Protein AF-A0A368URT3-F1 (afdb_monomer)

Organism: Marinobacter nauticus (NCBI:txid2743)

Sequence (513 aa):
MKFSINFPRCTISGLPTSCKKFFHNNEEIYFIGSVNFLYEYDGYTPVDYSDEKLKSILFKEKEKSPLYIEGTFIIIINDFKSVIVANDFFGRFRLFYTRDKDTVYFDTDIQELIEISPEKSELHSRVFDLKGYMPRGYTQYSKIYKTFGGEAALFKPGEDKLLPLFEPGTVGVGKGTYKEFKDIVDKTFPFYFCKNRPNVIEFSGGLDSFLLVLFAKKHRYPVSLVTGRLLNPSLDQNKFDVINSLKKAFQVNVPLKLVDIDLQLGEDYFCDGKLALLRRNMPCERHSGVLQLKVASEISESFKDPIAVNGQNADSIICLGPSEKLNFSLSFRGILSGIKGFISRLFLLDRYCRFVDTNKETSLTKLKEYLSGKRLIGIPKNRIEFLLGINLFSNGYLPIITKKSDIDESFLTHLIGCYYQPYENFSVSDSLYLSKLQFFLNSGDHRVVLATHELYSLDVVLPYSSIAMFRFFANCKRGFQFAINGKKYLQRYVREENDLIEKVVSPKNFPIR

Solvent-accessible surface area (backbone atoms only — not comparable to full-atom values): 28328 Å² total; per-residue (Å²): 123,55,75,55,70,59,71,66,89,66,75,53,55,84,57,77,72,43,73,45,80,47,78,58,96,78,28,45,35,40,41,37,36,49,74,72,30,27,35,42,98,86,36,61,51,70,40,82,69,47,74,69,57,52,52,51,38,50,69,74,36,57,81,47,27,47,69,32,45,43,55,45,31,37,40,39,41,37,59,86,69,38,37,39,40,32,33,16,50,59,26,77,52,55,41,29,36,36,70,60,92,67,31,51,40,42,32,62,51,65,67,74,50,37,78,79,43,67,53,66,26,68,67,42,42,53,46,24,73,75,65,38,35,46,62,82,42,48,37,52,29,69,58,36,32,40,65,46,38,43,29,26,41,39,41,42,90,98,44,80,43,80,41,73,52,69,58,79,82,73,68,80,86,63,88,56,44,62,65,57,54,48,51,47,48,72,62,50,46,61,78,74,57,46,80,89,33,47,28,36,33,50,38,50,45,44,73,52,32,42,38,53,52,51,52,32,56,76,72,68,37,48,64,40,33,38,31,67,39,69,64,47,82,92,52,71,81,53,55,66,37,48,54,41,23,54,54,50,28,58,76,71,73,40,62,68,45,78,42,81,39,72,81,87,64,56,71,64,50,61,68,77,29,73,54,34,53,44,45,65,74,32,80,47,42,67,72,82,48,60,65,56,39,51,47,35,48,50,50,54,75,74,38,81,74,41,36,40,38,40,36,80,54,38,39,40,63,60,45,67,36,75,71,59,53,75,38,83,48,96,46,71,66,46,33,53,50,11,49,49,33,34,56,16,36,53,60,62,18,57,68,46,26,49,54,25,54,71,33,66,78,74,59,68,66,57,55,53,54,52,65,73,40,94,56,66,64,52,80,55,67,20,51,66,51,36,53,48,9,26,76,72,61,23,98,60,48,43,35,39,48,58,69,58,97,84,68,51,71,69,57,50,54,49,50,45,58,58,75,45,65,94,36,79,89,50,53,54,60,48,42,52,50,52,53,39,44,48,46,39,43,69,23,62,69,54,41,43,54,52,45,33,24,56,78,55,44,42,51,71,40,45,72,59,74,34,68,42,53,48,55,46,46,64,53,39,81,40,48,73,63,37,39,69,39,52,56,52,61,61,54,50,51,42,50,60,54,46,60,55,48,56,75,71,49,77,87,76,80,84,83,87,128

pLDDT: mean 79.0, std 15.18, range [29.5, 98.12]

Secondary structure (DSSP, 8-state):
-EEEE-------TTS--EEEEEEETTEEEEEEEEEEEEE-TTSSSEE---HHHHHHHHHHSTTTGGGGEEEEEEEEEE-SS-EEEEE-TT-SS--EEEEETTEEEEESSHHHHHTT---B-HHHHHHHHHHSB--TTB-SBSSEEE--TTEEEEEETTEEEEEES--TTTS------HHHHHHHHHHHGGGG--SSS-EEEE--SSHHHHHHHHHHHHTT--EEEEEEEE--TT-GGGHHHHHHHHHHHHHTT--EEEEEE-----HHHHHTSHHHHHHHT-TTB----HHHHHHHHHHHHHSSS-EEE--TTHHHHHSSS--------SSHHHHHHHHHHHHHHHTTSHHHHHHHHH-----HHHHHHHHHSS-S-----SHHHHHHIIIII-TTS-------TT--HHHHHHHHHHHTGGGTTS-HHHHHHHHHHHHHHHSTHHHHHHHHHHTTT-EEE-TT--HHHHHHHHTS---HHHHH-TTHHHHHHHHHHHHHHHHHS--------

Nearest PDB structures (foldseek):
  2hma-assembly1_A-2  TM=5.990E-01  e=8.815E-04  Streptococcus pneumoniae
  5b4e-assembly1_A-2  TM=6.215E-01  e=1.573E-03  Thermus thermophilus HB27
  5ztb-assembly1_B  TM=5.302E-01  e=7.140E-04  Thermus thermophilus HB27
  3vrh-assembly1_A-2  TM=4.575E-01  e=6.774E-04  Pyrococcus horikoshii OT3
  5b4f-assembly1_A-2  TM=4.345E-01  e=2.158E-03  Thermus thermophilus HB27

Radius of gyration: 23.21 Å; Cα contacts (8 Å, |Δi|>4): 911; chains: 1; bounding box: 59×61×62 Å

Structure (mmCIF, N/CA/C/O backbone):
data_AF-A0A368URT3-F1
#
_entry.id   AF-A0A368URT3-F1
#
loop_
_atom_site.group_PDB
_atom_site.id
_atom_site.type_symbol
_atom_site.label_atom_id
_atom_site.label_alt_id
_atom_site.label_comp_id
_atom_site.label_asym_id
_atom_site.label_entity_id
_atom_site.label_seq_id
_atom_site.pdbx_PDB_ins_code
_atom_site.Cartn_x
_atom_site.Cartn_y
_atom_site.Cartn_z
_atom_site.occupancy
_atom_site.B_iso_or_equiv
_atom_site.auth_seq_id
_atom_site.auth_comp_id
_atom_site.auth_asym_id
_atom_site.auth_atom_id
_atom_site.pdbx_PDB_model_num
ATOM 1 N N . MET A 1 1 ? -22.164 -13.011 23.711 1.00 54.44 1 MET A N 1
ATOM 2 C CA . MET A 1 1 ? -22.001 -12.336 22.407 1.00 54.44 1 MET A CA 1
ATOM 3 C C . MET A 1 1 ? -22.195 -13.383 21.326 1.00 54.44 1 MET A C 1
ATOM 5 O O . MET A 1 1 ? -21.632 -14.464 21.470 1.00 54.44 1 MET A O 1
ATOM 9 N N . LYS A 1 2 ? -23.049 -13.138 20.330 1.00 48.75 2 LYS A N 1
ATOM 10 C CA . LYS A 1 2 ? -23.196 -14.040 19.177 1.00 48.75 2 LYS A CA 1
ATOM 11 C C . LYS A 1 2 ? -22.454 -13.407 18.007 1.00 48.75 2 LYS A C 1
ATOM 13 O O . LYS A 1 2 ? -22.504 -12.194 17.849 1.00 48.75 2 LYS A O 1
ATOM 18 N N . PHE A 1 3 ? -21.763 -14.219 17.219 1.00 49.91 3 PHE A N 1
ATOM 19 C CA . PHE A 1 3 ? -21.065 -13.759 16.026 1.00 49.91 3 PHE A CA 1
ATOM 20 C C . PHE A 1 3 ? -21.599 -14.522 14.829 1.00 49.91 3 PHE A C 1
ATOM 22 O O . PHE A 1 3 ? -21.727 -15.745 14.871 1.00 49.91 3 PHE A O 1
ATOM 29 N N . SER A 1 4 ? -21.912 -13.780 13.777 1.00 44.62 4 SER A N 1
ATOM 30 C CA . SER A 1 4 ? -22.146 -14.331 12.455 1.00 44.62 4 SER A CA 1
ATOM 31 C C . SER A 1 4 ? -21.068 -13.742 11.565 1.00 44.62 4 SER A C 1
ATOM 33 O O . SER A 1 4 ? -21.052 -12.543 11.293 1.00 44.62 4 SER A O 1
ATOM 35 N N . ILE A 1 5 ? -20.104 -14.582 11.207 1.00 48.69 5 ILE A N 1
ATOM 36 C CA . ILE A 1 5 ? -19.123 -14.251 10.187 1.00 48.69 5 ILE A CA 1
ATOM 37 C C . ILE A 1 5 ? -19.595 -14.991 8.952 1.00 48.69 5 ILE A C 1
ATOM 39 O O . ILE A 1 5 ? -19.488 -16.218 8.884 1.00 48.69 5 ILE A O 1
ATOM 43 N N . ASN A 1 6 ? -20.140 -14.248 7.996 1.00 47.03 6 ASN A N 1
ATOM 44 C CA . ASN A 1 6 ? -20.243 -14.771 6.651 1.00 47.03 6 ASN A CA 1
ATOM 45 C C . ASN A 1 6 ? -18.811 -14.826 6.134 1.00 47.03 6 ASN A C 1
ATOM 47 O O . ASN A 1 6 ? -18.151 -13.804 5.945 1.00 47.03 6 ASN A O 1
ATOM 51 N N . 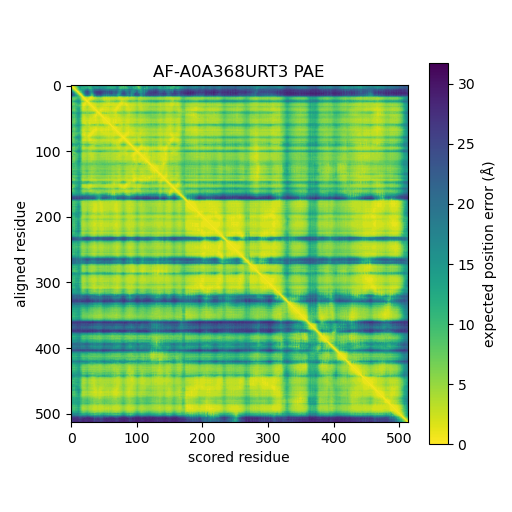PHE A 1 7 ? -18.276 -16.043 6.025 1.00 43.22 7 PHE A N 1
ATOM 52 C CA . PHE A 1 7 ? -16.967 -16.225 5.422 1.00 43.22 7 PHE A CA 1
ATOM 53 C C . PHE A 1 7 ? -16.993 -15.578 4.041 1.00 43.22 7 PHE A C 1
ATOM 55 O O . PHE A 1 7 ? -18.007 -15.713 3.345 1.00 43.22 7 PHE A O 1
ATOM 62 N N . PRO A 1 8 ? -15.911 -14.892 3.641 1.00 38.91 8 PRO A N 1
ATOM 63 C CA . PRO A 1 8 ? -15.868 -14.247 2.347 1.00 38.91 8 PRO A CA 1
ATOM 64 C C . PRO A 1 8 ? -16.308 -15.250 1.279 1.00 38.91 8 PRO A C 1
ATOM 66 O O . PRO A 1 8 ? -15.651 -16.268 1.066 1.00 38.91 8 PRO A O 1
ATOM 69 N N . ARG A 1 9 ? -17.377 -14.921 0.541 1.00 34.56 9 ARG A N 1
ATOM 70 C CA . ARG A 1 9 ? -17.653 -15.515 -0.781 1.00 34.56 9 ARG A CA 1
ATOM 71 C C . ARG A 1 9 ? -16.610 -15.073 -1.817 1.00 34.56 9 ARG A C 1
ATOM 73 O O . ARG A 1 9 ? -16.805 -15.235 -3.016 1.00 34.56 9 ARG A O 1
ATOM 80 N N . CYS A 1 10 ? -15.493 -14.512 -1.360 1.00 30.98 10 CYS A N 1
ATOM 81 C CA . CYS A 1 10 ? -14.342 -14.206 -2.170 1.00 30.98 10 CYS A CA 1
ATOM 82 C C . CYS A 1 10 ? -13.557 -15.502 -2.390 1.00 30.98 10 CYS A C 1
ATOM 84 O O . CYS A 1 10 ? -12.586 -15.817 -1.699 1.00 30.98 10 CYS A O 1
ATOM 86 N N . THR A 1 11 ? -13.976 -16.264 -3.398 1.00 29.50 11 THR A N 1
ATOM 87 C CA . THR A 1 11 ? -12.995 -16.941 -4.239 1.00 29.50 11 THR A CA 1
ATOM 88 C C . THR A 1 11 ? -12.133 -15.844 -4.854 1.00 29.50 11 THR A C 1
ATOM 90 O O . THR A 1 11 ? -12.434 -15.354 -5.941 1.00 29.50 11 THR A O 1
ATOM 93 N N . ILE A 1 12 ? -11.066 -15.436 -4.157 1.00 33.09 12 ILE A N 1
ATOM 94 C CA . ILE A 1 12 ? -9.901 -14.909 -4.858 1.00 33.09 12 ILE A CA 1
ATOM 95 C C . ILE A 1 12 ? -9.452 -16.079 -5.715 1.00 33.09 12 ILE A C 1
ATOM 97 O O . ILE A 1 12 ? -8.853 -17.043 -5.245 1.00 33.09 12 ILE A O 1
ATOM 101 N N . SER A 1 13 ? -9.845 -16.036 -6.974 1.00 31.53 13 SER A N 1
ATOM 102 C CA . SER A 1 13 ? -9.300 -16.868 -8.028 1.00 31.53 13 SER A CA 1
ATOM 103 C C . SER A 1 13 ? -7.773 -16.817 -7.934 1.00 31.53 13 SER A C 1
ATOM 105 O O . SER A 1 13 ? -7.184 -15.792 -8.264 1.00 31.53 13 SER A O 1
ATOM 107 N N . GLY A 1 14 ? -7.162 -17.879 -7.401 1.00 34.75 14 GLY A N 1
ATOM 108 C CA . GLY A 1 14 ? -5.708 -18.035 -7.300 1.00 34.75 14 GLY A CA 1
ATOM 109 C C . GLY A 1 14 ? -5.158 -18.357 -5.907 1.00 34.75 14 GLY A C 1
ATOM 110 O O . GLY A 1 14 ? -4.190 -19.107 -5.820 1.00 34.75 14 GLY A O 1
ATOM 111 N N . LEU A 1 15 ? -5.781 -17.900 -4.813 1.00 35.41 15 LEU A N 1
ATOM 112 C CA . LEU A 1 15 ? -5.328 -18.244 -3.458 1.00 35.41 15 LEU A CA 1
ATOM 113 C C . LEU A 1 15 ? -6.319 -19.215 -2.813 1.00 35.41 15 LEU A C 1
ATOM 115 O O . LEU A 1 15 ? -7.483 -18.852 -2.644 1.00 35.41 15 LEU A O 1
ATOM 119 N N . PRO A 1 16 ? -5.905 -20.431 -2.405 1.00 39.69 16 PRO A N 1
ATOM 120 C CA . PRO A 1 16 ? -6.740 -21.222 -1.521 1.00 39.69 16 PRO A CA 1
ATOM 121 C C . PRO A 1 16 ? -6.916 -20.409 -0.239 1.00 39.69 16 PRO A C 1
ATOM 123 O O . PRO A 1 16 ? -5.958 -20.203 0.510 1.00 39.69 16 PRO A O 1
ATOM 126 N N . THR A 1 17 ? -8.129 -19.917 0.013 1.00 54.91 17 THR A N 1
ATOM 127 C CA . THR A 1 17 ? -8.526 -19.379 1.314 1.00 54.91 17 THR A CA 1
ATOM 128 C C . THR A 1 17 ? -8.487 -20.537 2.300 1.00 54.91 17 THR A C 1
ATOM 130 O O . THR A 1 17 ? -9.479 -21.206 2.577 1.00 54.91 17 THR A O 1
ATOM 133 N N . SER A 1 18 ? -7.287 -20.833 2.797 1.00 73.75 18 SER A N 1
ATOM 134 C CA . SER A 1 18 ? -7.116 -21.787 3.873 1.00 73.75 18 SER A CA 1
ATOM 135 C C . SER A 1 18 ? -7.646 -21.116 5.134 1.00 73.75 18 SER A C 1
ATOM 137 O O . SER A 1 18 ? -7.166 -20.058 5.540 1.00 73.75 18 SER A O 1
ATOM 139 N N . CYS A 1 19 ? -8.700 -21.691 5.705 1.00 84.25 19 CYS A N 1
ATOM 140 C CA . CYS A 1 19 ? -9.142 -21.348 7.044 1.00 84.25 19 CYS A CA 1
ATOM 141 C C . CYS A 1 19 ? -8.453 -22.322 7.996 1.00 84.25 19 CYS A C 1
ATOM 143 O O . CYS A 1 19 ? -8.764 -23.515 8.018 1.00 84.25 19 CYS A O 1
ATOM 145 N N . LYS A 1 20 ? -7.472 -21.824 8.745 1.00 89.62 20 LYS A N 1
ATOM 146 C CA . LYS A 1 20 ? -6.781 -22.587 9.781 1.00 89.62 20 LYS A CA 1
ATOM 147 C C . LYS A 1 20 ? -7.393 -22.238 11.125 1.00 89.62 20 LYS A C 1
ATOM 149 O O . LYS A 1 20 ? -7.441 -21.069 11.503 1.00 89.62 20 LYS A O 1
ATOM 154 N N . LYS A 1 21 ? -7.846 -23.263 11.844 1.00 90.88 21 LYS A N 1
ATOM 155 C CA . LYS A 1 21 ? -8.366 -23.129 13.203 1.00 90.88 21 LYS A CA 1
ATOM 156 C C . LYS A 1 21 ? -7.328 -23.627 14.201 1.00 90.88 21 LYS A C 1
ATOM 158 O O . LYS A 1 21 ? -6.846 -24.754 14.092 1.00 90.88 21 LYS A O 1
ATOM 163 N N . PHE A 1 22 ? -7.008 -22.796 15.183 1.00 90.19 22 PHE A N 1
ATOM 164 C CA . PHE A 1 22 ? -6.137 -23.134 16.300 1.00 90.19 22 PHE A CA 1
ATOM 165 C C . PHE A 1 22 ? -6.906 -23.002 17.613 1.00 90.19 22 PHE A C 1
ATOM 167 O O . PHE A 1 22 ? -7.753 -22.124 17.760 1.00 90.19 22 PHE A O 1
ATOM 174 N N . PHE A 1 23 ? -6.592 -23.874 18.568 1.00 88.44 23 PHE A N 1
ATOM 175 C CA . PHE A 1 23 ? -7.184 -23.873 19.901 1.00 88.44 23 PHE A CA 1
ATOM 176 C C . PHE A 1 23 ? -6.086 -23.882 20.960 1.00 88.44 23 PHE A C 1
ATOM 178 O O . PHE A 1 23 ? -5.167 -24.701 20.886 1.00 88.44 23 PHE A O 1
ATOM 185 N N . HIS A 1 24 ? -6.191 -22.995 21.948 1.00 85.56 24 HIS A N 1
ATOM 186 C CA . HIS A 1 24 ? -5.283 -22.950 23.096 1.00 85.56 24 HIS A CA 1
ATOM 187 C C . HIS A 1 24 ? -5.962 -22.252 24.278 1.00 85.56 24 HIS A C 1
ATOM 189 O O . HIS A 1 24 ? -6.560 -21.206 24.085 1.00 85.56 24 HIS A O 1
ATOM 195 N N . ASN A 1 25 ? -5.879 -22.807 25.492 1.00 83.44 25 ASN A N 1
ATOM 196 C CA . ASN A 1 25 ? -6.357 -22.176 26.737 1.00 83.44 25 ASN A CA 1
ATOM 197 C C . ASN A 1 25 ? -7.765 -21.534 26.672 1.00 83.44 25 ASN A C 1
ATOM 199 O O . ASN A 1 25 ? -7.956 -20.428 27.168 1.00 83.44 25 ASN A O 1
ATOM 203 N N . ASN A 1 26 ? -8.754 -22.234 26.103 1.00 85.75 26 ASN A N 1
ATOM 204 C CA . ASN A 1 26 ? -10.124 -21.731 25.886 1.00 85.75 26 ASN A CA 1
ATOM 205 C C . ASN A 1 26 ? -10.223 -20.533 24.930 1.00 85.75 26 ASN A C 1
ATOM 207 O O . ASN A 1 26 ? -11.144 -19.730 25.035 1.00 85.75 26 ASN A O 1
ATOM 211 N N . GLU A 1 27 ? -9.300 -20.427 23.984 1.00 88.44 27 GLU A N 1
ATOM 212 C CA . GLU A 1 27 ? -9.348 -19.442 22.911 1.00 88.44 27 GLU A CA 1
ATOM 213 C C . GLU A 1 27 ? -9.436 -20.155 21.569 1.00 88.44 27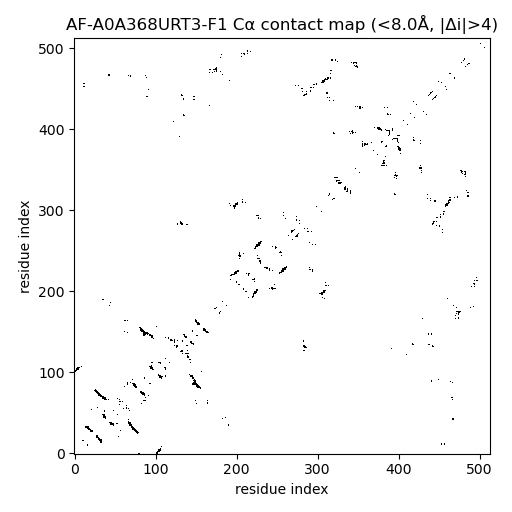 GLU A C 1
ATOM 215 O O . GLU A 1 27 ? -8.761 -21.166 21.329 1.00 88.44 27 GLU A O 1
ATOM 220 N N . GLU A 1 28 ? -10.264 -19.607 20.687 1.00 90.75 28 GLU A N 1
ATOM 221 C CA . GLU A 1 28 ? -10.331 -20.010 19.291 1.00 90.75 28 GLU A CA 1
ATOM 222 C C . GLU A 1 28 ? -9.651 -18.950 18.430 1.00 90.75 28 GLU A C 1
ATOM 224 O O . GLU A 1 28 ? -10.050 -17.784 18.443 1.00 90.75 28 GLU A O 1
ATOM 229 N N . ILE A 1 29 ? -8.644 -19.359 17.659 1.00 91.25 29 ILE A N 1
ATOM 230 C CA . ILE A 1 29 ? -8.007 -18.498 16.664 1.00 91.25 29 ILE A CA 1
ATOM 231 C C . ILE A 1 29 ? -8.333 -19.025 15.276 1.00 91.25 29 ILE A C 1
ATOM 233 O O . ILE A 1 29 ? -8.060 -20.184 14.958 1.00 91.25 29 ILE A O 1
ATOM 237 N N . TYR A 1 30 ? -8.876 -18.153 14.438 1.00 90.75 30 TYR A N 1
ATOM 238 C CA . TYR A 1 30 ? -9.098 -18.400 13.024 1.00 90.75 30 TYR A CA 1
ATOM 239 C C . TYR A 1 30 ? -8.109 -17.554 12.232 1.00 90.75 30 TYR A C 1
ATOM 241 O O . TYR A 1 30 ? -8.084 -16.332 12.367 1.00 90.75 30 TYR A O 1
ATOM 249 N N . PHE A 1 31 ? -7.296 -18.208 11.411 1.00 91.88 31 PHE A N 1
ATOM 250 C CA . PHE A 1 31 ? -6.440 -17.565 10.425 1.00 91.88 31 PHE A CA 1
ATOM 251 C C . PHE A 1 31 ? -7.005 -17.871 9.041 1.00 91.88 31 PHE A C 1
ATOM 253 O O . PHE A 1 31 ? -7.080 -19.035 8.646 1.00 91.88 31 PHE A O 1
ATOM 260 N N . ILE A 1 32 ? -7.421 -16.838 8.319 1.00 88.62 32 ILE A N 1
ATOM 261 C CA . ILE A 1 32 ? -8.053 -16.956 7.005 1.00 88.62 32 ILE A CA 1
ATOM 262 C C . ILE A 1 32 ? -7.155 -16.254 5.997 1.00 88.62 32 ILE A C 1
ATOM 264 O O . ILE A 1 32 ? -6.976 -15.044 6.095 1.00 88.62 32 ILE A O 1
ATOM 268 N N . GLY A 1 33 ? -6.616 -16.989 5.025 1.00 88.38 33 GLY A N 1
ATOM 269 C CA . GLY A 1 33 ? -5.818 -16.417 3.938 1.00 88.38 33 GLY A CA 1
ATOM 270 C C . GLY A 1 33 ? -4.478 -17.117 3.737 1.00 88.38 33 GLY A C 1
ATOM 271 O O . GLY A 1 33 ? -4.369 -18.331 3.928 1.00 88.38 33 GLY A O 1
ATOM 272 N N . SER A 1 34 ? -3.470 -16.348 3.324 1.00 87.56 34 SER A N 1
ATOM 273 C CA . SER A 1 34 ? -2.136 -16.829 2.966 1.00 87.56 34 SER A CA 1
ATOM 274 C C . SER A 1 34 ? -1.023 -16.064 3.683 1.00 87.56 34 SER A C 1
ATOM 276 O O . SER A 1 34 ? -1.137 -14.875 3.994 1.00 87.56 34 SER A O 1
ATOM 278 N N . VAL A 1 35 ? 0.081 -16.771 3.929 1.00 90.69 35 VAL A N 1
ATOM 279 C CA . VAL A 1 35 ? 1.333 -16.224 4.459 1.00 90.69 35 VAL A CA 1
ATOM 280 C C . VAL A 1 35 ? 2.386 -16.336 3.366 1.00 90.69 35 VAL A C 1
ATOM 282 O O . VAL A 1 35 ? 2.592 -17.420 2.828 1.00 90.69 35 VAL A O 1
ATOM 285 N N . ASN A 1 36 ? 3.055 -15.228 3.058 1.00 88.75 36 ASN A N 1
ATOM 286 C CA . ASN A 1 36 ? 4.219 -15.227 2.177 1.00 88.75 36 ASN A CA 1
ATOM 287 C C . ASN A 1 36 ? 5.459 -15.645 2.971 1.00 88.75 36 ASN A C 1
ATOM 289 O O . ASN A 1 36 ? 6.189 -16.545 2.572 1.00 88.75 36 ASN A O 1
ATOM 293 N N . PHE A 1 37 ? 5.677 -14.989 4.111 1.00 92.62 37 PHE A N 1
ATOM 294 C CA . PHE A 1 37 ? 6.754 -15.281 5.050 1.00 92.62 37 PHE A CA 1
ATOM 295 C C . PHE A 1 37 ? 6.437 -14.674 6.419 1.00 92.62 37 PHE A C 1
ATOM 297 O O . PHE A 1 37 ? 5.464 -13.934 6.592 1.00 92.62 37 PHE A O 1
ATOM 304 N N . LEU A 1 38 ? 7.250 -15.009 7.413 1.00 94.06 38 LEU A N 1
ATOM 305 C CA . LEU A 1 38 ? 7.116 -14.499 8.772 1.00 94.06 38 LEU A CA 1
ATOM 306 C C . LEU A 1 38 ? 8.306 -13.607 9.104 1.00 94.06 38 LEU A C 1
ATOM 308 O O . LEU A 1 38 ? 9.347 -13.678 8.458 1.00 94.06 38 LEU A O 1
ATOM 312 N N . TYR A 1 39 ? 8.174 -12.790 10.137 1.00 91.12 39 TYR A N 1
ATOM 313 C CA . TYR A 1 39 ? 9.314 -12.107 10.725 1.00 91.12 39 TYR A CA 1
ATOM 314 C C . TYR A 1 39 ? 9.700 -12.741 12.061 1.00 91.12 39 TYR A C 1
ATOM 316 O O . TYR A 1 39 ? 8.851 -13.236 12.807 1.00 91.12 39 TYR A O 1
ATOM 324 N N . GLU A 1 40 ? 10.989 -12.689 12.392 1.00 89.56 40 GLU A N 1
ATOM 325 C CA . GLU A 1 40 ? 11.435 -12.896 13.770 1.00 89.56 40 GLU A CA 1
ATOM 326 C C . GLU A 1 40 ? 10.824 -11.852 14.718 1.00 89.56 40 GLU A C 1
ATOM 328 O O . GLU A 1 40 ? 10.277 -10.838 14.287 1.00 89.56 40 GLU A O 1
ATOM 333 N N . TYR A 1 41 ? 10.936 -12.061 16.034 1.00 83.56 41 TYR A N 1
ATOM 334 C CA . TYR A 1 41 ? 10.399 -11.110 17.021 1.00 83.56 41 TYR A CA 1
ATOM 335 C C . TYR A 1 41 ? 11.111 -9.742 17.010 1.00 83.56 41 TYR A C 1
ATOM 337 O O . TYR A 1 41 ? 10.585 -8.776 17.563 1.00 83.56 41 TYR A O 1
ATOM 345 N N . ASP A 1 42 ? 12.254 -9.620 16.319 1.00 81.19 42 ASP A N 1
ATOM 346 C CA . ASP A 1 42 ? 12.851 -8.320 15.972 1.00 81.19 42 ASP A CA 1
ATOM 347 C C . ASP A 1 42 ? 11.976 -7.514 14.980 1.00 81.19 42 ASP A C 1
ATOM 349 O O . ASP A 1 42 ? 12.055 -6.288 14.904 1.00 81.19 42 ASP A O 1
ATOM 353 N N . GLY A 1 43 ? 11.106 -8.218 14.252 1.00 76.88 43 GLY A N 1
ATOM 354 C CA . GLY A 1 43 ? 10.262 -7.812 13.137 1.00 76.88 43 GLY A CA 1
ATOM 355 C C . GLY A 1 43 ? 10.966 -7.071 11.998 1.00 76.88 43 GLY A C 1
ATOM 356 O O . GLY A 1 43 ? 10.370 -6.203 11.361 1.00 76.88 43 GLY A O 1
ATOM 357 N N . TYR A 1 44 ? 12.230 -7.416 11.755 1.00 81.75 44 TYR A N 1
ATOM 358 C CA . TYR A 1 44 ? 13.021 -6.990 10.598 1.00 81.75 44 TYR A CA 1
ATOM 359 C C . TYR A 1 44 ? 13.572 -8.173 9.808 1.00 81.75 44 TYR A C 1
ATOM 361 O O . TYR A 1 44 ? 13.781 -8.044 8.603 1.00 81.75 44 TYR A O 1
ATOM 369 N N . THR A 1 45 ? 13.828 -9.305 10.464 1.00 88.62 45 THR A N 1
ATOM 370 C CA . THR A 1 45 ? 14.441 -10.471 9.830 1.00 88.62 45 THR A CA 1
ATOM 371 C C . THR A 1 45 ? 13.352 -11.381 9.262 1.00 88.62 45 THR A C 1
ATOM 373 O O . THR A 1 45 ? 12.633 -12.000 10.051 1.00 88.62 45 THR A O 1
ATOM 376 N N . PRO A 1 46 ? 13.192 -11.460 7.925 1.00 91.88 46 PRO A N 1
ATOM 377 C CA . PRO A 1 46 ? 12.240 -12.379 7.325 1.00 91.88 46 PRO A CA 1
ATOM 378 C C . PRO A 1 46 ? 12.738 -13.820 7.476 1.00 91.88 46 PRO A C 1
ATOM 380 O O . PRO A 1 46 ? 13.936 -14.090 7.360 1.00 91.88 46 PRO A O 1
ATOM 383 N N . VAL A 1 47 ? 11.811 -14.735 7.724 1.00 93.50 47 VAL A N 1
ATOM 384 C CA . VAL A 1 47 ? 12.040 -16.174 7.830 1.00 93.50 47 VAL A CA 1
ATOM 385 C C . VAL A 1 47 ? 10.957 -16.926 7.077 1.00 93.50 47 VAL A C 1
ATOM 387 O O . VAL A 1 47 ? 9.821 -16.458 6.959 1.00 93.50 47 VAL A O 1
ATOM 390 N N . ASP A 1 48 ? 11.314 -18.108 6.590 1.00 92.56 48 ASP A N 1
ATOM 391 C CA . ASP A 1 48 ? 10.367 -18.975 5.909 1.00 92.56 48 ASP A CA 1
ATOM 392 C C . ASP A 1 48 ? 9.179 -19.310 6.812 1.00 92.56 48 ASP A C 1
ATOM 394 O O . ASP A 1 48 ? 9.273 -19.431 8.039 1.00 92.56 48 ASP A O 1
ATOM 398 N N . TYR A 1 49 ? 8.028 -19.444 6.173 1.00 92.44 49 TYR A N 1
ATOM 399 C CA . TYR A 1 49 ? 6.791 -19.777 6.843 1.00 92.44 49 TYR A CA 1
ATOM 400 C C . TYR A 1 49 ? 6.794 -21.232 7.348 1.00 92.44 49 TYR A C 1
ATOM 402 O O . TYR A 1 49 ? 7.111 -22.163 6.609 1.00 92.44 49 TYR A O 1
ATOM 410 N N . SER A 1 50 ? 6.358 -21.429 8.595 1.00 93.12 50 SER A N 1
ATOM 411 C CA . SER A 1 50 ? 5.933 -22.729 9.120 1.00 93.12 50 SER A CA 1
ATOM 412 C C . SER A 1 50 ? 4.689 -22.580 9.992 1.00 93.12 50 SER A C 1
ATOM 414 O O . SER A 1 50 ? 4.471 -21.537 10.622 1.00 93.12 50 SER A O 1
ATOM 416 N N . ASP A 1 51 ? 3.868 -23.630 10.054 1.00 91.25 51 ASP A N 1
ATOM 417 C CA . ASP A 1 51 ? 2.660 -23.628 10.882 1.00 91.25 51 ASP A CA 1
ATOM 418 C C . ASP A 1 51 ? 2.988 -23.513 12.376 1.00 91.25 51 ASP A C 1
ATOM 420 O O . ASP A 1 51 ? 2.264 -22.853 13.120 1.00 91.25 51 ASP A O 1
ATOM 424 N N . GLU A 1 52 ? 4.103 -24.086 12.827 1.00 92.25 52 GLU A N 1
ATOM 425 C CA . GLU A 1 52 ? 4.585 -23.978 14.205 1.00 92.25 52 GLU A CA 1
ATOM 426 C C . GLU A 1 52 ? 4.975 -22.539 14.556 1.00 92.25 52 GLU A C 1
ATOM 428 O O . GLU A 1 52 ? 4.616 -22.040 15.628 1.00 92.25 52 GLU A O 1
ATOM 433 N N . LYS A 1 53 ? 5.683 -21.846 13.653 1.00 92.94 53 LYS A N 1
ATOM 434 C CA . LYS A 1 53 ? 6.093 -20.454 13.869 1.00 92.94 53 LYS A CA 1
ATOM 435 C C . LYS A 1 53 ? 4.879 -19.526 13.835 1.00 92.94 53 LYS A C 1
ATOM 437 O O . LYS A 1 53 ? 4.753 -18.688 14.726 1.00 92.94 53 LYS A O 1
ATOM 442 N N . LEU A 1 54 ? 3.959 -19.723 12.884 1.00 93.19 54 LEU A N 1
ATOM 443 C CA . LEU A 1 54 ? 2.700 -18.977 12.822 1.00 93.19 54 LEU A CA 1
ATOM 444 C C . LEU A 1 54 ? 1.898 -19.145 14.118 1.00 93.19 54 LEU A C 1
ATOM 446 O O . LEU A 1 54 ? 1.529 -18.148 14.735 1.00 93.19 54 LEU A O 1
ATOM 450 N N . LYS A 1 55 ? 1.696 -20.385 14.587 1.00 91.94 55 LYS A N 1
ATOM 451 C CA . LYS A 1 55 ? 1.044 -20.656 15.879 1.00 91.94 55 LYS A CA 1
ATOM 452 C C . LYS A 1 55 ? 1.752 -19.930 17.023 1.00 91.94 55 LYS A C 1
ATOM 454 O O . LYS A 1 55 ? 1.094 -19.269 17.820 1.00 91.94 55 LYS A O 1
ATOM 459 N N . SER A 1 56 ? 3.084 -20.006 17.100 1.00 91.44 56 SER A N 1
ATOM 460 C CA . SER A 1 56 ? 3.838 -19.311 18.150 1.00 91.44 56 SER A CA 1
ATOM 461 C C . SER A 1 56 ? 3.606 -17.800 18.131 1.00 91.44 56 SER A C 1
ATOM 463 O O . SER A 1 56 ? 3.492 -17.218 19.206 1.00 91.44 56 SER A O 1
ATOM 465 N N . ILE A 1 57 ? 3.570 -17.174 16.953 1.00 91.06 57 ILE A N 1
ATOM 466 C CA . ILE A 1 57 ? 3.327 -15.734 16.802 1.00 91.06 57 ILE A CA 1
ATOM 467 C C . ILE A 1 57 ? 1.906 -15.386 17.265 1.00 91.06 57 ILE A C 1
ATOM 469 O O . ILE A 1 57 ? 1.738 -14.481 18.081 1.00 91.06 57 ILE A O 1
ATOM 473 N N . LEU A 1 58 ? 0.901 -16.140 16.804 1.00 90.75 58 LEU A N 1
ATOM 474 C CA . LEU A 1 58 ? -0.511 -15.912 17.138 1.00 90.75 58 LEU A CA 1
ATOM 475 C C . LEU A 1 58 ? -0.786 -16.019 18.645 1.00 90.75 58 LEU A C 1
ATOM 477 O O . LEU A 1 58 ? -1.592 -15.258 19.169 1.00 90.75 58 LEU A O 1
ATOM 481 N N . PHE A 1 59 ? -0.113 -16.929 19.357 1.00 88.00 59 PHE A N 1
ATOM 482 C CA . PHE A 1 59 ? -0.338 -17.110 20.795 1.00 88.00 59 PHE A CA 1
ATOM 483 C C . PHE A 1 59 ? 0.505 -16.194 21.686 1.00 88.00 59 PHE A C 1
ATOM 485 O O . PHE A 1 59 ? 0.018 -15.778 22.737 1.00 88.00 59 PHE A O 1
ATOM 492 N N . LYS A 1 60 ? 1.753 -15.879 21.306 1.00 86.75 60 LYS A N 1
ATOM 493 C CA . LYS A 1 60 ? 2.639 -15.034 22.129 1.00 86.75 60 LYS A CA 1
ATOM 494 C C . LYS A 1 60 ? 2.328 -13.548 21.998 1.00 86.75 60 LYS A C 1
ATOM 496 O O . LYS A 1 60 ? 2.363 -12.837 22.992 1.00 86.75 60 LYS A O 1
ATOM 501 N N . GLU A 1 61 ? 2.006 -13.099 20.791 1.00 82.06 61 GLU A N 1
ATOM 502 C CA . GLU A 1 61 ? 1.853 -11.682 20.457 1.00 82.06 61 GLU A CA 1
ATOM 503 C C . GLU A 1 61 ? 0.428 -11.390 19.976 1.00 82.06 61 GLU A C 1
ATOM 505 O O . GLU A 1 61 ? 0.262 -10.631 19.041 1.00 82.06 61 GLU A O 1
ATOM 510 N N . LYS A 1 62 ? -0.606 -12.002 20.569 1.00 82.88 62 LYS A N 1
ATOM 511 C CA . LYS A 1 62 ? -2.012 -12.007 20.092 1.00 82.88 62 LYS A CA 1
ATOM 512 C C . LYS A 1 62 ? -2.461 -10.760 19.329 1.00 82.88 62 LYS A C 1
ATOM 514 O O . LYS A 1 62 ? -2.788 -10.838 18.153 1.00 82.88 62 LYS A O 1
ATOM 519 N N . GLU A 1 63 ? -2.466 -9.608 19.995 1.00 80.69 63 GLU A N 1
ATOM 520 C CA . GLU A 1 63 ? -2.900 -8.348 19.383 1.00 80.69 63 GLU A CA 1
ATOM 521 C C . GLU A 1 63 ? -1.911 -7.888 18.304 1.00 80.69 63 GLU A C 1
ATOM 523 O O . GLU A 1 63 ? -2.315 -7.445 17.238 1.00 80.69 63 GLU A O 1
ATOM 528 N N . LYS A 1 64 ? -0.607 -8.055 18.537 1.00 85.00 64 LYS A N 1
ATOM 529 C CA . LYS A 1 64 ? 0.484 -7.594 17.666 1.00 85.00 64 LYS A CA 1
ATOM 530 C C . LYS A 1 64 ? 0.897 -8.597 16.588 1.00 85.00 64 LYS A C 1
ATOM 532 O O . LYS A 1 64 ? 1.769 -8.279 15.781 1.00 85.00 64 LYS A O 1
ATOM 537 N N . SER A 1 65 ? 0.280 -9.775 16.519 1.00 88.38 65 SER A N 1
ATOM 538 C CA . SER A 1 65 ? 0.661 -10.850 15.605 1.00 88.38 65 SER A CA 1
ATOM 539 C C . SER A 1 65 ? 0.684 -10.417 14.136 1.00 88.38 65 SER A C 1
ATOM 541 O O . SER A 1 65 ? 1.603 -10.845 13.434 1.00 88.38 65 SER A O 1
ATOM 543 N N . PRO A 1 66 ? -0.208 -9.521 13.650 1.00 89.00 66 PRO A N 1
ATOM 544 C CA . PRO A 1 66 ? -0.134 -9.040 12.270 1.00 89.00 66 PRO A CA 1
ATOM 545 C C . PRO A 1 66 ? 1.176 -8.318 11.926 1.00 89.00 66 PRO A C 1
ATOM 547 O O . PRO A 1 66 ? 1.549 -8.268 10.762 1.00 89.00 66 PRO A O 1
ATOM 550 N N . LEU A 1 67 ? 1.913 -7.790 12.912 1.00 87.56 67 LEU A N 1
ATOM 551 C CA . LEU A 1 67 ? 3.207 -7.127 12.698 1.00 87.56 67 LEU A CA 1
ATOM 552 C C . LEU A 1 67 ? 4.365 -8.096 12.425 1.00 87.56 67 LEU A C 1
ATOM 554 O O . LEU A 1 67 ? 5.493 -7.640 12.217 1.00 87.56 67 LEU A O 1
ATOM 558 N N . TYR A 1 68 ? 4.110 -9.401 12.485 1.00 90.50 68 TYR A N 1
ATOM 559 C CA . TYR A 1 68 ? 5.103 -10.459 12.296 1.00 90.50 68 TYR A CA 1
ATOM 560 C C . TYR A 1 68 ? 4.740 -11.406 11.151 1.00 90.50 68 TYR A C 1
ATOM 562 O O . TYR A 1 68 ? 5.451 -12.381 10.911 1.00 90.50 68 TYR A O 1
ATOM 570 N N . ILE A 1 69 ? 3.638 -11.140 10.453 1.00 91.69 69 ILE A N 1
ATOM 571 C CA . ILE A 1 69 ? 3.125 -11.990 9.385 1.00 91.69 69 ILE A CA 1
ATOM 572 C C . ILE A 1 69 ? 3.057 -11.138 8.126 1.00 91.69 69 ILE A C 1
ATOM 574 O O . ILE A 1 69 ? 2.304 -10.169 8.065 1.00 91.69 69 ILE A O 1
ATOM 578 N N . GLU A 1 70 ? 3.829 -11.509 7.111 1.00 90.69 70 GLU A N 1
ATOM 579 C CA . GLU A 1 70 ? 3.709 -10.913 5.789 1.00 90.69 70 GLU A CA 1
ATOM 580 C C . GLU A 1 70 ? 2.820 -11.814 4.930 1.00 90.69 70 GLU A C 1
ATOM 582 O O . GLU A 1 70 ? 3.124 -12.987 4.710 1.00 90.69 70 GLU A O 1
ATOM 587 N N . GLY A 1 71 ? 1.709 -11.284 4.427 1.00 88.88 71 GLY A N 1
ATOM 588 C CA . GLY A 1 71 ? 0.747 -12.080 3.675 1.00 88.88 71 GLY A CA 1
ATOM 589 C C . GLY A 1 71 ? -0.542 -11.330 3.387 1.00 88.88 71 GLY A C 1
ATOM 590 O O . GLY A 1 71 ? -0.590 -10.104 3.447 1.00 88.88 71 GLY A O 1
ATOM 591 N N . THR A 1 72 ? -1.582 -12.090 3.064 1.00 87.12 72 THR A N 1
ATOM 592 C CA . THR A 1 72 ? -2.937 -11.581 2.832 1.00 87.12 72 THR A CA 1
ATOM 593 C C . THR A 1 72 ? -3.861 -12.390 3.723 1.00 87.12 72 THR A C 1
ATOM 595 O O . THR A 1 72 ? -4.102 -13.563 3.441 1.00 87.12 72 THR A O 1
ATOM 598 N N . PHE A 1 73 ? -4.312 -11.818 4.839 1.00 89.25 73 PHE A N 1
ATOM 599 C CA . PHE A 1 73 ? -5.011 -12.593 5.861 1.00 89.25 73 PHE A CA 1
ATOM 600 C C . PHE A 1 73 ? -6.005 -11.786 6.694 1.00 89.25 73 PHE A C 1
ATOM 602 O O . PHE A 1 73 ? -5.950 -10.559 6.760 1.00 89.25 73 PHE A O 1
ATOM 609 N N . ILE A 1 74 ? -6.877 -12.524 7.377 1.00 89.50 74 ILE A N 1
ATOM 610 C CA . ILE A 1 74 ? -7.708 -12.082 8.494 1.00 89.50 74 ILE A CA 1
ATOM 611 C C . ILE A 1 74 ? -7.426 -13.018 9.675 1.00 89.50 74 ILE A C 1
ATOM 613 O O . ILE A 1 74 ? -7.397 -14.240 9.522 1.00 89.50 74 ILE A O 1
ATOM 617 N N . ILE A 1 75 ? -7.217 -12.437 10.851 1.00 91.00 75 ILE A N 1
ATOM 618 C CA . ILE A 1 75 ? -7.067 -13.123 12.131 1.00 91.00 75 ILE A CA 1
ATOM 619 C C . ILE A 1 75 ? -8.277 -12.774 12.987 1.00 91.00 75 ILE A C 1
ATOM 621 O O . ILE A 1 75 ? -8.584 -11.598 13.178 1.00 91.00 75 ILE A O 1
ATOM 625 N N . ILE A 1 76 ? -8.940 -13.796 13.518 1.00 90.50 76 ILE A N 1
ATOM 626 C CA . ILE A 1 76 ? -10.014 -13.655 14.500 1.00 90.50 76 ILE A CA 1
ATOM 627 C C . ILE A 1 76 ? -9.603 -14.439 15.739 1.00 90.50 76 ILE A C 1
ATOM 629 O O . ILE A 1 76 ? -9.387 -15.646 15.654 1.00 90.50 76 ILE A O 1
ATOM 633 N N . ILE A 1 77 ? -9.505 -13.763 16.879 1.00 90.50 77 ILE A N 1
ATOM 634 C CA . ILE A 1 77 ? -9.214 -14.363 18.183 1.00 90.50 77 ILE A CA 1
ATOM 635 C C . ILE A 1 77 ? -10.459 -14.195 19.045 1.00 90.50 77 ILE A C 1
ATOM 637 O O . ILE A 1 77 ? -10.882 -13.070 19.304 1.00 90.50 77 ILE A O 1
ATOM 641 N N . ASN A 1 78 ? -11.046 -15.306 19.475 1.00 88.69 78 ASN A N 1
ATOM 642 C CA . ASN A 1 78 ? -12.229 -15.341 20.325 1.00 88.69 78 ASN A CA 1
ATOM 643 C C . ASN A 1 78 ? -11.890 -16.023 21.655 1.00 88.69 78 ASN A C 1
ATOM 645 O O . ASN A 1 78 ? -11.615 -17.222 21.678 1.00 88.69 78 ASN A O 1
ATOM 649 N N . ASP A 1 79 ? -11.938 -15.265 22.750 1.00 87.12 79 ASP A N 1
ATOM 650 C CA . ASP A 1 79 ? -11.744 -15.764 24.123 1.00 87.12 79 ASP A CA 1
ATOM 651 C C . ASP A 1 79 ? -13.080 -15.951 24.877 1.00 87.12 79 ASP A C 1
ATOM 653 O O . ASP A 1 79 ? -13.114 -16.098 26.102 1.00 87.12 79 ASP A O 1
ATOM 657 N N . PHE A 1 80 ? -14.200 -15.900 24.145 1.00 83.56 80 PHE A N 1
ATOM 658 C CA . PHE A 1 80 ? -15.586 -15.950 24.626 1.00 83.56 80 PHE A CA 1
ATOM 659 C C . PHE A 1 80 ? -16.044 -14.759 25.488 1.00 83.56 80 PHE A C 1
ATOM 661 O O . PHE A 1 80 ? -17.237 -14.652 25.790 1.00 83.56 80 PHE A O 1
ATOM 668 N N . LYS A 1 81 ? -15.147 -13.835 25.848 1.00 85.94 81 LYS A N 1
ATOM 669 C CA . LYS A 1 81 ? -15.459 -12.566 26.534 1.00 85.94 81 LYS A CA 1
ATOM 670 C C . LYS A 1 81 ? -15.356 -11.369 25.593 1.00 85.94 81 LYS A C 1
ATOM 672 O O . LYS A 1 81 ? -16.050 -10.370 25.775 1.00 85.94 81 LYS A O 1
ATOM 677 N N . SER A 1 82 ? -14.488 -11.483 24.605 1.00 87.56 82 SER A N 1
ATOM 678 C CA . SER A 1 82 ? -14.146 -10.487 23.618 1.00 87.56 82 SER A CA 1
ATOM 679 C C . SER A 1 82 ? -13.727 -11.158 22.315 1.00 87.56 82 SER A C 1
ATOM 681 O O . SER A 1 82 ? -13.387 -12.343 22.272 1.00 87.56 82 SER A O 1
ATOM 683 N N . VAL A 1 83 ? -13.770 -10.384 21.238 1.00 87.50 83 VAL A N 1
ATOM 684 C CA . VAL A 1 83 ? -13.237 -10.807 19.948 1.00 87.50 83 VAL A CA 1
ATOM 685 C C . VAL A 1 83 ? -12.271 -9.763 19.441 1.00 87.50 83 VAL A C 1
ATOM 687 O O . VAL A 1 83 ? -12.589 -8.577 19.416 1.00 87.50 83 VAL A O 1
ATOM 690 N N . ILE A 1 84 ? -11.098 -10.220 19.024 1.00 89.62 84 ILE A N 1
ATOM 691 C CA . ILE A 1 84 ? -10.113 -9.405 18.331 1.00 89.62 84 ILE A CA 1
ATOM 692 C C . ILE A 1 84 ? -10.140 -9.811 16.866 1.00 89.62 84 ILE A C 1
ATOM 694 O O . ILE A 1 84 ? -9.978 -10.987 16.544 1.00 89.62 84 ILE A O 1
ATOM 698 N N . VAL A 1 85 ? -10.327 -8.837 15.984 1.00 89.19 85 VAL A N 1
ATOM 699 C CA . VAL A 1 85 ? -10.241 -9.026 14.537 1.00 89.19 85 VAL A CA 1
ATOM 700 C C . VAL A 1 85 ? -9.144 -8.133 13.987 1.00 89.19 85 VAL A C 1
ATOM 702 O O . VAL A 1 85 ? -9.153 -6.927 14.218 1.00 89.19 85 VAL A O 1
ATOM 705 N N . ALA A 1 86 ? -8.215 -8.707 13.237 1.00 88.94 86 ALA A N 1
ATOM 706 C CA . ALA A 1 86 ? -7.165 -7.968 12.548 1.00 88.94 86 ALA A CA 1
ATOM 707 C C . ALA A 1 86 ? -6.994 -8.503 11.126 1.00 88.94 86 ALA A C 1
ATOM 709 O O . ALA A 1 86 ? -7.221 -9.683 10.875 1.00 88.94 86 ALA A O 1
ATOM 710 N N . ASN A 1 87 ? -6.588 -7.658 10.188 1.00 87.38 87 ASN A N 1
ATOM 711 C CA . ASN A 1 87 ? -6.216 -8.063 8.832 1.00 87.38 87 ASN A CA 1
ATOM 712 C C . ASN A 1 87 ? -4.718 -7.845 8.586 1.00 87.38 87 ASN A C 1
ATOM 714 O O . ASN A 1 87 ? -3.984 -7.385 9.467 1.00 87.38 87 ASN A O 1
ATOM 718 N N . ASP A 1 88 ? -4.254 -8.221 7.395 1.00 86.69 88 ASP A N 1
ATOM 719 C CA . ASP A 1 88 ? -2.883 -7.958 6.976 1.00 86.69 88 ASP A CA 1
ATOM 720 C C . ASP A 1 88 ? -2.540 -6.469 7.083 1.00 86.69 88 ASP A C 1
ATOM 722 O O . ASP A 1 88 ? -3.386 -5.592 6.884 1.00 86.69 88 ASP A O 1
ATOM 726 N N . PHE A 1 89 ? -1.272 -6.177 7.385 1.00 82.06 89 PHE A N 1
ATOM 727 C CA . PHE A 1 89 ? -0.815 -4.812 7.638 1.00 82.06 89 PHE A CA 1
ATOM 728 C C . PHE A 1 89 ? -1.115 -3.857 6.477 1.00 82.06 89 PHE A C 1
ATOM 730 O O . PHE A 1 89 ? -1.265 -2.659 6.701 1.00 82.06 89 PHE A O 1
ATOM 737 N N . PHE A 1 90 ? -1.235 -4.371 5.251 1.00 78.00 90 PHE A N 1
ATOM 738 C CA . PHE A 1 90 ? -1.438 -3.563 4.058 1.00 78.00 90 PHE A CA 1
ATOM 739 C C . PHE A 1 90 ? -2.902 -3.452 3.627 1.00 78.00 90 PHE A C 1
ATOM 741 O O . PHE A 1 90 ? -3.195 -2.773 2.646 1.00 78.00 90 PHE A O 1
ATOM 748 N N . GLY A 1 91 ? -3.826 -4.053 4.382 1.00 74.62 91 GLY A N 1
ATOM 749 C CA . GLY A 1 91 ? -5.254 -4.009 4.097 1.00 74.62 91 GLY A CA 1
ATOM 750 C C . GLY A 1 91 ? -5.600 -4.594 2.729 1.00 74.62 91 GLY A C 1
ATOM 751 O O . GLY A 1 91 ? -6.499 -4.077 2.058 1.00 74.62 91 GLY A O 1
ATOM 752 N N . ARG A 1 92 ? -4.881 -5.640 2.292 1.00 79.12 92 ARG A N 1
ATOM 753 C CA . ARG A 1 92 ? -5.182 -6.338 1.034 1.00 79.12 92 ARG A CA 1
ATOM 754 C C . ARG A 1 92 ? -6.596 -6.902 1.075 1.00 79.12 92 ARG A C 1
ATOM 756 O O . ARG A 1 92 ? -7.369 -6.674 0.142 1.00 79.12 92 ARG A O 1
ATOM 763 N N . PHE A 1 93 ? -6.962 -7.522 2.200 1.00 77.31 93 PHE A N 1
ATOM 764 C CA . PHE A 1 93 ? -8.361 -7.757 2.533 1.00 77.31 93 PHE A CA 1
ATOM 765 C C . PHE A 1 93 ? -8.977 -6.529 3.183 1.00 77.31 93 PHE A C 1
ATOM 767 O O . PHE A 1 93 ? -8.553 -6.077 4.251 1.00 77.31 93 PHE A O 1
ATOM 774 N N . ARG A 1 94 ? -10.046 -6.031 2.567 1.00 80.81 94 ARG A N 1
ATOM 775 C CA . ARG A 1 94 ? -10.912 -5.053 3.205 1.00 80.81 94 ARG A CA 1
ATOM 776 C C . ARG A 1 94 ? -12.000 -5.787 3.961 1.00 80.81 94 ARG A C 1
ATOM 778 O O . ARG A 1 94 ? -12.766 -6.522 3.352 1.00 80.81 94 ARG A O 1
ATOM 785 N N . LEU A 1 95 ? -12.057 -5.566 5.266 1.00 85.38 95 LEU A N 1
ATOM 786 C CA . LEU A 1 95 ? -13.116 -6.093 6.106 1.00 85.38 95 LEU A CA 1
ATOM 787 C C . LEU A 1 95 ? -13.986 -4.930 6.571 1.00 85.38 95 LEU A C 1
ATOM 789 O O . LEU A 1 95 ? -13.493 -3.930 7.096 1.00 85.38 95 LEU A O 1
ATOM 793 N N . PHE A 1 96 ? -15.281 -5.057 6.350 1.00 88.88 96 PHE A N 1
ATOM 794 C CA . PHE A 1 96 ? -16.297 -4.159 6.861 1.00 88.88 96 PHE A CA 1
ATOM 795 C C . PHE A 1 96 ? -16.995 -4.813 8.043 1.00 88.88 96 PHE A C 1
ATOM 797 O O . PHE A 1 96 ? -17.023 -6.039 8.154 1.00 88.88 96 PHE A O 1
ATOM 804 N N . TYR A 1 97 ? -17.562 -3.997 8.924 1.00 89.81 97 TYR A N 1
ATOM 805 C CA . TYR A 1 97 ? -18.373 -4.502 10.018 1.00 89.81 97 TYR A CA 1
ATOM 806 C C . TYR A 1 97 ? -19.514 -3.562 10.391 1.00 89.81 97 TYR A C 1
ATOM 808 O O . TYR A 1 97 ? -19.441 -2.346 10.202 1.00 89.81 97 TYR A O 1
ATOM 816 N N . THR A 1 98 ? -20.573 -4.139 10.947 1.00 89.94 98 THR A N 1
ATOM 817 C CA . THR A 1 98 ? -21.680 -3.411 11.573 1.00 89.94 98 THR A CA 1
ATOM 818 C C . THR A 1 98 ? -22.123 -4.140 12.836 1.00 89.94 98 THR A C 1
ATOM 820 O O . THR A 1 98 ? -21.914 -5.348 12.980 1.00 89.94 98 THR A O 1
ATOM 823 N N . ARG A 1 99 ? -22.717 -3.402 13.772 1.00 84.56 99 ARG A N 1
ATOM 824 C CA . ARG A 1 99 ? -23.218 -3.936 15.037 1.00 84.56 99 ARG A CA 1
ATOM 825 C C . ARG A 1 99 ? -24.726 -3.739 15.101 1.00 84.56 99 ARG A C 1
ATOM 827 O O . ARG A 1 99 ? -25.204 -2.612 15.007 1.00 84.56 99 ARG A O 1
ATOM 834 N N . ASP A 1 100 ? -25.443 -4.831 15.335 1.00 84.00 100 ASP A N 1
ATOM 835 C CA . ASP A 1 100 ? -26.849 -4.811 15.737 1.00 84.00 100 ASP A CA 1
ATOM 836 C C . ASP A 1 100 ? -26.972 -5.501 17.099 1.00 84.00 100 ASP A C 1
ATOM 838 O O . ASP A 1 100 ? -26.732 -6.707 17.242 1.00 84.00 100 ASP A O 1
ATOM 842 N N . LYS A 1 101 ? -27.302 -4.710 18.125 1.00 81.00 101 LYS A N 1
ATOM 843 C CA . LYS A 1 101 ? -27.366 -5.143 19.531 1.00 81.00 101 LYS A CA 1
ATOM 844 C C . LYS A 1 101 ? -26.047 -5.810 19.975 1.00 81.00 101 LYS A C 1
ATOM 846 O O . LYS A 1 101 ? -24.981 -5.191 19.944 1.00 81.00 101 LYS A O 1
ATOM 851 N N . ASP A 1 102 ? -26.116 -7.079 20.377 1.00 76.69 102 ASP A N 1
ATOM 852 C CA . ASP A 1 102 ? -24.991 -7.888 20.867 1.00 76.69 102 ASP A CA 1
ATOM 853 C C . ASP A 1 102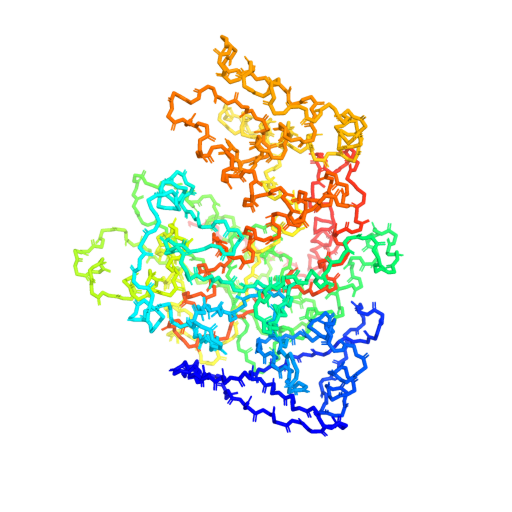 ? -24.297 -8.713 19.773 1.00 76.69 102 ASP A C 1
ATOM 855 O O . ASP A 1 102 ? -23.492 -9.598 20.089 1.00 76.69 102 ASP A O 1
ATOM 859 N N . THR A 1 103 ? -24.630 -8.461 18.503 1.00 82.38 103 THR A N 1
ATOM 860 C CA . THR A 1 103 ? -24.061 -9.169 17.353 1.00 82.38 103 THR A CA 1
ATOM 861 C C . THR A 1 103 ? -23.241 -8.214 16.503 1.00 82.38 103 THR A C 1
ATOM 863 O O . THR A 1 103 ? -23.702 -7.130 16.144 1.00 82.38 103 THR A O 1
ATOM 866 N N . VAL A 1 104 ? -22.022 -8.636 16.175 1.00 84.44 104 VAL A N 1
ATOM 867 C CA . VAL A 1 104 ? -21.157 -7.947 15.215 1.00 84.44 104 VAL A CA 1
ATOM 868 C C . VAL A 1 104 ? -21.082 -8.803 13.960 1.00 84.44 104 VAL A C 1
ATOM 870 O O . VAL A 1 104 ? -20.757 -9.991 14.039 1.00 84.44 104 VAL A O 1
ATOM 873 N N . TYR A 1 105 ? -21.411 -8.194 12.828 1.00 85.50 105 TYR A N 1
ATOM 874 C CA . TYR A 1 105 ? -21.353 -8.803 11.506 1.00 85.50 105 TYR A CA 1
ATOM 875 C C . TYR A 1 105 ? -20.116 -8.295 10.791 1.00 85.50 105 TYR A C 1
ATOM 877 O O . TYR A 1 105 ? -19.833 -7.098 10.841 1.00 85.50 105 TYR A O 1
ATOM 885 N N . PHE A 1 106 ? -19.410 -9.196 10.117 1.00 85.94 106 PHE A N 1
ATOM 886 C CA . PHE A 1 106 ? -18.244 -8.876 9.306 1.00 85.94 106 PHE A CA 1
ATOM 887 C C . PHE A 1 106 ? -18.458 -9.383 7.891 1.00 85.94 106 PHE A C 1
ATOM 889 O O . PHE A 1 106 ? -18.919 -10.511 7.722 1.00 85.94 106 PHE A O 1
ATOM 896 N N . ASP A 1 107 ? -18.074 -8.580 6.904 1.00 86.69 107 ASP A N 1
ATOM 897 C CA . ASP A 1 107 ? -18.054 -9.006 5.508 1.00 86.69 107 ASP A CA 1
ATOM 898 C C . ASP A 1 107 ? -16.968 -8.265 4.719 1.00 86.69 107 ASP A C 1
ATOM 900 O O . ASP A 1 107 ? -16.558 -7.157 5.068 1.00 86.69 107 ASP A O 1
ATOM 904 N N . THR A 1 108 ? -16.474 -8.889 3.657 1.00 83.00 108 THR A N 1
ATOM 905 C CA . THR A 1 108 ? -15.555 -8.263 2.699 1.00 83.00 108 THR A CA 1
ATOM 906 C C . THR A 1 108 ? -16.288 -7.487 1.602 1.00 83.00 108 THR A C 1
ATOM 908 O O . THR A 1 108 ? -15.692 -6.601 0.989 1.00 83.00 108 THR A O 1
ATOM 911 N N . ASP A 1 109 ? -17.572 -7.780 1.372 1.00 85.94 109 ASP A N 1
ATOM 912 C CA . ASP A 1 109 ? -18.467 -6.997 0.524 1.00 85.94 109 ASP A CA 1
ATOM 913 C C . ASP A 1 109 ? -19.359 -6.104 1.395 1.00 85.94 109 ASP A C 1
ATOM 915 O O . ASP A 1 109 ? -20.155 -6.562 2.212 1.00 85.94 109 ASP A O 1
ATOM 919 N N . ILE A 1 110 ? -19.244 -4.791 1.200 1.00 89.31 110 ILE A N 1
ATOM 920 C CA . ILE A 1 110 ? -20.053 -3.822 1.940 1.00 89.31 110 ILE A CA 1
ATOM 921 C C . ILE A 1 110 ? -21.556 -3.985 1.660 1.00 89.31 110 ILE A C 1
ATOM 923 O O . ILE A 1 110 ? -22.359 -3.616 2.513 1.00 89.31 110 ILE A O 1
ATOM 927 N N . GLN A 1 111 ? -21.944 -4.522 0.494 1.00 88.38 111 GLN A N 1
ATOM 928 C CA . GLN A 1 111 ? -23.352 -4.685 0.111 1.00 88.38 111 GLN A CA 1
ATOM 929 C C . GLN A 1 111 ? -24.109 -5.599 1.072 1.00 88.38 111 GLN A C 1
ATOM 931 O O . GLN A 1 111 ? -25.212 -5.254 1.485 1.00 88.38 111 GLN A O 1
ATOM 936 N N . GLU A 1 112 ? -23.473 -6.677 1.529 1.00 88.00 112 GLU A N 1
ATOM 937 C CA . GLU A 1 112 ? -24.059 -7.623 2.486 1.00 88.00 112 GLU A CA 1
ATOM 938 C C . GLU A 1 112 ? -24.369 -6.947 3.837 1.00 88.00 112 GLU A C 1
ATOM 940 O O . GLU A 1 112 ? -25.323 -7.296 4.529 1.00 88.00 112 GLU A O 1
ATOM 945 N N . LEU A 1 113 ? -23.599 -5.919 4.215 1.00 90.06 113 LEU A N 1
ATOM 946 C CA . LEU A 1 113 ? -23.821 -5.171 5.457 1.00 90.06 113 LEU A CA 1
ATOM 947 C C . LEU A 1 113 ? -24.825 -4.023 5.301 1.00 90.06 113 LEU A C 1
ATOM 949 O O . LEU A 1 113 ? -25.431 -3.606 6.291 1.00 90.06 113 LEU A O 1
ATOM 953 N N . ILE A 1 114 ? -25.011 -3.507 4.083 1.00 91.56 114 ILE A N 1
ATOM 954 C CA . ILE A 1 114 ? -26.009 -2.468 3.783 1.00 91.56 114 ILE A CA 1
ATOM 955 C C . ILE A 1 114 ? -27.422 -3.013 3.990 1.00 91.56 114 ILE A C 1
ATOM 957 O O . ILE A 1 114 ? -28.279 -2.278 4.470 1.00 91.56 114 ILE A O 1
ATOM 961 N N . GLU A 1 115 ? -27.661 -4.295 3.711 1.00 88.69 115 GLU A N 1
ATOM 962 C CA . GLU A 1 115 ? -28.955 -4.939 3.975 1.00 88.69 115 GLU A CA 1
ATOM 963 C C . GLU A 1 115 ? -29.317 -4.947 5.471 1.00 88.69 115 GLU A C 1
ATOM 965 O O . GLU A 1 115 ? -30.490 -4.854 5.829 1.00 88.69 115 GLU A O 1
ATOM 970 N N . ILE A 1 116 ? -28.308 -4.996 6.348 1.00 87.88 116 ILE A N 1
ATOM 971 C CA . ILE A 1 116 ? -28.469 -4.975 7.809 1.00 87.88 116 ILE A CA 1
ATOM 972 C C . ILE A 1 116 ? -28.599 -3.533 8.324 1.00 87.88 116 ILE A C 1
ATOM 974 O O . ILE A 1 116 ? -29.456 -3.234 9.156 1.00 87.88 116 ILE A O 1
ATOM 978 N N . SER A 1 117 ? -27.747 -2.633 7.825 1.00 88.81 117 SER A N 1
ATOM 979 C CA . SER A 1 117 ? -27.610 -1.249 8.296 1.00 88.81 117 SER A CA 1
ATOM 980 C C . SER A 1 117 ? -27.594 -0.251 7.122 1.00 88.81 117 SER A C 1
ATOM 982 O O . SER A 1 117 ? -26.548 0.338 6.832 1.00 88.81 117 SER A O 1
ATOM 984 N N . PRO A 1 118 ? -28.739 0.005 6.455 1.00 89.62 118 PRO A N 1
ATOM 985 C CA . PRO A 1 118 ? -28.790 0.764 5.196 1.00 89.62 118 PRO A CA 1
ATOM 986 C C . PRO A 1 118 ? -28.620 2.283 5.350 1.00 89.62 118 PRO A C 1
ATOM 988 O O . PRO A 1 118 ? -28.535 3.012 4.360 1.00 89.62 118 PRO A O 1
ATOM 991 N N . GLU A 1 119 ? -28.613 2.788 6.583 1.00 91.31 119 GLU A N 1
ATOM 992 C CA . GLU A 1 119 ? -28.640 4.217 6.883 1.00 91.31 119 GLU A CA 1
ATOM 993 C C . GLU A 1 119 ? -27.370 4.927 6.379 1.00 91.31 119 GLU A C 1
ATOM 995 O O . GLU A 1 119 ? -26.251 4.678 6.841 1.00 91.31 119 GLU A O 1
ATOM 1000 N N . LYS A 1 120 ? -27.544 5.839 5.416 1.00 88.31 120 LYS A N 1
ATOM 1001 C CA . LYS A 1 120 ? -26.463 6.686 4.901 1.00 88.31 120 LYS A CA 1
ATOM 1002 C C . LYS A 1 120 ? -26.228 7.881 5.814 1.00 88.31 120 LYS A C 1
ATOM 1004 O O . LYS A 1 120 ? -27.165 8.500 6.304 1.00 88.31 120 LYS A O 1
ATOM 1009 N N . SER A 1 121 ? -24.962 8.246 5.983 1.00 85.12 121 SER A N 1
ATOM 1010 C CA . SER A 1 121 ? -24.568 9.472 6.670 1.00 85.12 121 SER A CA 1
ATOM 1011 C C . SER A 1 121 ? -24.361 10.579 5.637 1.00 85.12 121 SER A C 1
ATOM 1013 O O . SER A 1 121 ? -23.446 10.516 4.809 1.00 85.12 121 SER A O 1
ATOM 1015 N N . GLU A 1 122 ? -25.209 11.611 5.676 1.00 84.81 122 GLU A N 1
ATOM 1016 C CA . GLU A 1 122 ? -25.063 12.809 4.832 1.00 84.81 122 GLU A CA 1
ATOM 1017 C C . GLU A 1 122 ? -23.681 13.442 5.033 1.00 84.81 122 GLU A C 1
ATOM 1019 O O . GLU A 1 122 ? -22.984 13.807 4.089 1.00 84.81 122 GLU A O 1
ATOM 1024 N N . LEU A 1 123 ? -23.249 13.483 6.289 1.00 80.88 123 LEU A N 1
ATOM 1025 C CA . LEU A 1 123 ? -21.969 14.011 6.715 1.00 80.88 123 LEU A CA 1
ATOM 1026 C C . LEU A 1 123 ? -20.796 13.251 6.086 1.00 80.88 123 LEU A C 1
ATOM 1028 O O . LEU A 1 123 ? -19.908 13.858 5.493 1.00 80.88 123 LEU A O 1
ATOM 1032 N N . HIS A 1 124 ? -20.823 11.919 6.150 1.00 84.38 124 HIS A N 1
ATOM 1033 C CA . HIS A 1 124 ? -19.818 11.059 5.524 1.00 84.38 124 HIS A CA 1
ATOM 1034 C C . HIS A 1 124 ? -19.820 11.201 4.002 1.00 84.38 124 HIS A C 1
ATOM 1036 O O . HIS A 1 124 ? -18.756 11.232 3.385 1.00 84.38 124 HIS A O 1
ATOM 1042 N N . SER A 1 125 ? -21.004 11.331 3.405 1.00 84.50 125 SER A N 1
ATOM 1043 C CA . SER A 1 125 ? -21.162 11.537 1.965 1.00 84.50 125 SER A CA 1
ATOM 1044 C C . SER A 1 125 ? -20.533 12.864 1.534 1.00 84.50 125 SER A C 1
ATOM 1046 O O . SER A 1 125 ? -19.709 12.878 0.625 1.00 84.50 125 SER A O 1
ATOM 1048 N N . ARG A 1 126 ? -20.774 13.955 2.278 1.00 82.12 126 ARG A N 1
ATOM 1049 C CA . ARG A 1 126 ? -20.101 15.250 2.068 1.00 82.12 126 ARG A CA 1
ATOM 1050 C C . ARG A 1 126 ? -18.578 15.134 2.179 1.00 82.12 126 ARG A C 1
ATOM 1052 O O . ARG A 1 126 ? -17.863 15.743 1.383 1.00 82.12 126 ARG A O 1
ATOM 1059 N N . VAL A 1 127 ? -18.059 14.355 3.139 1.00 78.69 127 VAL A N 1
ATOM 1060 C CA . VAL A 1 127 ? -16.609 14.087 3.234 1.00 78.69 127 VAL A CA 1
ATOM 1061 C C . VAL A 1 127 ? -16.113 13.359 1.989 1.00 78.69 127 VAL A C 1
ATOM 1063 O O . VAL A 1 127 ? -15.111 13.773 1.405 1.00 78.69 127 VAL A O 1
ATOM 1066 N N . PHE A 1 128 ? -16.810 12.306 1.567 1.00 82.56 128 PHE A N 1
ATOM 1067 C CA . PHE A 1 128 ? -16.452 11.538 0.383 1.00 82.56 128 PHE A CA 1
ATOM 1068 C C . PHE A 1 128 ? -16.457 12.393 -0.884 1.00 82.56 128 PHE A C 1
ATOM 1070 O O . PHE A 1 128 ? -15.499 12.341 -1.648 1.00 82.56 128 PHE A O 1
ATOM 1077 N N . ASP A 1 129 ? -17.473 13.226 -1.089 1.00 81.94 129 ASP A N 1
ATOM 1078 C CA . ASP A 1 129 ? -17.574 14.096 -2.262 1.00 81.94 129 ASP A CA 1
ATOM 1079 C C . ASP A 1 129 ? -16.450 15.130 -2.301 1.00 81.94 129 ASP A C 1
ATOM 1081 O O . ASP A 1 129 ? -15.868 15.395 -3.356 1.00 81.94 129 ASP A O 1
ATOM 1085 N N . LEU A 1 130 ? -16.097 15.670 -1.131 1.00 75.94 130 LEU A N 1
ATOM 1086 C CA . LEU A 1 130 ? -15.003 16.618 -0.973 1.00 75.94 130 LEU A CA 1
ATOM 1087 C C . LEU A 1 130 ? -13.630 15.982 -1.225 1.00 75.94 130 LEU A C 1
ATOM 1089 O O . LEU A 1 130 ? -12.728 16.646 -1.740 1.00 75.94 130 LEU A O 1
ATOM 1093 N N . LYS A 1 131 ? -13.441 14.731 -0.796 1.00 73.69 131 LYS A N 1
ATOM 1094 C CA . LYS A 1 131 ? -12.127 14.077 -0.739 1.00 73.69 131 LYS A CA 1
ATOM 1095 C C . LYS A 1 131 ? -11.863 13.081 -1.848 1.00 73.69 131 LYS A C 1
ATOM 1097 O O . LYS A 1 131 ? -10.707 12.822 -2.166 1.00 73.69 131 LYS A O 1
ATOM 1102 N N . GLY A 1 132 ? -12.917 12.513 -2.406 1.00 78.38 132 GLY A N 1
ATOM 1103 C CA . GLY A 1 132 ? -12.854 11.320 -3.228 1.00 78.38 132 GLY A CA 1
ATOM 1104 C C . GLY A 1 132 ? -12.464 10.062 -2.449 1.00 78.38 132 GLY A C 1
ATOM 1105 O O . GLY A 1 132 ? -12.072 9.086 -3.070 1.00 78.38 132 GLY A O 1
ATOM 1106 N N . TYR A 1 133 ? -12.504 10.056 -1.115 1.00 82.88 133 TYR A N 1
ATOM 1107 C CA . TYR A 1 133 ? -12.280 8.848 -0.319 1.00 82.88 133 TYR A CA 1
ATOM 1108 C C . TYR A 1 133 ? -12.868 8.980 1.085 1.00 82.88 133 TYR A C 1
ATOM 1110 O O . TYR A 1 133 ? -13.074 10.086 1.589 1.00 82.88 133 TYR A O 1
ATOM 1118 N N . MET A 1 134 ? -13.113 7.837 1.724 1.00 84.44 134 MET A N 1
ATOM 1119 C CA . MET A 1 134 ? -13.592 7.777 3.102 1.00 84.44 134 MET A CA 1
ATOM 1120 C C . MET A 1 134 ? -12.438 7.800 4.118 1.00 84.44 134 MET A C 1
ATOM 1122 O O . MET A 1 134 ? -11.488 7.021 3.950 1.00 84.44 134 MET A O 1
ATOM 1126 N N . PRO A 1 135 ? -12.535 8.594 5.206 1.00 76.56 135 PRO A N 1
ATOM 1127 C CA . PRO A 1 135 ? -11.554 8.610 6.289 1.00 76.56 135 PRO A CA 1
ATOM 1128 C C . PRO A 1 135 ? -11.356 7.239 6.938 1.00 76.56 135 PRO A C 1
ATOM 1130 O O . PRO A 1 135 ? -12.087 6.277 6.678 1.00 76.56 135 PRO A O 1
ATOM 1133 N N . ARG A 1 136 ? -10.372 7.171 7.837 1.00 77.50 136 ARG A N 1
ATOM 1134 C CA . ARG A 1 136 ? -10.105 5.999 8.666 1.00 77.50 136 ARG A CA 1
ATOM 1135 C C . ARG A 1 136 ? -11.391 5.580 9.417 1.00 77.50 136 ARG A C 1
ATOM 1137 O O . ARG A 1 136 ? -11.758 6.223 10.386 1.00 77.50 136 ARG A O 1
ATOM 1144 N N . GLY A 1 137 ? -12.060 4.509 8.983 1.00 80.75 137 GLY A N 1
ATOM 1145 C CA . GLY A 1 137 ? -12.999 3.698 9.799 1.00 80.75 137 GLY A CA 1
ATOM 1146 C C . GLY A 1 137 ? -14.409 3.830 9.381 1.00 80.75 137 GLY A C 1
ATOM 1147 O O . GLY A 1 137 ? -15.242 2.993 9.685 1.00 80.75 137 GLY A O 1
ATOM 1148 N N . TYR A 1 138 ? -14.623 4.861 8.598 1.00 86.12 138 TYR A N 1
ATOM 1149 C CA . TYR A 1 138 ? -15.908 5.251 8.134 1.00 86.12 138 TYR A CA 1
ATOM 1150 C C . TYR A 1 138 ? -16.116 4.714 6.730 1.00 86.12 138 TYR A C 1
ATOM 1152 O O . TYR A 1 138 ? -15.187 4.539 5.929 1.00 86.12 138 TYR A O 1
ATOM 1160 N N . THR A 1 139 ? -17.385 4.493 6.450 1.00 90.44 139 THR A N 1
ATOM 1161 C CA . THR A 1 139 ? -17.938 4.321 5.117 1.00 90.44 139 THR A CA 1
ATOM 1162 C C . THR A 1 139 ? -18.976 5.422 4.905 1.00 90.44 139 THR A C 1
ATOM 1164 O O . THR A 1 139 ? -19.248 6.207 5.815 1.00 90.44 139 THR A O 1
ATOM 1167 N N . GLN A 1 140 ? -19.600 5.491 3.733 1.00 89.00 140 GLN A N 1
ATOM 1168 C CA . GLN A 1 140 ? -20.714 6.423 3.501 1.00 89.00 140 GLN A CA 1
ATOM 1169 C C . GLN A 1 140 ? -21.950 6.129 4.379 1.00 89.00 140 GLN A C 1
ATOM 1171 O O . GLN A 1 140 ? -22.872 6.942 4.442 1.00 89.00 140 GLN A O 1
ATOM 1176 N N . TYR A 1 141 ? -21.967 4.993 5.077 1.00 90.94 141 TYR A N 1
ATOM 1177 C CA . TYR A 1 141 ? -23.054 4.550 5.943 1.00 90.94 141 TYR A CA 1
ATOM 1178 C C . TYR A 1 141 ? -22.741 4.867 7.407 1.00 90.94 141 TYR A C 1
ATOM 1180 O O . TYR A 1 141 ? -21.585 4.830 7.832 1.00 90.94 141 TYR A O 1
ATOM 1188 N N . SER A 1 142 ? -23.766 5.223 8.182 1.00 87.50 142 SER A N 1
ATOM 1189 C CA . SER A 1 142 ? -23.611 5.710 9.560 1.00 87.50 142 SER A CA 1
ATOM 1190 C C . SER A 1 142 ? -23.150 4.618 10.531 1.00 87.50 142 SER A C 1
ATOM 1192 O O . SER A 1 142 ? -22.425 4.914 11.478 1.00 87.50 142 SER A O 1
ATOM 1194 N N . LYS A 1 143 ? -23.545 3.363 10.279 1.00 90.38 143 LYS A N 1
ATOM 1195 C CA . LYS A 1 143 ? -23.314 2.203 11.161 1.00 90.38 143 LYS A CA 1
ATOM 1196 C C . LYS A 1 143 ? -22.453 1.108 10.535 1.00 90.38 143 LYS A C 1
ATOM 1198 O O . LYS A 1 143 ? -22.336 0.027 11.112 1.00 90.38 143 LYS A O 1
ATOM 1203 N N . ILE A 1 144 ? -21.887 1.354 9.354 1.00 92.19 144 ILE A N 1
ATOM 1204 C CA . ILE A 1 144 ? -20.962 0.422 8.707 1.00 92.19 144 ILE A CA 1
ATOM 1205 C C . ILE A 1 144 ? -19.574 1.032 8.748 1.00 92.19 144 ILE A C 1
ATOM 1207 O O . ILE A 1 144 ? -19.332 2.132 8.241 1.00 92.19 144 ILE A O 1
ATOM 1211 N N . TYR A 1 145 ? -18.663 0.276 9.332 1.00 89.06 145 TYR A N 1
ATOM 1212 C CA . TYR A 1 145 ? -17.286 0.663 9.535 1.00 89.06 145 TYR A CA 1
ATOM 1213 C C . TYR A 1 145 ? -16.369 -0.246 8.726 1.00 89.06 145 TYR A C 1
ATOM 1215 O O . TYR A 1 145 ? -16.766 -1.322 8.279 1.00 89.06 145 TYR A O 1
ATOM 1223 N N . LYS A 1 146 ? -15.131 0.192 8.519 1.00 87.44 146 LYS A N 1
ATOM 1224 C CA . LYS A 1 146 ? -14.077 -0.611 7.888 1.00 87.44 146 LYS A CA 1
ATOM 1225 C C . LYS A 1 146 ? -12.940 -0.835 8.875 1.00 87.44 146 LYS A C 1
ATOM 1227 O O . LYS A 1 146 ? -12.567 0.098 9.585 1.00 87.44 146 LYS A O 1
ATOM 1232 N N . THR A 1 147 ? -12.392 -2.045 8.911 1.00 79.50 147 THR A N 1
ATOM 1233 C CA . THR A 1 147 ? -11.133 -2.314 9.613 1.00 79.50 147 THR A CA 1
ATOM 1234 C C . THR A 1 147 ? -9.954 -1.741 8.825 1.00 79.50 147 THR A C 1
ATOM 1236 O O . THR A 1 147 ? -10.102 -1.304 7.678 1.00 79.50 147 THR A O 1
ATOM 1239 N N . PHE A 1 148 ? -8.766 -1.750 9.432 1.00 75.75 148 PHE A N 1
ATOM 1240 C CA . PHE A 1 148 ? -7.561 -1.183 8.830 1.00 75.75 148 PHE A CA 1
ATOM 1241 C C . PHE A 1 148 ? -6.380 -2.100 8.965 1.00 75.75 148 PHE A C 1
ATOM 1243 O O . PHE A 1 148 ? -6.118 -2.624 10.047 1.00 75.75 148 PHE A O 1
ATOM 1250 N N . GLY A 1 149 ? -5.591 -2.130 7.895 1.00 76.69 149 GLY A N 1
ATOM 1251 C CA . GLY A 1 149 ? -4.236 -2.638 7.980 1.00 76.69 149 GLY A CA 1
ATOM 1252 C C . GLY A 1 149 ? -3.444 -1.882 9.049 1.00 76.69 149 GLY A C 1
ATOM 1253 O O . GLY A 1 149 ? -3.468 -0.649 9.110 1.00 76.69 149 GLY A O 1
ATOM 1254 N N . GLY A 1 150 ? -2.779 -2.642 9.919 1.00 74.88 150 GLY A N 1
ATOM 1255 C CA . GLY A 1 150 ? -2.014 -2.106 11.046 1.00 74.88 150 GLY A CA 1
ATOM 1256 C C . GLY A 1 150 ? -2.841 -1.806 12.297 1.00 74.88 150 GLY A C 1
ATOM 1257 O O . GLY A 1 150 ? -2.317 -1.188 13.226 1.00 74.88 150 GLY A O 1
ATOM 1258 N N . GLU A 1 151 ? -4.098 -2.250 12.349 1.00 79.88 151 GLU A N 1
ATOM 1259 C CA . GLU A 1 151 ? -4.985 -2.129 13.508 1.00 79.88 151 GLU A CA 1
ATOM 1260 C C . GLU A 1 151 ? -5.677 -3.457 13.811 1.00 79.88 151 GLU A C 1
ATOM 1262 O O . GLU A 1 151 ? -5.943 -4.261 12.919 1.00 79.88 151 GLU A O 1
ATOM 1267 N N . ALA A 1 152 ? -5.993 -3.668 15.083 1.00 85.94 152 ALA A N 1
ATOM 1268 C CA . ALA A 1 152 ? -6.915 -4.704 15.509 1.00 85.94 152 ALA A CA 1
ATOM 1269 C C . ALA A 1 152 ? -8.181 -4.055 16.068 1.00 85.94 152 ALA A C 1
ATOM 1271 O O . ALA A 1 152 ? -8.120 -3.071 16.800 1.00 85.94 152 ALA A O 1
ATOM 1272 N N . ALA A 1 153 ? -9.339 -4.603 15.734 1.00 86.38 153 ALA A N 1
ATOM 1273 C CA . ALA A 1 153 ? -10.611 -4.213 16.312 1.00 86.38 153 ALA A CA 1
ATOM 1274 C C . ALA A 1 153 ? -10.962 -5.180 17.448 1.00 86.38 153 ALA A C 1
ATOM 1276 O O . ALA A 1 153 ? -11.071 -6.386 17.235 1.00 86.38 153 ALA A O 1
ATOM 1277 N N . LEU A 1 154 ? -11.106 -4.641 18.655 1.00 88.06 154 LEU A N 1
ATOM 1278 C CA . LEU A 1 154 ? -11.510 -5.341 19.865 1.00 88.06 154 LEU A CA 1
ATOM 1279 C C . LEU A 1 154 ? -12.995 -5.083 20.124 1.00 88.06 154 LEU A C 1
ATOM 1281 O O . LEU A 1 154 ? -13.410 -3.944 20.339 1.00 88.06 154 LEU A O 1
ATOM 1285 N N . PHE A 1 155 ? -13.772 -6.155 20.165 1.00 87.81 155 PHE A N 1
ATOM 1286 C CA . PHE A 1 155 ? -15.209 -6.136 20.396 1.00 87.81 155 PHE A CA 1
ATOM 1287 C C . PHE A 1 155 ? -15.522 -6.748 21.756 1.00 87.81 155 PHE A C 1
ATOM 1289 O O . PHE A 1 155 ? -15.161 -7.893 22.035 1.00 87.81 155 PHE A O 1
ATOM 1296 N N . LYS A 1 156 ? -16.226 -5.986 22.592 1.00 87.00 156 LYS A N 1
ATOM 1297 C CA . LYS A 1 156 ? -16.758 -6.404 23.894 1.00 87.00 156 LYS A CA 1
ATOM 1298 C C . LYS A 1 156 ? -18.257 -6.090 23.970 1.00 87.00 156 LYS A C 1
ATOM 1300 O O . LYS A 1 156 ? -18.782 -5.338 23.139 1.00 87.00 156 LYS A O 1
ATOM 1305 N N . PRO A 1 157 ? -18.999 -6.664 24.933 1.00 81.69 157 PRO A N 1
ATOM 1306 C CA . PRO A 1 157 ? -20.373 -6.245 25.193 1.00 81.69 157 PRO A CA 1
ATOM 1307 C C . PRO A 1 157 ? -20.445 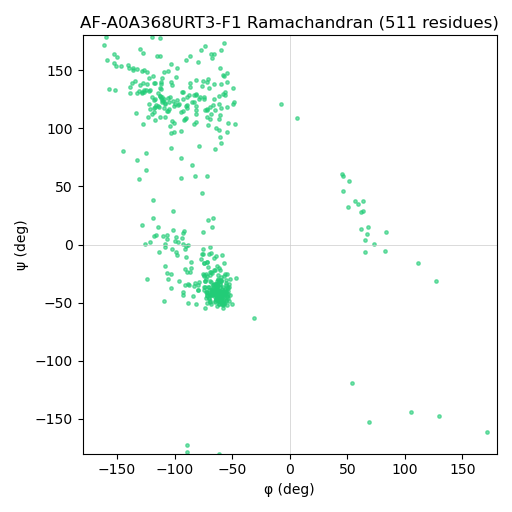-4.729 25.444 1.00 81.69 157 PRO A C 1
ATOM 1309 O O . PRO A 1 157 ? -19.821 -4.230 26.374 1.00 81.69 157 PRO A O 1
ATOM 1312 N N . GLY A 1 158 ? -21.172 -4.006 24.587 1.00 79.19 158 GLY A N 1
ATOM 1313 C CA . GLY A 1 158 ? -21.354 -2.551 24.679 1.00 79.19 158 GLY A CA 1
ATOM 1314 C C . GLY A 1 158 ? -20.149 -1.676 24.300 1.00 79.19 158 GLY A C 1
ATOM 1315 O O . GLY A 1 158 ? -20.274 -0.457 24.361 1.00 79.19 158 GLY A O 1
ATOM 1316 N N . GLU A 1 159 ? -19.010 -2.249 23.899 1.00 82.25 159 GLU A N 1
ATOM 1317 C CA . GLU A 1 159 ? -17.787 -1.490 23.603 1.00 82.25 159 GLU A CA 1
ATOM 1318 C C . GLU A 1 159 ? -17.088 -2.020 22.343 1.00 82.25 159 GLU A C 1
ATOM 1320 O O . GLU A 1 159 ? -16.819 -3.219 22.226 1.00 82.25 159 GLU A O 1
ATOM 1325 N N . ASP A 1 160 ? -16.751 -1.098 21.438 1.00 82.62 160 ASP A N 1
ATOM 1326 C CA . ASP A 1 160 ? -15.910 -1.331 20.264 1.00 82.62 160 ASP A CA 1
ATOM 1327 C C . ASP A 1 160 ? -14.659 -0.466 20.395 1.00 82.62 160 ASP A C 1
ATOM 1329 O O . ASP A 1 160 ? -14.751 0.756 20.540 1.00 82.62 160 ASP A O 1
ATOM 1333 N N . LYS A 1 161 ? -13.480 -1.086 20.341 1.00 83.12 161 LYS A N 1
ATOM 1334 C CA . LYS A 1 161 ? -12.206 -0.381 20.469 1.00 83.12 161 LYS A CA 1
ATOM 1335 C C . LYS A 1 161 ? -11.275 -0.735 19.323 1.00 83.12 161 LYS A C 1
ATOM 1337 O O . LYS A 1 161 ? -11.020 -1.902 19.054 1.00 83.12 161 LYS A O 1
ATOM 1342 N N . LEU A 1 162 ? -10.704 0.281 18.690 1.00 79.44 162 LEU A N 1
ATOM 1343 C CA . LEU A 1 162 ? -9.606 0.104 17.745 1.00 79.44 162 LEU A CA 1
ATOM 1344 C C . LEU A 1 162 ? -8.275 0.156 18.499 1.00 79.44 162 LEU A C 1
ATOM 1346 O O . LEU A 1 162 ? -8.005 1.096 19.248 1.00 79.44 162 LEU A O 1
ATOM 1350 N N . LEU A 1 163 ? -7.453 -0.866 18.302 1.00 78.38 163 LEU A N 1
ATOM 1351 C CA . LEU A 1 163 ? -6.119 -1.011 18.863 1.00 78.38 163 LEU A CA 1
ATOM 1352 C C . LEU A 1 163 ? -5.097 -0.755 17.747 1.00 78.38 163 LEU A C 1
ATOM 1354 O O . LEU A 1 163 ? -5.049 -1.525 16.783 1.00 78.38 163 LEU A O 1
ATOM 1358 N N . PRO A 1 164 ? -4.283 0.311 17.826 1.00 74.62 164 PRO A N 1
ATOM 1359 C CA . PRO A 1 164 ? -3.183 0.485 16.889 1.00 74.62 164 PRO A CA 1
ATOM 1360 C C . PRO A 1 164 ? -2.162 -0.634 17.109 1.00 74.62 164 PRO A C 1
ATOM 1362 O O . PRO A 1 164 ? -1.669 -0.818 18.218 1.00 74.62 164 PRO A O 1
ATOM 1365 N N . LEU A 1 165 ? -1.831 -1.383 16.057 1.00 75.38 165 LEU A N 1
ATOM 1366 C CA . LEU A 1 165 ? -0.788 -2.409 16.149 1.00 75.38 165 LEU A CA 1
ATOM 1367 C C . LEU A 1 165 ? 0.587 -1.777 16.049 1.00 75.38 165 LEU A C 1
ATOM 1369 O O . LEU A 1 165 ? 1.533 -2.208 16.700 1.00 75.38 165 LEU A O 1
ATOM 1373 N N . PHE A 1 166 ? 0.696 -0.729 15.239 1.00 72.12 166 PHE A N 1
ATOM 1374 C CA . PHE A 1 166 ? 1.940 -0.013 15.072 1.00 72.12 166 PHE A CA 1
ATOM 1375 C C . PHE A 1 166 ? 1.979 1.284 15.871 1.00 72.12 166 PHE A C 1
ATOM 1377 O O . PHE A 1 166 ? 1.189 2.200 15.642 1.00 72.12 166 PHE A O 1
ATOM 1384 N N . GLU A 1 167 ? 2.991 1.389 16.725 1.00 67.44 167 GLU A N 1
ATOM 1385 C CA . GLU A 1 167 ? 3.360 2.621 17.408 1.00 67.44 167 GLU A CA 1
ATOM 1386 C C . GLU A 1 167 ? 4.726 3.092 16.877 1.00 67.44 167 GLU A C 1
ATOM 1388 O O . GLU A 1 167 ? 5.748 2.446 17.152 1.00 67.44 167 GLU A O 1
ATOM 1393 N N . PRO A 1 168 ? 4.781 4.194 16.102 1.00 62.19 168 PRO A N 1
ATOM 1394 C CA . PRO A 1 168 ? 6.041 4.792 15.669 1.00 62.19 168 PRO A CA 1
ATOM 1395 C C . PRO A 1 168 ? 7.005 4.990 16.851 1.00 62.19 168 PRO A C 1
ATOM 1397 O O . PRO A 1 168 ? 6.602 5.443 17.920 1.00 62.19 168 PRO A O 1
ATOM 1400 N N . GLY A 1 169 ? 8.279 4.625 16.678 1.00 55.31 169 GLY A N 1
ATOM 1401 C CA . GLY A 1 169 ? 9.319 4.798 17.701 1.00 55.31 169 GLY A CA 1
ATOM 1402 C C . GLY A 1 169 ? 9.407 3.716 18.789 1.00 55.31 169 GLY A C 1
ATOM 1403 O O . GLY A 1 169 ? 10.361 3.743 19.564 1.00 55.31 169 GLY A O 1
ATOM 1404 N N . THR A 1 170 ? 8.489 2.743 18.841 1.00 50.06 170 THR A N 1
ATOM 1405 C CA . THR A 1 170 ? 8.529 1.648 19.842 1.00 50.06 170 THR A CA 1
ATOM 1406 C C . THR A 1 170 ? 9.293 0.409 19.378 1.00 50.06 170 THR A C 1
ATOM 1408 O O . THR A 1 170 ? 9.773 -0.380 20.192 1.00 50.06 170 THR A O 1
ATOM 1411 N N . VAL A 1 171 ? 9.459 0.242 18.066 1.00 46.47 171 VAL A N 1
ATOM 1412 C CA . VAL A 1 171 ? 10.176 -0.893 17.488 1.00 46.47 171 VAL A CA 1
ATOM 1413 C C . VAL A 1 171 ? 11.643 -0.526 17.285 1.00 46.47 171 VAL A C 1
ATOM 1415 O O . VAL A 1 171 ? 11.947 0.334 16.459 1.00 46.47 171 VAL A O 1
ATOM 1418 N N . GLY A 1 172 ? 12.516 -1.214 18.032 1.00 47.22 172 GLY A N 1
ATOM 1419 C CA . GLY A 1 172 ? 13.977 -1.300 17.905 1.00 47.22 172 GLY A CA 1
ATOM 1420 C C . GLY A 1 172 ? 14.624 -0.378 16.870 1.00 47.22 172 GLY A C 1
ATOM 1421 O O . GLY A 1 172 ? 14.500 -0.585 15.662 1.00 47.22 172 GLY A O 1
ATOM 1422 N N . VAL A 1 173 ? 15.332 0.628 17.382 1.00 46.91 173 VAL A N 1
ATOM 1423 C CA . VAL A 1 173 ? 15.966 1.739 16.666 1.00 46.91 173 VAL A CA 1
ATOM 1424 C C . VAL A 1 173 ? 16.909 1.249 15.559 1.00 46.91 173 VAL A C 1
ATOM 1426 O O . VAL A 1 173 ? 18.087 0.984 15.798 1.00 46.91 173 VAL A O 1
ATOM 1429 N N . GLY A 1 174 ? 16.418 1.201 14.321 1.00 56.72 174 GLY A N 1
ATOM 1430 C CA . GLY A 1 174 ? 17.291 1.290 13.153 1.00 56.72 174 GLY A CA 1
ATOM 1431 C C . GLY A 1 174 ? 17.930 2.679 13.124 1.00 56.72 174 GLY A C 1
ATOM 1432 O O . GLY A 1 174 ? 17.267 3.684 13.384 1.00 56.72 174 GLY A O 1
ATOM 1433 N N . LYS A 1 175 ? 19.222 2.776 12.804 1.00 67.19 175 LYS A N 1
ATOM 1434 C CA . LYS A 1 175 ? 19.929 4.066 12.694 1.00 67.19 175 LYS A CA 1
ATOM 1435 C C . LYS A 1 175 ? 19.469 4.886 11.479 1.00 67.19 175 LYS A C 1
ATOM 1437 O O . LYS A 1 175 ? 19.955 6.002 11.274 1.00 67.19 175 LYS A O 1
ATOM 1442 N N . GLY A 1 176 ? 18.560 4.345 10.664 1.00 79.62 176 GLY A N 1
ATOM 1443 C CA . GLY A 1 176 ? 18.077 4.957 9.434 1.00 79.62 176 GLY A CA 1
ATOM 1444 C C . GLY A 1 176 ? 19.211 5.090 8.425 1.00 79.62 176 GLY A C 1
ATOM 1445 O O . GLY A 1 176 ? 19.339 6.120 7.765 1.00 79.62 176 GLY A O 1
ATOM 1446 N N . THR A 1 177 ? 20.106 4.107 8.356 1.00 89.19 177 THR A N 1
ATOM 1447 C CA . THR A 1 177 ? 21.278 4.144 7.474 1.00 89.19 177 THR A CA 1
ATOM 1448 C C . THR A 1 177 ? 20.967 3.547 6.109 1.00 89.19 177 THR A C 1
ATOM 1450 O O . THR A 1 177 ? 20.051 2.748 5.941 1.00 89.19 177 THR A O 1
ATOM 1453 N N . TYR A 1 178 ? 21.774 3.903 5.108 1.00 92.06 178 TYR A N 1
ATOM 1454 C CA . TYR A 1 178 ? 21.660 3.269 3.796 1.00 92.06 178 TYR A CA 1
ATOM 1455 C C . TYR A 1 178 ? 21.974 1.765 3.839 1.00 92.06 178 TYR A C 1
ATOM 1457 O O . TYR A 1 178 ? 21.355 1.006 3.104 1.00 92.06 178 TYR A O 1
ATOM 1465 N N . LYS A 1 179 ? 22.902 1.331 4.706 1.00 92.88 179 LYS A N 1
ATOM 1466 C CA . LYS A 1 179 ? 23.222 -0.091 4.874 1.00 92.88 179 LYS A CA 1
ATOM 1467 C C . LYS A 1 179 ? 21.995 -0.874 5.342 1.00 92.88 179 LYS A C 1
ATOM 1469 O O . LYS A 1 179 ? 21.656 -1.866 4.723 1.00 92.88 179 LYS A O 1
ATOM 1474 N N . GLU A 1 180 ? 21.293 -0.375 6.359 1.00 90.75 180 GLU A N 1
ATOM 1475 C CA . GLU A 1 180 ? 20.047 -0.990 6.840 1.00 90.75 180 GLU A CA 1
ATOM 1476 C C . GLU A 1 180 ? 18.968 -1.023 5.752 1.00 90.75 180 GLU A C 1
ATOM 1478 O O . GLU A 1 180 ? 18.349 -2.061 5.550 1.00 90.75 180 GLU A O 1
ATOM 1483 N N . PHE A 1 181 ? 18.776 0.074 5.006 1.00 92.56 181 PHE A N 1
ATOM 1484 C CA . PHE A 1 181 ? 17.855 0.084 3.862 1.00 92.56 181 PHE A CA 1
ATOM 1485 C C . PHE A 1 181 ? 18.204 -1.012 2.846 1.00 92.56 181 PHE A C 1
ATOM 1487 O O . PHE A 1 181 ? 17.331 -1.765 2.420 1.00 92.56 181 PHE A O 1
ATOM 1494 N N . LYS A 1 182 ? 19.484 -1.099 2.463 1.00 94.25 182 LYS A N 1
ATOM 1495 C CA . LYS A 1 182 ? 19.975 -2.087 1.501 1.00 94.25 182 LYS A CA 1
ATOM 1496 C C . LYS A 1 182 ? 19.770 -3.510 2.017 1.00 94.25 182 LYS A C 1
ATOM 1498 O O . LYS A 1 182 ? 19.268 -4.339 1.269 1.00 94.25 182 LYS A O 1
ATOM 1503 N N . ASP A 1 183 ? 20.083 -3.761 3.286 1.00 92.88 183 ASP A N 1
ATOM 1504 C CA . ASP A 1 183 ? 19.887 -5.062 3.929 1.00 92.88 183 ASP A CA 1
ATOM 1505 C C . ASP A 1 183 ? 18.400 -5.459 3.948 1.00 92.88 183 ASP A C 1
ATOM 1507 O O . ASP A 1 183 ? 18.077 -6.612 3.677 1.00 92.88 183 ASP A O 1
ATOM 1511 N N . ILE A 1 184 ? 17.483 -4.518 4.212 1.00 92.62 184 ILE A N 1
ATOM 1512 C CA . ILE A 1 184 ? 16.034 -4.776 4.167 1.00 92.62 184 ILE A CA 1
ATOM 1513 C C . ILE A 1 184 ? 15.587 -5.134 2.749 1.00 92.62 184 ILE A C 1
ATOM 1515 O O . ILE A 1 184 ? 14.868 -6.120 2.583 1.00 92.62 184 ILE A O 1
ATOM 1519 N N . VAL A 1 185 ? 16.013 -4.374 1.733 1.00 94.44 185 VAL A N 1
ATOM 1520 C CA . VAL A 1 185 ? 15.712 -4.684 0.324 1.00 94.44 185 VAL A CA 1
ATOM 1521 C C . VAL A 1 185 ? 16.236 -6.074 -0.031 1.00 94.44 185 VAL A C 1
ATOM 1523 O O . VAL A 1 185 ? 15.460 -6.927 -0.452 1.00 94.44 185 VAL A O 1
ATOM 1526 N N . ASP A 1 186 ? 17.525 -6.325 0.195 1.00 93.25 186 ASP A N 1
ATOM 1527 C CA . ASP A 1 186 ? 18.196 -7.552 -0.238 1.00 93.25 186 ASP A CA 1
ATOM 1528 C C . ASP A 1 186 ? 17.695 -8.803 0.520 1.00 93.25 186 ASP A C 1
ATOM 1530 O O . ASP A 1 186 ? 17.759 -9.900 -0.032 1.00 93.25 186 ASP A O 1
ATOM 1534 N N . LYS A 1 187 ? 17.155 -8.663 1.742 1.00 92.69 187 LYS A N 1
ATOM 1535 C CA . LYS A 1 187 ? 16.562 -9.775 2.512 1.00 92.69 187 LYS A CA 1
ATOM 1536 C C . LYS A 1 187 ? 15.068 -9.977 2.274 1.00 92.69 187 LYS A C 1
ATOM 1538 O O . LYS A 1 187 ? 14.611 -11.112 2.303 1.00 92.69 187 LYS A O 1
ATOM 1543 N N . THR A 1 188 ? 14.304 -8.906 2.064 1.00 92.88 188 THR A N 1
ATOM 1544 C CA . THR A 1 188 ? 12.833 -8.986 2.003 1.00 92.88 188 THR A CA 1
ATOM 1545 C C . THR A 1 188 ? 12.332 -9.169 0.577 1.00 92.88 188 THR A C 1
ATOM 1547 O O . THR A 1 188 ? 11.435 -9.970 0.334 1.00 92.88 188 THR A O 1
ATOM 1550 N N . PHE A 1 189 ? 12.926 -8.468 -0.395 1.00 94.62 189 PHE A N 1
ATOM 1551 C CA . PHE A 1 189 ? 12.463 -8.543 -1.780 1.00 94.62 189 PHE A CA 1
ATOM 1552 C C . PHE A 1 189 ? 12.535 -9.951 -2.383 1.00 94.62 189 PHE A C 1
ATOM 1554 O O . PHE A 1 189 ? 11.614 -10.273 -3.127 1.00 94.62 189 PHE A O 1
ATOM 1561 N N . PRO A 1 190 ? 13.514 -10.827 -2.064 1.00 94.75 190 PRO A N 1
ATOM 1562 C CA . PRO A 1 190 ? 13.525 -12.192 -2.586 1.00 94.75 190 PRO A CA 1
ATOM 1563 C C . PRO A 1 190 ? 12.221 -12.972 -2.377 1.00 94.75 190 PRO A C 1
ATOM 1565 O O . PRO A 1 190 ? 11.891 -13.792 -3.222 1.00 94.75 190 PRO A O 1
ATOM 1568 N N . PHE A 1 191 ? 11.459 -12.690 -1.317 1.00 93.06 191 PHE A N 1
ATOM 1569 C CA . PHE A 1 191 ? 10.186 -13.363 -1.041 1.00 93.06 191 PHE A CA 1
ATOM 1570 C C . PHE A 1 191 ? 9.029 -12.923 -1.951 1.00 93.06 191 PHE A C 1
ATOM 1572 O O . PHE A 1 191 ? 8.009 -13.602 -2.014 1.00 93.06 191 PHE A O 1
ATOM 1579 N N . TYR A 1 192 ? 9.164 -11.799 -2.659 1.00 92.56 192 TYR A N 1
ATOM 1580 C CA . TYR A 1 192 ? 8.149 -11.303 -3.594 1.00 92.56 192 TYR A CA 1
ATOM 1581 C C . TYR A 1 192 ? 8.443 -11.670 -5.055 1.00 92.56 192 TYR A C 1
ATOM 1583 O O . TYR A 1 192 ? 7.600 -11.440 -5.917 1.00 92.56 192 TYR A O 1
ATOM 1591 N N . PHE A 1 193 ? 9.625 -12.218 -5.350 1.00 94.56 193 PHE A N 1
ATOM 1592 C CA . PHE A 1 193 ? 10.018 -12.614 -6.701 1.00 94.56 193 PHE A CA 1
ATOM 1593 C C . PHE A 1 193 ? 10.133 -14.134 -6.804 1.00 94.56 193 PHE A C 1
ATOM 1595 O O . PHE A 1 193 ? 10.674 -14.798 -5.924 1.00 94.56 193 PHE A O 1
ATOM 1602 N N . CYS A 1 194 ? 9.679 -14.696 -7.920 1.00 93.06 194 CYS A N 1
ATOM 1603 C CA . CYS A 1 194 ? 9.721 -16.134 -8.165 1.00 93.06 194 CYS A CA 1
ATOM 1604 C C . CYS A 1 194 ? 10.688 -16.488 -9.293 1.00 93.06 194 CYS A C 1
ATOM 1606 O O . CYS A 1 194 ? 10.667 -15.890 -10.364 1.00 93.06 194 CYS A O 1
ATOM 1608 N N . LYS A 1 195 ? 11.521 -17.515 -9.097 1.00 92.94 195 LYS A N 1
ATOM 1609 C CA . LYS A 1 195 ? 12.434 -17.994 -10.155 1.00 92.94 195 LYS A CA 1
ATOM 1610 C C . LYS A 1 195 ? 11.728 -18.778 -11.262 1.00 92.94 195 LYS A C 1
ATOM 1612 O O . LYS A 1 195 ? 12.222 -18.804 -12.382 1.00 92.94 195 LYS A O 1
ATOM 1617 N N . ASN A 1 196 ? 10.588 -19.391 -10.944 1.00 93.06 196 ASN A N 1
ATOM 1618 C CA . ASN A 1 196 ? 9.891 -20.335 -11.825 1.00 93.06 196 ASN A CA 1
ATOM 1619 C C . ASN A 1 196 ? 8.590 -19.772 -12.421 1.00 93.06 196 ASN A C 1
ATOM 1621 O O . ASN A 1 196 ? 7.909 -20.479 -13.156 1.00 93.06 196 ASN A O 1
ATOM 1625 N N . ARG A 1 197 ? 8.238 -18.521 -12.102 1.00 93.19 197 ARG A N 1
ATOM 1626 C CA . ARG A 1 197 ? 7.052 -17.821 -12.614 1.00 93.19 197 ARG A CA 1
ATOM 1627 C C . ARG A 1 197 ? 7.484 -16.508 -13.272 1.00 93.19 197 ARG A C 1
ATOM 1629 O O . ARG A 1 197 ? 8.478 -15.928 -12.824 1.00 93.19 197 ARG A O 1
ATOM 1636 N N . PRO A 1 198 ? 6.786 -16.018 -14.309 1.00 94.19 198 PRO A N 1
ATOM 1637 C CA . PRO A 1 198 ? 7.062 -14.702 -14.875 1.00 94.19 198 PRO A CA 1
ATOM 1638 C C . PRO A 1 198 ? 6.847 -13.600 -13.827 1.00 94.19 198 PRO A C 1
ATOM 1640 O O . PRO A 1 198 ? 5.740 -13.443 -13.319 1.00 94.19 198 PRO A O 1
ATOM 1643 N N . ASN A 1 199 ? 7.886 -12.816 -13.522 1.00 97.12 199 ASN A N 1
ATOM 1644 C CA . ASN A 1 199 ? 7.738 -11.604 -12.712 1.00 97.12 199 ASN A CA 1
ATOM 1645 C C . ASN A 1 199 ? 7.476 -10.436 -13.663 1.00 97.12 199 ASN A C 1
ATOM 1647 O O . ASN A 1 199 ? 8.371 -10.011 -14.401 1.00 97.12 199 ASN A O 1
ATOM 1651 N N . VAL A 1 200 ? 6.246 -9.940 -13.680 1.00 98.12 200 VAL A N 1
ATOM 1652 C CA . VAL A 1 200 ? 5.822 -8.876 -14.586 1.00 98.12 200 VAL A CA 1
ATOM 1653 C C . VAL A 1 200 ? 5.823 -7.562 -13.820 1.00 98.12 200 VAL A C 1
ATOM 1655 O O . VAL A 1 200 ? 4.960 -7.319 -12.982 1.00 98.12 200 VAL A O 1
ATOM 1658 N N . ILE A 1 201 ? 6.831 -6.726 -14.067 1.00 97.94 201 ILE A N 1
ATOM 1659 C CA . ILE A 1 201 ? 6.960 -5.430 -13.402 1.00 97.94 201 ILE A CA 1
ATOM 1660 C C . ILE A 1 201 ? 6.126 -4.403 -14.154 1.00 97.94 201 ILE A C 1
ATOM 1662 O O . ILE A 1 201 ? 6.364 -4.113 -15.331 1.00 97.94 201 ILE A O 1
ATOM 1666 N N . GLU A 1 202 ? 5.202 -3.788 -13.433 1.00 96.94 202 GLU A N 1
ATOM 1667 C CA . GLU A 1 202 ? 4.490 -2.613 -13.904 1.00 96.94 202 GLU A CA 1
ATOM 1668 C C . GLU A 1 202 ? 5.424 -1.407 -13.898 1.00 96.94 202 GLU A C 1
ATOM 1670 O O . GLU A 1 202 ? 5.883 -0.919 -12.858 1.00 96.94 202 GLU A O 1
ATOM 1675 N N . PHE A 1 203 ? 5.781 -0.963 -15.097 1.00 96.06 203 PHE A N 1
ATOM 1676 C CA . PHE A 1 203 ? 6.959 -0.152 -15.308 1.00 96.06 203 PHE A CA 1
ATOM 1677 C C . PHE A 1 203 ? 6.593 1.252 -15.776 1.00 96.06 203 PHE A C 1
ATOM 1679 O O . PHE A 1 203 ? 6.014 1.445 -16.837 1.00 96.06 203 PHE A O 1
ATOM 1686 N N . SER A 1 204 ? 6.973 2.260 -14.998 1.00 92.06 204 SER A N 1
ATOM 1687 C CA . SER A 1 204 ? 6.833 3.681 -15.361 1.00 92.06 204 SER A CA 1
ATOM 1688 C C . SER A 1 204 ? 8.151 4.313 -15.817 1.00 92.06 204 SER A C 1
ATOM 1690 O O . SER A 1 204 ? 8.224 5.508 -16.095 1.00 92.06 204 SER A O 1
ATOM 1692 N N . GLY A 1 205 ? 9.251 3.555 -15.756 1.00 90.62 205 GLY A N 1
ATOM 1693 C CA . GLY A 1 205 ? 10.593 4.115 -15.858 1.00 90.62 205 GLY A CA 1
ATOM 1694 C C . GLY A 1 205 ? 10.945 5.032 -14.679 1.00 90.62 205 GLY A C 1
ATOM 1695 O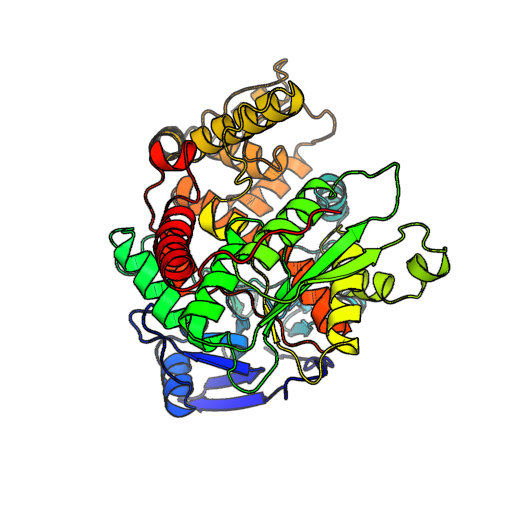 O . GLY A 1 205 ? 12.021 5.634 -14.663 1.00 90.62 205 GLY A O 1
ATOM 1696 N N . GLY A 1 206 ? 10.084 5.167 -13.669 1.00 91.44 206 GLY A N 1
ATOM 1697 C CA . GLY A 1 206 ? 10.351 5.922 -12.451 1.00 91.44 206 GLY A CA 1
ATOM 1698 C C . GLY A 1 206 ? 11.535 5.365 -11.657 1.00 91.44 206 GLY A C 1
ATOM 1699 O O . GLY A 1 206 ? 12.201 4.410 -12.054 1.00 91.44 206 GLY A O 1
ATOM 1700 N N . LEU A 1 207 ? 11.852 5.992 -10.526 1.00 91.75 207 LEU A N 1
ATOM 1701 C CA . LEU A 1 207 ? 12.907 5.477 -9.649 1.00 91.75 207 LEU A CA 1
ATOM 1702 C C . LEU A 1 207 ? 12.505 4.136 -9.019 1.00 91.75 207 LEU A C 1
ATOM 1704 O O . LEU A 1 207 ? 13.337 3.239 -8.924 1.00 91.75 207 LEU A O 1
ATOM 1708 N N . ASP A 1 208 ? 11.243 4.020 -8.614 1.00 93.19 208 ASP A N 1
ATOM 1709 C CA . ASP A 1 208 ? 10.750 2.902 -7.806 1.00 93.19 208 ASP A CA 1
ATOM 1710 C C . ASP A 1 208 ? 10.639 1.639 -8.658 1.00 93.19 208 ASP A C 1
ATOM 1712 O O . ASP A 1 208 ? 11.297 0.637 -8.394 1.00 93.19 208 ASP A O 1
ATOM 1716 N N . SER A 1 209 ? 9.915 1.725 -9.775 1.00 95.19 209 SER A N 1
ATOM 1717 C CA . SER A 1 209 ? 9.804 0.619 -10.725 1.00 95.19 209 SER A CA 1
ATOM 1718 C C . SER A 1 209 ? 11.165 0.215 -11.309 1.00 95.19 209 SER A C 1
ATOM 1720 O O . SER A 1 209 ? 11.415 -0.969 -11.499 1.00 95.19 209 SER A O 1
ATOM 1722 N N . PHE A 1 210 ? 12.103 1.151 -11.512 1.00 96.06 210 PHE A N 1
ATOM 1723 C CA . PHE A 1 210 ? 13.451 0.817 -11.994 1.00 96.06 210 PHE A CA 1
ATOM 1724 C C . PHE A 1 210 ? 14.320 0.101 -10.962 1.00 96.06 210 PHE A C 1
ATOM 1726 O O . PHE A 1 210 ? 15.056 -0.809 -11.334 1.00 96.06 210 PHE A O 1
ATOM 1733 N N . LEU A 1 211 ? 14.213 0.444 -9.676 1.00 96.50 211 LEU A N 1
ATOM 1734 C CA . LEU A 1 211 ? 14.895 -0.309 -8.623 1.00 96.50 211 LEU A CA 1
ATOM 1735 C C . LEU A 1 211 ? 14.454 -1.775 -8.631 1.00 96.50 211 LEU A C 1
ATOM 1737 O O . LEU A 1 211 ? 15.311 -2.651 -8.558 1.00 96.50 211 LEU A O 1
ATOM 1741 N N . LEU A 1 212 ? 13.153 -2.044 -8.793 1.00 97.25 212 LEU A N 1
ATOM 1742 C CA . LEU A 1 212 ? 12.629 -3.410 -8.901 1.00 97.25 212 LEU A CA 1
ATOM 1743 C C . LEU A 1 212 ? 13.253 -4.175 -10.078 1.00 97.25 212 LEU A C 1
ATOM 1745 O O . LEU A 1 212 ? 13.618 -5.339 -9.922 1.00 97.25 212 LEU A O 1
ATOM 1749 N N . VAL A 1 213 ? 13.452 -3.519 -11.229 1.00 97.06 213 VAL A N 1
ATOM 1750 C CA . VAL A 1 213 ? 14.128 -4.128 -12.390 1.00 97.06 213 VAL A CA 1
ATOM 1751 C C . VAL A 1 213 ? 15.588 -4.459 -12.082 1.00 97.06 213 VAL A C 1
ATOM 1753 O O . VAL A 1 213 ? 16.040 -5.568 -12.371 1.00 97.06 213 VAL A O 1
ATOM 1756 N N . LEU A 1 214 ? 16.332 -3.520 -11.488 1.00 96.38 214 LEU A N 1
ATOM 1757 C CA . LEU A 1 214 ? 17.742 -3.730 -11.141 1.00 96.38 214 LEU A CA 1
ATOM 1758 C C . LEU A 1 214 ? 17.897 -4.837 -10.092 1.00 96.38 214 LEU A C 1
ATOM 1760 O O . LEU A 1 214 ? 18.770 -5.692 -10.236 1.00 96.38 214 LEU A O 1
ATOM 1764 N N . PHE A 1 215 ? 17.013 -4.874 -9.091 1.00 96.56 215 PHE A N 1
ATOM 1765 C CA . PHE A 1 215 ? 16.949 -5.955 -8.111 1.00 96.56 215 PHE A CA 1
ATOM 1766 C C . PHE A 1 215 ? 16.701 -7.307 -8.797 1.00 96.56 215 PHE A C 1
ATOM 1768 O O . PHE A 1 215 ? 17.469 -8.252 -8.606 1.00 96.56 215 PHE A O 1
ATOM 1775 N N . ALA A 1 216 ? 15.682 -7.392 -9.660 1.00 96.00 216 ALA A N 1
ATOM 1776 C CA . ALA A 1 216 ? 15.369 -8.615 -10.394 1.00 96.00 216 ALA A CA 1
ATOM 1777 C C . ALA A 1 216 ? 16.568 -9.105 -11.225 1.00 96.00 216 ALA A C 1
ATOM 1779 O O . ALA A 1 216 ? 16.902 -10.290 -11.205 1.00 96.00 216 ALA A O 1
ATOM 1780 N N . LYS A 1 217 ? 17.271 -8.183 -11.895 1.00 93.88 217 LYS A N 1
ATOM 1781 C CA . LYS A 1 217 ? 18.475 -8.466 -12.691 1.00 93.88 217 LYS A CA 1
ATOM 1782 C C . LYS A 1 217 ? 19.644 -8.956 -11.842 1.00 93.88 217 LYS A C 1
ATOM 1784 O O . LYS A 1 217 ? 20.216 -9.997 -12.165 1.00 93.88 217 LYS A O 1
ATOM 1789 N N . LYS A 1 218 ? 19.961 -8.259 -10.747 1.00 93.25 218 LYS A N 1
ATOM 1790 C CA . LYS A 1 218 ? 21.008 -8.636 -9.780 1.00 93.25 218 LYS A CA 1
ATOM 1791 C C . LYS A 1 218 ? 20.832 -10.079 -9.302 1.00 93.25 218 LYS A C 1
ATOM 1793 O O . LYS A 1 218 ? 21.794 -10.842 -9.269 1.00 93.25 218 LYS A O 1
ATOM 1798 N N . HIS A 1 219 ? 19.594 -10.467 -8.997 1.00 93.75 219 HIS A N 1
ATOM 1799 C CA . HIS A 1 219 ? 19.255 -11.795 -8.479 1.00 93.75 219 HIS A CA 1
ATOM 1800 C C . HIS A 1 219 ? 18.841 -12.813 -9.556 1.00 93.75 219 HIS A C 1
ATOM 1802 O O . HIS A 1 219 ? 18.501 -13.950 -9.224 1.00 93.75 219 HIS A O 1
ATOM 1808 N N . ARG A 1 220 ? 18.930 -12.440 -10.842 1.00 94.06 220 ARG A N 1
ATOM 1809 C CA . ARG A 1 220 ? 18.621 -13.287 -12.007 1.00 94.06 220 ARG A CA 1
ATOM 1810 C C . ARG A 1 220 ? 17.195 -13.857 -12.000 1.00 94.06 220 ARG A C 1
ATOM 1812 O O . ARG A 1 220 ? 16.985 -14.997 -12.409 1.00 94.06 220 ARG A O 1
ATOM 1819 N N . TYR A 1 221 ? 16.217 -13.075 -11.550 1.00 95.75 221 TYR A N 1
ATOM 1820 C CA . TYR A 1 221 ? 14.804 -13.426 -11.694 1.00 95.75 221 TYR A CA 1
ATOM 1821 C C . TYR A 1 221 ? 14.335 -13.203 -13.142 1.00 95.75 221 TYR A C 1
ATOM 1823 O O . TYR A 1 221 ? 14.729 -12.207 -13.761 1.00 95.75 221 TYR A O 1
ATOM 1831 N N . PRO A 1 222 ? 13.489 -14.091 -13.702 1.00 94.25 222 PRO A N 1
ATOM 1832 C CA . PRO A 1 222 ? 12.881 -13.868 -15.009 1.00 94.25 222 PRO A CA 1
ATOM 1833 C C . PRO A 1 222 ? 11.919 -12.682 -14.922 1.00 94.25 222 PRO A C 1
ATOM 1835 O O . PRO A 1 222 ? 10.968 -12.707 -14.140 1.00 94.25 222 PRO A O 1
ATOM 1838 N N . VAL A 1 223 ? 12.174 -11.638 -15.710 1.00 96.12 223 VAL A N 1
ATOM 1839 C CA . VAL A 1 223 ? 11.446 -10.369 -15.621 1.00 96.12 223 VAL A CA 1
ATOM 1840 C C . VAL A 1 223 ? 10.955 -9.904 -16.986 1.00 96.12 223 VAL A C 1
ATOM 1842 O O . VAL A 1 223 ? 11.688 -9.966 -17.972 1.00 96.12 223 VAL A O 1
ATOM 1845 N N . SER A 1 224 ? 9.713 -9.428 -17.029 1.00 97.12 224 SER A N 1
ATOM 1846 C CA . SER A 1 224 ? 9.115 -8.709 -18.160 1.00 97.12 224 SER A CA 1
ATOM 1847 C C . SER A 1 224 ? 8.554 -7.382 -17.669 1.00 97.12 224 SER A C 1
ATOM 1849 O O . SER A 1 224 ? 8.163 -7.278 -16.508 1.00 97.12 224 SER A O 1
ATOM 1851 N N . LEU A 1 225 ? 8.536 -6.363 -18.525 1.00 98.12 225 LEU A N 1
ATOM 1852 C CA . LEU A 1 225 ? 8.016 -5.042 -18.172 1.00 98.12 225 LEU A CA 1
ATOM 1853 C C . LEU A 1 225 ? 6.721 -4.776 -18.930 1.00 98.12 225 LEU A C 1
ATOM 1855 O O . LEU A 1 225 ? 6.611 -5.130 -20.105 1.00 98.12 225 LEU A O 1
ATOM 1859 N N . VAL A 1 226 ? 5.776 -4.100 -18.283 1.00 97.62 226 VAL A N 1
ATOM 1860 C CA . VAL A 1 226 ? 4.530 -3.641 -18.909 1.00 97.62 226 VAL A CA 1
ATOM 1861 C C . VAL A 1 226 ? 4.312 -2.163 -18.588 1.00 97.62 226 VAL A C 1
ATOM 1863 O O . VAL A 1 226 ? 4.425 -1.756 -17.435 1.00 97.62 226 VAL A O 1
ATOM 1866 N N . THR A 1 227 ? 3.993 -1.353 -19.599 1.00 95.56 227 THR A N 1
ATOM 1867 C CA . THR A 1 227 ? 3.649 0.072 -19.449 1.00 95.56 227 THR A CA 1
ATOM 1868 C C . THR A 1 227 ? 2.389 0.385 -20.249 1.00 95.56 227 THR A C 1
ATOM 1870 O O . THR A 1 227 ? 2.328 0.088 -21.440 1.00 95.56 227 THR A O 1
ATOM 1873 N N . GLY A 1 228 ? 1.405 1.045 -19.635 1.00 91.94 228 GLY A N 1
ATOM 1874 C CA . GLY A 1 228 ? 0.256 1.594 -20.361 1.00 91.94 228 GLY A CA 1
ATOM 1875 C C . GLY A 1 228 ? 0.610 2.876 -21.123 1.00 91.94 228 GLY A C 1
ATOM 1876 O O . GLY A 1 228 ? 1.267 3.758 -20.574 1.00 91.94 228 GLY A O 1
ATOM 1877 N N . ARG A 1 229 ? 0.148 3.018 -22.367 1.00 91.00 229 ARG A N 1
ATOM 1878 C CA . ARG A 1 229 ? 0.262 4.221 -23.204 1.00 91.00 229 ARG A CA 1
ATOM 1879 C C . ARG A 1 229 ? -1.136 4.748 -23.514 1.00 91.00 229 ARG A C 1
ATOM 1881 O O . ARG A 1 229 ? -1.929 4.057 -24.145 1.00 91.00 229 ARG A O 1
ATOM 1888 N N . LEU A 1 230 ? -1.437 5.973 -23.086 1.00 87.50 230 LEU A N 1
ATOM 1889 C CA . LEU A 1 230 ? -2.696 6.621 -23.451 1.00 87.50 230 LEU A CA 1
ATOM 1890 C C . LEU A 1 230 ? -2.619 7.072 -24.914 1.00 87.50 230 LEU A C 1
ATOM 1892 O O . LEU A 1 230 ? -1.675 7.761 -25.298 1.00 87.50 230 LEU A O 1
ATOM 1896 N N . LEU A 1 231 ? -3.604 6.683 -25.725 1.00 83.25 231 LEU A N 1
ATOM 1897 C CA . LEU A 1 231 ? -3.659 7.043 -27.147 1.00 83.25 231 LEU A CA 1
ATOM 1898 C C . LEU A 1 231 ? -4.321 8.402 -27.408 1.00 83.25 231 LEU A C 1
ATOM 1900 O O . LEU A 1 231 ? -4.191 8.947 -28.502 1.00 83.25 231 LEU A O 1
ATOM 1904 N N . ASN A 1 232 ? -5.036 8.959 -26.427 1.00 73.88 232 ASN A N 1
ATOM 1905 C CA . ASN A 1 232 ? -5.807 10.183 -26.620 1.00 73.88 232 ASN A CA 1
ATOM 1906 C C . ASN A 1 232 ? -4.881 11.420 -26.750 1.00 73.88 232 ASN A C 1
ATOM 1908 O O . ASN A 1 232 ? -4.251 11.801 -25.760 1.00 73.88 232 ASN A O 1
ATOM 1912 N N . PRO A 1 233 ? -4.848 12.111 -27.912 1.00 55.94 233 PRO A N 1
ATOM 1913 C CA . PRO A 1 233 ? -3.930 13.230 -28.155 1.00 55.94 233 PRO A CA 1
ATOM 1914 C C . PRO A 1 233 ? -4.180 14.448 -27.253 1.00 55.94 233 PRO A C 1
ATOM 1916 O O . PRO A 1 233 ? -3.287 15.266 -27.053 1.00 55.94 233 PRO A O 1
ATOM 1919 N N . SER A 1 234 ? -5.392 14.583 -26.702 1.00 58.44 234 SER A N 1
ATOM 1920 C CA . SER A 1 234 ? -5.745 15.671 -25.777 1.00 58.44 234 SER A CA 1
ATOM 1921 C C . SER A 1 234 ? -5.210 15.455 -24.355 1.00 58.44 234 SER A C 1
ATOM 1923 O O . SER A 1 234 ? -5.194 16.382 -23.543 1.00 58.44 234 SER A O 1
ATOM 1925 N N . LEU A 1 235 ? -4.731 14.244 -24.058 1.00 58.78 235 LEU A N 1
ATOM 1926 C CA . LEU A 1 235 ? -4.247 13.808 -22.755 1.00 58.78 235 LEU A CA 1
ATOM 1927 C C . LEU A 1 235 ? -2.818 13.270 -22.901 1.00 58.78 235 LEU A C 1
ATOM 1929 O O . LEU A 1 235 ? -2.549 12.110 -22.609 1.00 58.78 235 LEU A O 1
ATOM 1933 N N . ASP A 1 236 ? -1.877 14.138 -23.289 1.00 60.59 236 ASP A N 1
ATOM 1934 C CA . ASP A 1 236 ? -0.427 13.852 -23.390 1.00 60.59 236 ASP A CA 1
ATOM 1935 C C . ASP A 1 236 ? 0.233 13.579 -22.004 1.00 60.59 236 ASP A C 1
ATOM 1937 O O . ASP A 1 236 ? 1.432 13.769 -21.797 1.00 60.59 236 ASP A O 1
ATOM 1941 N N . GLN A 1 237 ? -0.564 13.163 -21.013 1.00 67.25 237 GLN A N 1
ATOM 1942 C CA . GLN A 1 237 ? -0.240 13.138 -19.588 1.00 67.25 237 GLN A CA 1
ATOM 1943 C C . GLN A 1 237 ? 0.837 12.109 -19.231 1.00 67.25 237 GLN A C 1
ATOM 1945 O O . GLN A 1 237 ? 1.617 12.377 -18.322 1.00 67.25 237 GLN A O 1
ATOM 1950 N N . ASN A 1 238 ? 0.920 10.971 -19.938 1.00 83.06 238 ASN A N 1
ATOM 1951 C CA . ASN A 1 238 ? 1.877 9.902 -19.614 1.00 83.06 238 ASN A CA 1
ATOM 1952 C C . ASN A 1 238 ? 2.939 9.636 -20.697 1.00 83.06 238 ASN A C 1
ATOM 1954 O O . ASN A 1 238 ? 3.726 8.696 -20.583 1.00 83.06 238 ASN A O 1
ATOM 1958 N N . LYS A 1 239 ? 3.017 10.475 -21.737 1.00 83.50 239 LYS A N 1
ATOM 1959 C CA . LYS A 1 239 ? 3.976 10.306 -22.842 1.00 83.50 239 LYS A CA 1
ATOM 1960 C C . LYS A 1 239 ? 5.432 10.317 -22.376 1.00 83.50 239 LYS A C 1
ATOM 1962 O O . LYS A 1 239 ? 6.238 9.515 -22.846 1.00 83.50 239 LYS A O 1
ATOM 1967 N N . PHE A 1 240 ? 5.772 11.200 -21.435 1.00 82.25 240 PHE A N 1
ATOM 1968 C CA . PHE A 1 240 ? 7.117 11.252 -20.856 1.00 82.25 240 PHE A CA 1
ATOM 1969 C C . PHE A 1 240 ? 7.471 9.971 -20.098 1.00 82.25 240 PHE A C 1
ATOM 1971 O O . PHE A 1 240 ? 8.595 9.485 -20.240 1.00 82.25 240 PHE A O 1
ATOM 1978 N N . ASP A 1 241 ? 6.520 9.400 -19.357 1.00 85.06 241 ASP A N 1
ATOM 1979 C CA . ASP A 1 241 ? 6.722 8.141 -18.639 1.00 85.06 241 ASP A CA 1
ATOM 1980 C C . ASP A 1 241 ? 6.934 6.986 -19.618 1.00 85.06 241 ASP A C 1
ATOM 1982 O O . ASP A 1 241 ? 7.872 6.216 -19.447 1.00 85.06 241 ASP A O 1
ATOM 1986 N N . VAL A 1 242 ? 6.166 6.920 -20.712 1.00 91.06 242 VAL A N 1
ATOM 1987 C CA . VAL A 1 242 ? 6.346 5.906 -21.767 1.00 91.06 242 VAL A CA 1
ATOM 1988 C C . VAL A 1 242 ? 7.734 5.996 -22.413 1.00 91.06 242 VAL A C 1
ATOM 1990 O O . VAL A 1 242 ? 8.424 4.983 -22.540 1.00 91.06 242 VAL A O 1
ATOM 1993 N N . ILE A 1 243 ? 8.181 7.199 -22.793 1.00 90.75 243 ILE A N 1
ATOM 1994 C CA . ILE A 1 243 ? 9.518 7.408 -23.381 1.00 90.75 243 ILE A CA 1
ATOM 1995 C C . ILE A 1 243 ? 10.612 6.984 -22.393 1.00 90.75 243 ILE A C 1
ATOM 1997 O O . ILE A 1 243 ? 11.577 6.307 -22.758 1.00 90.75 243 ILE A O 1
ATOM 2001 N N . ASN A 1 244 ? 10.464 7.374 -21.130 1.00 90.19 244 ASN A N 1
ATOM 2002 C CA . ASN A 1 244 ? 11.413 7.041 -20.080 1.00 90.19 244 ASN A CA 1
ATOM 2003 C C . ASN A 1 244 ? 11.429 5.529 -19.773 1.00 90.19 244 ASN A C 1
ATOM 2005 O O . ASN A 1 244 ? 12.510 4.959 -19.613 1.00 90.19 244 ASN A O 1
ATOM 2009 N N . SER A 1 245 ? 10.269 4.863 -19.770 1.00 94.38 245 SER A N 1
ATOM 2010 C CA . SER A 1 245 ? 10.151 3.403 -19.693 1.00 94.38 245 SER A CA 1
ATOM 2011 C C . SER A 1 245 ? 10.908 2.728 -20.833 1.00 94.38 245 SER A C 1
ATOM 2013 O O . SER A 1 245 ? 11.762 1.883 -20.579 1.00 94.38 245 SER A O 1
ATOM 2015 N N . LEU A 1 246 ? 10.679 3.133 -22.085 1.00 95.00 246 LEU A N 1
ATOM 2016 C CA . LEU A 1 246 ? 11.378 2.563 -23.245 1.00 95.00 246 LEU A CA 1
ATOM 2017 C C . LEU A 1 246 ? 12.899 2.706 -23.120 1.00 95.00 246 LEU A C 1
ATOM 2019 O O . LEU A 1 246 ? 13.633 1.727 -23.265 1.00 95.00 246 LEU A O 1
ATOM 2023 N N . LYS A 1 247 ? 13.376 3.909 -22.775 1.00 93.69 247 LYS A N 1
ATOM 2024 C CA . LYS A 1 247 ? 14.808 4.185 -22.594 1.00 93.69 247 LYS A CA 1
ATOM 2025 C C . LYS A 1 247 ? 15.437 3.283 -21.531 1.00 93.69 247 LYS A C 1
ATOM 2027 O O . LYS A 1 247 ? 16.503 2.713 -21.759 1.00 93.69 247 LYS A O 1
ATOM 2032 N N . LYS A 1 248 ? 14.803 3.165 -20.362 1.00 94.25 248 LYS A N 1
ATOM 2033 C CA . LYS A 1 248 ? 15.345 2.374 -19.251 1.00 94.25 248 LYS A CA 1
ATOM 2034 C C . LYS A 1 248 ? 15.241 0.872 -19.481 1.00 94.25 248 LYS A C 1
ATOM 2036 O O . LYS A 1 248 ? 16.158 0.153 -19.104 1.00 94.25 248 LYS A O 1
ATOM 2041 N N . ALA A 1 249 ? 14.165 0.403 -20.110 1.00 95.12 249 ALA A N 1
ATOM 2042 C CA . ALA A 1 249 ? 14.013 -0.995 -20.503 1.00 95.12 249 ALA A CA 1
ATOM 2043 C C . ALA A 1 249 ? 15.130 -1.423 -21.466 1.00 95.12 249 ALA A C 1
ATOM 2045 O O . ALA A 1 249 ? 15.749 -2.470 -21.272 1.00 95.12 249 ALA A O 1
ATOM 2046 N N . PHE A 1 250 ? 15.450 -0.562 -22.440 1.00 91.44 250 PHE A N 1
ATOM 2047 C CA . PHE A 1 250 ? 16.582 -0.756 -23.343 1.00 91.44 250 PHE A CA 1
ATOM 2048 C C . PHE A 1 250 ? 17.917 -0.794 -22.587 1.00 91.44 250 PHE A C 1
ATOM 2050 O O . PHE A 1 250 ? 18.691 -1.731 -22.765 1.00 91.44 250 PHE A O 1
ATOM 2057 N N . GLN A 1 251 ? 18.160 0.174 -21.692 1.00 89.94 251 GLN A N 1
ATOM 2058 C CA . GLN A 1 251 ? 19.392 0.260 -20.893 1.00 89.94 251 GLN A CA 1
ATOM 2059 C C . GLN A 1 251 ? 19.702 -1.039 -20.128 1.00 89.94 251 GLN A C 1
ATOM 2061 O O . GLN A 1 251 ? 20.854 -1.455 -20.061 1.00 89.94 251 GLN A O 1
ATOM 2066 N N . VAL A 1 252 ? 18.683 -1.698 -19.571 1.00 91.56 252 VAL A N 1
ATOM 2067 C CA . VAL A 1 252 ? 18.836 -2.940 -18.784 1.00 91.56 252 VAL A CA 1
ATOM 2068 C C . VAL A 1 252 ? 18.551 -4.218 -19.580 1.00 91.56 252 VAL A C 1
ATOM 2070 O O . VAL A 1 252 ? 18.528 -5.320 -19.010 1.00 91.56 252 VAL A O 1
ATOM 2073 N N . ASN A 1 253 ? 18.342 -4.080 -20.893 1.00 92.25 253 ASN A N 1
ATOM 2074 C CA . ASN A 1 253 ? 18.007 -5.151 -21.827 1.00 92.25 253 ASN A CA 1
ATOM 2075 C C . ASN A 1 253 ? 16.894 -6.065 -21.278 1.00 92.25 253 ASN A C 1
ATOM 2077 O O . ASN A 1 253 ? 17.102 -7.258 -21.018 1.00 92.25 253 ASN A O 1
ATOM 2081 N N . VAL A 1 254 ? 15.732 -5.476 -20.987 1.00 93.75 254 VAL A N 1
ATOM 2082 C CA . VAL A 1 254 ? 14.519 -6.208 -20.598 1.00 93.75 254 VAL A CA 1
ATOM 2083 C C . VAL A 1 254 ? 13.403 -5.879 -21.584 1.00 93.75 254 VAL A C 1
ATOM 2085 O O . VAL A 1 254 ? 13.185 -4.697 -21.855 1.00 93.75 254 VAL A O 1
ATOM 2088 N N . PRO A 1 255 ? 12.673 -6.887 -22.096 1.00 90.06 255 PRO A N 1
ATOM 2089 C CA . PRO A 1 255 ? 11.509 -6.650 -22.935 1.00 90.06 255 PRO A CA 1
ATOM 2090 C C . PRO A 1 255 ? 10.475 -5.774 -22.225 1.00 90.06 255 PRO A C 1
ATOM 2092 O O . PRO A 1 255 ? 10.058 -6.072 -21.101 1.00 90.06 255 PRO A O 1
ATOM 2095 N N . LEU A 1 256 ? 10.054 -4.710 -22.907 1.00 96.56 256 LEU A N 1
ATOM 2096 C CA . LEU A 1 256 ? 8.952 -3.860 -22.486 1.00 96.56 256 LEU A CA 1
ATOM 2097 C C . LEU A 1 256 ? 7.769 -4.047 -23.426 1.00 96.56 256 LEU A C 1
ATOM 2099 O O . LEU A 1 256 ? 7.878 -3.799 -24.625 1.00 96.56 256 LEU A O 1
ATOM 2103 N N . LYS A 1 257 ? 6.632 -4.438 -22.856 1.00 96.75 257 LYS A N 1
ATOM 2104 C CA . LYS A 1 257 ? 5.347 -4.469 -23.539 1.00 96.75 257 LYS A CA 1
ATOM 2105 C C . LYS A 1 257 ? 4.605 -3.154 -23.308 1.00 96.75 257 LYS A C 1
ATOM 2107 O O . LYS A 1 257 ? 4.405 -2.739 -22.167 1.00 96.75 257 LYS A O 1
ATOM 2112 N N . LEU A 1 258 ? 4.210 -2.502 -24.398 1.00 95.38 258 LEU A N 1
ATOM 2113 C CA . LEU A 1 258 ? 3.348 -1.323 -24.360 1.00 95.38 258 LEU A CA 1
ATOM 2114 C C . LEU A 1 258 ? 1.890 -1.755 -24.504 1.00 95.38 258 LEU A C 1
ATOM 2116 O O . LEU A 1 258 ? 1.571 -2.531 -25.402 1.00 95.38 258 LEU A O 1
ATOM 2120 N N . VAL A 1 259 ? 1.030 -1.246 -23.626 1.00 92.94 259 VAL A N 1
ATOM 2121 C CA . VAL A 1 259 ? -0.418 -1.492 -23.649 1.00 92.94 259 VAL A CA 1
ATOM 2122 C C . VAL A 1 259 ? -1.107 -0.221 -24.091 1.00 92.94 259 VAL A C 1
ATOM 2124 O O . VAL A 1 259 ? -1.123 0.765 -23.354 1.00 92.94 259 VAL A O 1
ATOM 2127 N N . ASP A 1 260 ? -1.653 -0.232 -25.296 1.00 89.69 260 ASP A N 1
ATOM 2128 C CA . ASP A 1 260 ? -2.345 0.923 -25.843 1.00 89.69 260 ASP A CA 1
ATOM 2129 C C . ASP A 1 260 ? -3.745 1.049 -25.252 1.00 89.69 260 ASP A C 1
ATOM 2131 O O . ASP A 1 260 ? -4.534 0.106 -25.248 1.00 89.69 260 ASP A O 1
ATOM 2135 N N . ILE A 1 261 ? -4.043 2.232 -24.719 1.00 84.81 261 ILE A N 1
ATOM 2136 C CA . ILE A 1 261 ? -5.285 2.505 -24.005 1.00 84.81 261 ILE A CA 1
ATOM 2137 C C . ILE A 1 261 ? -5.986 3.668 -24.689 1.00 84.81 261 ILE A C 1
ATOM 2139 O O . ILE A 1 261 ? -5.561 4.824 -24.588 1.00 84.81 261 ILE A O 1
ATOM 2143 N N . ASP A 1 262 ? -7.092 3.348 -25.350 1.00 81.69 262 ASP A N 1
ATOM 2144 C CA . ASP A 1 262 ? -8.054 4.338 -25.805 1.00 81.69 262 ASP A CA 1
ATOM 2145 C C . ASP A 1 262 ? -9.080 4.613 -24.696 1.00 81.69 262 ASP A C 1
ATOM 2147 O O . ASP A 1 262 ? -9.660 3.696 -24.111 1.00 81.69 262 ASP A O 1
ATOM 2151 N N . LEU A 1 263 ? -9.268 5.895 -24.379 1.00 73.69 263 LEU A N 1
ATOM 2152 C CA . LEU A 1 263 ? -10.235 6.360 -23.386 1.00 73.69 263 LEU A CA 1
ATOM 2153 C C . LEU A 1 263 ? -11.614 6.648 -23.999 1.00 73.69 263 LEU A C 1
ATOM 2155 O O . LEU A 1 263 ? -12.524 6.998 -23.248 1.00 73.69 263 LEU A O 1
ATOM 2159 N N . GLN A 1 264 ? -11.793 6.483 -25.317 1.00 69.62 264 GLN A N 1
ATOM 2160 C CA . GLN A 1 264 ? -13.103 6.465 -25.984 1.00 69.62 264 GLN A CA 1
ATOM 2161 C C . GLN A 1 264 ? -13.864 5.170 -25.657 1.00 69.62 264 GLN A C 1
ATOM 2163 O O . GLN A 1 264 ? -14.180 4.350 -26.513 1.00 69.62 264 GLN A O 1
ATOM 2168 N N . LEU A 1 265 ? -14.108 4.950 -24.371 1.00 63.53 265 LEU A N 1
ATOM 2169 C CA . LEU A 1 265 ? -14.845 3.801 -23.872 1.00 63.53 265 LEU A CA 1
ATOM 2170 C C . LEU A 1 265 ? -16.346 4.099 -24.027 1.00 63.53 265 LEU A C 1
ATOM 2172 O O . LEU A 1 265 ? -16.798 5.169 -23.626 1.00 63.53 265 LEU A O 1
ATOM 2176 N N . GLY A 1 266 ? -17.107 3.184 -24.637 1.00 58.78 266 GLY A N 1
ATOM 2177 C CA . GLY A 1 266 ? -18.566 3.313 -24.771 1.00 58.78 266 GLY A CA 1
ATOM 2178 C C . GLY A 1 266 ? -19.291 3.256 -23.420 1.00 58.78 266 GLY A C 1
ATOM 2179 O O . GLY A 1 266 ? -18.713 2.806 -22.427 1.00 58.78 266 GLY A O 1
ATOM 2180 N N . GLU A 1 267 ? -20.556 3.690 -23.374 1.00 55.75 267 GLU A N 1
ATOM 2181 C CA . GLU A 1 267 ? -21.377 3.716 -22.145 1.00 55.75 267 GLU A CA 1
ATOM 2182 C C . GLU A 1 267 ? -21.442 2.348 -21.439 1.00 55.75 267 GLU A C 1
ATOM 2184 O O . GLU A 1 267 ? -21.308 2.282 -20.215 1.00 55.75 267 GLU A O 1
ATOM 2189 N N . ASP A 1 268 ? -21.496 1.250 -22.199 1.00 55.38 268 ASP A N 1
ATOM 2190 C CA . ASP A 1 268 ? -21.526 -0.126 -21.677 1.00 55.38 268 ASP A CA 1
ATOM 2191 C C . ASP A 1 268 ? -20.292 -0.477 -20.824 1.00 55.38 268 ASP A C 1
ATOM 2193 O O . ASP A 1 268 ? -20.376 -1.225 -19.846 1.00 55.38 268 ASP A O 1
ATOM 2197 N N . TYR A 1 269 ? -19.129 0.110 -21.133 1.00 62.91 269 TYR A N 1
ATOM 2198 C CA . TYR A 1 269 ? -17.906 -0.093 -20.351 1.00 62.91 269 TYR A CA 1
ATOM 2199 C C . TYR A 1 269 ? -17.994 0.561 -18.962 1.00 62.91 269 TYR A C 1
ATOM 2201 O O . TYR A 1 269 ? -17.321 0.120 -18.025 1.00 62.91 269 TYR A O 1
ATOM 2209 N N . PHE A 1 270 ? -18.814 1.607 -18.814 1.00 61.31 270 PHE A N 1
ATOM 2210 C CA . PHE A 1 270 ? -18.989 2.350 -17.566 1.00 61.31 270 PHE A CA 1
ATOM 2211 C C . PHE A 1 270 ? -20.079 1.782 -16.658 1.00 61.31 270 PHE A C 1
ATOM 2213 O O . PHE A 1 270 ? -19.921 1.874 -15.436 1.00 61.31 270 PHE A O 1
ATOM 2220 N N . CYS A 1 271 ? -21.149 1.230 -17.232 1.00 54.91 271 CYS A N 1
ATOM 2221 C CA . CYS A 1 271 ? -22.339 0.823 -16.483 1.00 54.91 271 CYS A CA 1
ATOM 2222 C C . CYS A 1 271 ? -22.303 -0.651 -16.049 1.00 54.91 271 CYS A C 1
ATOM 2224 O O . CYS A 1 271 ? -22.535 -0.913 -14.872 1.00 54.91 271 CYS A O 1
ATOM 2226 N N . ASP A 1 272 ? -21.895 -1.579 -16.927 1.00 56.97 272 ASP A N 1
ATOM 2227 C CA . ASP A 1 272 ? -22.044 -3.030 -16.680 1.00 56.97 272 ASP A CA 1
ATOM 2228 C C . ASP A 1 272 ? -20.733 -3.842 -16.807 1.00 56.97 272 ASP A C 1
ATOM 2230 O O . ASP A 1 272 ? -20.708 -5.059 -16.617 1.00 56.97 272 ASP A O 1
ATOM 2234 N N . GLY A 1 273 ? -19.606 -3.184 -17.103 1.00 79.00 273 GLY A N 1
ATOM 2235 C CA . GLY A 1 273 ? -18.305 -3.832 -17.314 1.00 79.00 273 GLY A CA 1
ATOM 2236 C C . GLY A 1 273 ? -17.429 -4.024 -16.062 1.00 79.00 273 GLY A C 1
ATOM 2237 O O . GLY A 1 273 ? -17.785 -3.703 -14.927 1.00 79.00 273 GLY A O 1
ATOM 2238 N N . LYS A 1 274 ? -16.181 -4.475 -16.275 1.00 82.69 274 LYS A N 1
ATOM 2239 C CA . LYS A 1 274 ? -15.141 -4.617 -15.226 1.00 82.69 274 LYS A CA 1
ATOM 2240 C C . LYS A 1 274 ? -14.880 -3.325 -14.437 1.00 82.69 274 LYS A C 1
ATOM 2242 O O . LYS A 1 274 ? -14.447 -3.394 -13.292 1.00 82.69 274 LYS A O 1
ATOM 2247 N N . LEU A 1 275 ? -15.157 -2.154 -15.013 1.00 82.69 275 LEU A N 1
ATOM 2248 C CA . LEU A 1 275 ? -15.042 -0.873 -14.317 1.00 82.69 275 LEU A CA 1
ATOM 2249 C C . LEU A 1 275 ? -16.123 -0.689 -13.237 1.00 82.69 275 LEU A C 1
ATOM 2251 O O . LEU A 1 275 ? -15.831 -0.145 -12.172 1.00 82.69 275 LEU A O 1
ATOM 2255 N N . ALA A 1 276 ? -17.349 -1.161 -13.478 1.00 83.94 276 ALA A N 1
ATOM 2256 C CA . ALA A 1 276 ? -18.412 -1.159 -12.476 1.00 83.94 276 ALA A CA 1
ATOM 2257 C C . ALA A 1 276 ? -18.066 -2.107 -11.317 1.00 83.94 276 ALA A C 1
ATOM 2259 O O . ALA A 1 276 ? -18.161 -1.720 -10.152 1.00 83.94 276 ALA A O 1
ATOM 2260 N N . LEU A 1 277 ? -17.540 -3.298 -11.632 1.00 86.12 277 LEU A N 1
ATOM 2261 C CA . LEU A 1 277 ? -17.010 -4.231 -10.628 1.00 86.12 277 LEU A CA 1
ATOM 2262 C C . LEU A 1 277 ? -15.845 -3.623 -9.834 1.00 86.12 277 LEU A C 1
ATOM 2264 O O . LEU A 1 277 ? -15.803 -3.740 -8.613 1.00 86.12 277 LEU A O 1
ATOM 2268 N N . LEU A 1 278 ? -14.938 -2.903 -10.500 1.00 86.94 278 LEU A N 1
ATOM 2269 C CA . LEU A 1 278 ? -13.843 -2.199 -9.832 1.00 86.94 278 LEU A CA 1
ATOM 2270 C C . LEU A 1 278 ? -14.367 -1.162 -8.828 1.00 86.94 278 LEU A C 1
ATOM 2272 O O . LEU A 1 278 ? -13.870 -1.090 -7.706 1.00 86.94 278 LEU A O 1
ATOM 2276 N N . ARG A 1 279 ? -15.395 -0.389 -9.200 1.00 84.75 279 ARG A N 1
ATOM 2277 C CA . ARG A 1 279 ? -16.052 0.567 -8.293 1.00 84.75 279 ARG A CA 1
ATOM 2278 C C . ARG A 1 279 ? -16.742 -0.137 -7.125 1.00 84.75 279 ARG A C 1
ATOM 2280 O O . ARG A 1 279 ? -16.637 0.341 -6.000 1.00 84.75 279 ARG A O 1
ATOM 2287 N N . ARG A 1 280 ? -17.386 -1.285 -7.363 1.00 84.31 280 ARG A N 1
ATOM 2288 C CA . ARG A 1 280 ? -17.984 -2.111 -6.301 1.00 84.31 280 ARG A CA 1
ATOM 2289 C C . ARG A 1 280 ? -16.932 -2.609 -5.305 1.00 84.31 280 ARG A C 1
ATOM 2291 O O . ARG A 1 280 ? -17.178 -2.547 -4.107 1.00 84.31 280 ARG A O 1
ATOM 2298 N N . ASN A 1 281 ? -15.748 -3.005 -5.777 1.00 83.56 281 ASN A N 1
ATOM 2299 C CA . ASN A 1 281 ? -14.632 -3.460 -4.930 1.00 83.56 281 ASN A CA 1
ATOM 2300 C C . ASN A 1 281 ? -13.891 -2.310 -4.214 1.00 83.56 281 ASN A C 1
ATOM 2302 O O . ASN A 1 281 ? -13.027 -2.547 -3.357 1.00 83.56 281 ASN A O 1
ATOM 2306 N N . MET A 1 282 ? -14.210 -1.061 -4.559 1.00 87.81 282 MET A N 1
ATOM 2307 C CA . MET A 1 282 ? -13.630 0.160 -3.996 1.00 87.81 282 MET A CA 1
ATOM 2308 C C . MET A 1 282 ? -14.720 1.163 -3.571 1.00 87.81 282 MET A C 1
ATOM 2310 O O . MET A 1 282 ? -14.711 2.318 -4.001 1.00 87.81 282 MET A O 1
ATOM 2314 N N . PRO A 1 283 ? -15.671 0.767 -2.699 1.00 86.50 283 PRO A N 1
ATOM 2315 C CA . PRO A 1 283 ? -16.835 1.596 -2.362 1.00 86.50 283 PRO A CA 1
ATOM 2316 C C . PRO A 1 283 ? -16.468 2.838 -1.532 1.00 86.50 283 PRO A C 1
ATOM 2318 O O . PRO A 1 283 ? -17.305 3.699 -1.271 1.00 86.50 283 PRO A O 1
ATOM 2321 N N . CYS A 1 284 ? -15.214 2.925 -1.088 1.00 87.56 284 CYS A N 1
ATOM 2322 C CA . CYS A 1 284 ? -14.690 3.973 -0.228 1.00 87.56 284 CYS A CA 1
ATOM 2323 C C . CYS A 1 284 ? -13.714 4.897 -0.967 1.00 87.56 284 CYS A C 1
ATOM 2325 O O . CYS A 1 284 ? -13.098 5.746 -0.320 1.00 87.56 284 CYS A O 1
ATOM 2327 N N . GLU A 1 285 ? -13.562 4.754 -2.290 1.00 86.56 285 GLU A N 1
ATOM 2328 C CA . GLU A 1 285 ? -12.596 5.485 -3.109 1.00 86.56 285 GLU A CA 1
ATOM 2329 C C . GLU A 1 285 ? -13.209 5.974 -4.426 1.00 86.56 285 GLU A C 1
ATOM 2331 O O . GLU A 1 285 ? -13.910 5.258 -5.133 1.00 86.56 285 GLU A O 1
ATOM 2336 N N . ARG A 1 286 ? -12.870 7.199 -4.816 1.00 77.12 286 ARG A N 1
ATOM 2337 C CA . ARG A 1 286 ? -13.203 7.804 -6.102 1.00 77.12 286 ARG A CA 1
ATOM 2338 C C . ARG A 1 286 ? -11.955 7.779 -6.975 1.00 77.12 286 ARG A C 1
ATOM 2340 O O . ARG A 1 286 ? -11.217 8.756 -7.057 1.00 77.12 286 ARG A O 1
ATOM 2347 N N . HIS A 1 287 ? -11.712 6.646 -7.623 1.00 76.25 287 HIS A N 1
ATOM 2348 C CA . HIS A 1 287 ? -10.630 6.507 -8.592 1.00 76.25 287 HIS A CA 1
ATOM 2349 C C . HIS A 1 287 ? -11.109 5.704 -9.804 1.00 76.25 287 HIS A C 1
ATOM 2351 O O . HIS A 1 287 ? -11.790 4.695 -9.648 1.00 76.25 287 HIS A O 1
ATOM 2357 N N . SER A 1 288 ? -10.785 6.153 -11.023 1.00 75.19 288 SER A N 1
ATOM 2358 C CA . SER A 1 288 ? -11.252 5.480 -12.244 1.00 75.19 288 SER A CA 1
ATOM 2359 C C . SER A 1 288 ? -10.496 4.178 -12.504 1.00 75.19 288 SER A C 1
ATOM 2361 O O . SER A 1 288 ? -11.091 3.204 -12.936 1.00 75.19 288 SER A O 1
ATOM 2363 N N . GLY A 1 289 ? -9.184 4.149 -12.251 1.00 83.81 289 GLY A N 1
ATOM 2364 C CA . GLY A 1 289 ? -8.359 2.942 -12.371 1.00 83.81 289 GLY A CA 1
ATOM 2365 C C . GLY A 1 289 ? -8.293 2.339 -13.777 1.00 83.81 289 GLY A C 1
ATOM 2366 O O . GLY A 1 289 ? -7.826 1.219 -13.929 1.00 83.81 289 GLY A O 1
ATOM 2367 N N . VAL A 1 290 ? -8.734 3.068 -14.808 1.00 84.81 290 VAL A N 1
ATOM 2368 C CA . VAL A 1 290 ? -8.890 2.547 -16.178 1.00 84.81 290 VAL A CA 1
ATOM 2369 C C . VAL A 1 290 ? -7.566 2.052 -16.759 1.00 84.81 290 VAL A C 1
ATOM 2371 O O . VAL A 1 290 ? -7.515 0.950 -17.298 1.00 84.81 290 VAL A O 1
ATOM 2374 N N . LEU A 1 291 ? -6.493 2.839 -16.615 1.00 86.38 291 LEU A N 1
ATOM 2375 C CA . LEU A 1 291 ? -5.161 2.454 -17.091 1.00 86.38 291 LEU A CA 1
ATOM 2376 C C . LEU A 1 291 ? -4.701 1.159 -16.423 1.00 86.38 291 LEU A C 1
ATOM 2378 O O . LEU A 1 291 ? -4.293 0.218 -17.096 1.00 86.38 291 LEU A O 1
ATOM 2382 N N . GLN A 1 292 ? -4.842 1.107 -15.102 1.00 90.44 292 GLN A N 1
ATOM 2383 C CA . GLN A 1 292 ? -4.442 -0.029 -14.291 1.00 90.44 292 GLN A CA 1
ATOM 2384 C C . GLN A 1 292 ? -5.239 -1.295 -14.638 1.00 90.44 292 GLN A C 1
ATOM 2386 O O . GLN A 1 292 ? -4.679 -2.381 -14.742 1.00 90.44 292 GLN A O 1
ATOM 2391 N N . LEU A 1 293 ? -6.541 -1.146 -14.887 1.00 90.62 293 LEU A N 1
ATOM 2392 C CA . LEU A 1 293 ? -7.424 -2.237 -15.284 1.00 90.62 293 LEU A CA 1
ATOM 2393 C C . LEU A 1 293 ? -7.014 -2.841 -16.637 1.00 90.62 293 LEU A C 1
ATOM 2395 O O . LEU A 1 293 ? -7.073 -4.056 -16.803 1.00 90.62 293 LEU A O 1
ATOM 2399 N N . LYS A 1 294 ? -6.592 -2.011 -17.598 1.00 90.06 294 LYS A N 1
ATOM 2400 C CA . LYS A 1 294 ? -6.103 -2.481 -18.904 1.00 90.06 294 LYS A CA 1
ATOM 2401 C C . LYS A 1 294 ? -4.733 -3.143 -18.805 1.00 90.06 294 LYS A C 1
ATOM 2403 O O . LYS A 1 294 ? -4.531 -4.186 -19.415 1.00 90.06 294 LYS A O 1
ATOM 2408 N N . VAL A 1 295 ? -3.830 -2.584 -17.999 1.00 93.38 295 VAL A N 1
ATOM 2409 C CA . VAL A 1 295 ? -2.531 -3.207 -17.707 1.00 93.38 295 VAL A CA 1
ATOM 2410 C C . VAL A 1 295 ? -2.723 -4.584 -17.068 1.00 93.38 295 VAL A C 1
ATOM 2412 O O . VAL A 1 295 ? -2.127 -5.546 -17.540 1.00 93.38 295 VAL A O 1
ATOM 2415 N N . ALA A 1 296 ? -3.598 -4.712 -16.067 1.00 94.88 296 ALA A N 1
ATOM 2416 C CA . ALA A 1 296 ? -3.890 -5.995 -15.430 1.00 94.88 296 ALA A CA 1
ATOM 2417 C C . ALA A 1 296 ? -4.492 -7.019 -16.417 1.00 94.88 296 ALA A C 1
ATOM 2419 O O . ALA A 1 296 ? -4.036 -8.160 -16.447 1.00 94.88 296 ALA A O 1
ATOM 2420 N N . SER A 1 297 ? -5.436 -6.609 -17.279 1.00 93.44 297 SER A N 1
ATOM 2421 C CA . SER A 1 297 ? -5.970 -7.472 -18.354 1.00 93.44 297 SER A CA 1
ATOM 2422 C C . SER A 1 297 ? -4.842 -8.019 -19.224 1.00 93.44 297 SER A C 1
ATOM 2424 O O . SER A 1 297 ? -4.690 -9.231 -19.363 1.00 93.44 297 SER A O 1
ATOM 2426 N N . GLU A 1 298 ? -3.978 -7.128 -19.717 1.00 94.81 298 GLU A N 1
ATOM 2427 C CA . GLU A 1 298 ? -2.874 -7.504 -20.593 1.00 94.81 298 GLU A CA 1
ATOM 2428 C C . GLU A 1 298 ? -1.906 -8.478 -19.914 1.00 94.81 298 GLU A C 1
ATOM 2430 O O . GLU A 1 298 ? -1.449 -9.435 -20.542 1.00 94.81 298 GLU A O 1
ATOM 2435 N N . ILE A 1 299 ? -1.593 -8.256 -18.633 1.00 96.50 299 ILE A N 1
ATOM 2436 C CA . ILE A 1 299 ? -0.735 -9.157 -17.859 1.00 96.50 299 ILE A CA 1
ATOM 2437 C C . ILE A 1 299 ? -1.368 -10.552 -17.789 1.00 96.50 299 ILE A C 1
ATOM 2439 O O . ILE A 1 299 ? -0.682 -11.541 -18.050 1.00 96.50 299 ILE A O 1
ATOM 2443 N N . SER A 1 300 ? -2.665 -10.632 -17.483 1.00 95.38 300 SER A N 1
ATOM 2444 C CA . SER A 1 300 ? -3.379 -11.910 -17.369 1.00 95.38 300 SER A CA 1
ATOM 2445 C C . SER A 1 300 ? -3.464 -12.680 -18.690 1.00 95.38 300 SER A C 1
ATOM 2447 O O . SER A 1 300 ? -3.374 -13.904 -18.695 1.00 95.38 300 SER A O 1
ATOM 2449 N N . GLU A 1 301 ? -3.573 -11.973 -19.816 1.00 95.19 301 GLU A N 1
ATOM 2450 C CA . GLU A 1 301 ? -3.691 -12.573 -21.149 1.00 95.19 301 GLU A CA 1
ATOM 2451 C C . GLU A 1 301 ? -2.328 -12.976 -21.734 1.00 95.19 301 GLU A C 1
ATOM 2453 O O . GLU A 1 301 ? -2.214 -13.963 -22.460 1.00 95.19 301 GLU A O 1
ATOM 2458 N N . SER A 1 302 ? -1.275 -12.217 -21.420 1.00 95.38 302 SER A N 1
ATOM 2459 C CA . SER A 1 302 ? 0.043 -12.363 -22.052 1.00 95.38 302 SER A CA 1
ATOM 2460 C C . SER A 1 302 ? 0.972 -13.343 -21.359 1.00 95.38 302 SER A C 1
ATOM 2462 O O . SER A 1 302 ? 1.929 -13.824 -21.970 1.00 95.38 302 SER A O 1
ATOM 2464 N N . PHE A 1 303 ? 0.755 -13.585 -20.069 1.00 95.31 303 PHE A N 1
ATOM 2465 C CA . PHE A 1 303 ? 1.672 -14.353 -19.246 1.00 95.31 303 PHE A CA 1
ATOM 2466 C C . PHE A 1 303 ? 0.918 -15.485 -18.558 1.00 95.31 303 PHE A C 1
ATOM 2468 O O . PHE A 1 303 ? -0.141 -15.289 -17.975 1.00 95.31 303 PHE A O 1
ATOM 2475 N N . LYS A 1 304 ? 1.485 -16.692 -18.606 1.00 94.00 304 LYS A N 1
ATOM 2476 C CA . LYS A 1 304 ? 0.937 -17.850 -17.900 1.00 94.00 304 LYS A CA 1
ATOM 2477 C C . LYS A 1 304 ? 1.373 -17.803 -16.437 1.00 94.00 304 LYS A C 1
ATOM 2479 O O . LYS A 1 304 ? 2.571 -17.869 -16.173 1.00 94.00 304 LYS A O 1
ATOM 2484 N N . ASP A 1 305 ? 0.402 -17.737 -15.529 1.00 93.50 305 ASP A N 1
ATOM 2485 C CA . ASP A 1 305 ? 0.612 -17.724 -14.073 1.00 93.50 305 ASP A CA 1
ATOM 2486 C C . ASP A 1 305 ? 1.636 -16.662 -13.587 1.00 93.50 305 ASP A C 1
ATOM 2488 O O . ASP A 1 305 ? 2.644 -17.000 -12.950 1.00 93.50 305 ASP A O 1
ATOM 2492 N N . PRO A 1 306 ? 1.446 -15.373 -13.939 1.00 95.69 306 PRO A N 1
ATOM 2493 C CA . PRO A 1 306 ? 2.403 -14.329 -13.608 1.00 95.69 306 PRO A CA 1
ATOM 2494 C C . PRO A 1 306 ? 2.268 -13.855 -12.161 1.00 95.69 306 PRO A C 1
ATOM 2496 O O . PRO A 1 306 ? 1.195 -13.902 -11.563 1.00 95.69 306 PRO A O 1
ATOM 2499 N N . ILE A 1 307 ? 3.358 -13.281 -11.653 1.00 95.25 307 ILE A N 1
ATOM 2500 C CA . ILE A 1 307 ? 3.340 -12.405 -10.481 1.00 95.25 307 ILE A CA 1
ATOM 2501 C C . ILE A 1 307 ? 3.499 -10.972 -10.973 1.00 95.25 307 ILE A C 1
ATOM 2503 O O . ILE A 1 307 ? 4.534 -10.619 -11.545 1.00 95.25 307 ILE A O 1
ATOM 2507 N N . ALA A 1 308 ? 2.486 -10.144 -10.743 1.00 96.75 308 ALA A N 1
ATOM 2508 C CA . ALA A 1 308 ? 2.547 -8.715 -10.992 1.00 96.75 308 ALA A CA 1
ATOM 2509 C C . ALA A 1 308 ? 3.307 -8.021 -9.854 1.00 96.75 308 ALA A C 1
ATOM 2511 O O . ALA A 1 308 ? 2.971 -8.161 -8.679 1.00 96.75 308 ALA A O 1
ATOM 2512 N N . VAL A 1 309 ? 4.347 -7.263 -10.194 1.00 96.38 309 VAL A N 1
ATOM 2513 C CA . VAL A 1 309 ? 5.189 -6.549 -9.228 1.00 96.38 309 VAL A CA 1
ATOM 2514 C C . VAL A 1 309 ? 5.048 -5.051 -9.468 1.00 96.38 309 VAL A C 1
ATOM 2516 O O . VAL A 1 309 ? 5.402 -4.550 -10.537 1.00 96.38 309 VAL A O 1
ATOM 2519 N N . ASN A 1 310 ? 4.581 -4.318 -8.460 1.00 94.25 310 ASN A N 1
ATOM 2520 C CA . ASN A 1 310 ? 4.295 -2.892 -8.591 1.00 94.25 310 ASN A CA 1
ATOM 2521 C C . ASN A 1 310 ? 4.996 -2.067 -7.492 1.00 94.25 310 ASN A C 1
ATOM 2523 O O . ASN A 1 310 ? 5.107 -2.481 -6.338 1.00 94.25 310 ASN A O 1
ATOM 2527 N N . GLY A 1 311 ? 5.537 -0.907 -7.884 1.00 91.38 311 GLY A N 1
ATOM 2528 C CA . GLY A 1 311 ? 6.305 -0.001 -7.021 1.00 91.38 311 GLY A CA 1
ATOM 2529 C C . GLY A 1 311 ? 5.585 1.290 -6.613 1.00 91.38 311 GLY A C 1
ATOM 2530 O O . GLY A 1 311 ? 6.204 2.147 -5.985 1.00 91.38 311 GLY A O 1
ATOM 2531 N N . GLN A 1 312 ? 4.309 1.463 -6.967 1.00 84.94 312 GLN A N 1
ATOM 2532 C CA . GLN A 1 312 ? 3.523 2.690 -6.750 1.00 84.94 312 GLN A CA 1
ATOM 2533 C C . GLN A 1 312 ? 3.367 3.053 -5.264 1.00 84.94 312 GLN A C 1
ATOM 2535 O O . GLN A 1 312 ? 3.153 4.206 -4.901 1.00 84.94 312 GLN A O 1
ATOM 2540 N N . ASN A 1 313 ? 3.554 2.077 -4.380 1.00 82.25 313 ASN A N 1
ATOM 2541 C CA . ASN A 1 313 ? 3.517 2.230 -2.931 1.00 82.25 313 ASN A CA 1
ATOM 2542 C C . ASN A 1 313 ? 4.746 2.909 -2.309 1.00 82.25 313 ASN A C 1
ATOM 2544 O O . ASN A 1 313 ? 4.693 3.363 -1.162 1.00 82.25 313 ASN A O 1
ATOM 2548 N N . ALA A 1 314 ? 5.851 3.005 -3.050 1.00 87.12 314 ALA A N 1
ATOM 2549 C CA . ALA A 1 314 ? 7.085 3.613 -2.569 1.00 87.12 314 ALA A CA 1
ATOM 2550 C C . ALA A 1 314 ? 6.880 5.082 -2.161 1.00 87.12 314 ALA A C 1
ATOM 2552 O O . ALA A 1 314 ? 7.359 5.513 -1.114 1.00 87.12 314 ALA A O 1
ATOM 2553 N N . ASP A 1 315 ? 6.139 5.864 -2.947 1.00 79.19 315 ASP A N 1
ATOM 2554 C CA . ASP A 1 315 ? 5.906 7.287 -2.671 1.00 79.19 315 ASP A CA 1
ATOM 2555 C C . ASP A 1 315 ? 5.242 7.543 -1.323 1.00 79.19 315 ASP A C 1
ATOM 2557 O O . ASP A 1 315 ? 5.637 8.433 -0.560 1.00 79.19 315 ASP A O 1
ATOM 2561 N N . SER A 1 316 ? 4.245 6.730 -1.010 1.00 75.38 316 SER A N 1
ATOM 2562 C CA . SER A 1 316 ? 3.435 6.908 0.181 1.00 75.38 316 SER A CA 1
ATOM 2563 C C . SER A 1 316 ? 4.159 6.498 1.455 1.00 75.38 316 SER A C 1
ATOM 2565 O O . SER A 1 316 ? 4.015 7.180 2.467 1.00 75.38 316 SER A O 1
ATOM 2567 N N . ILE A 1 317 ? 4.978 5.446 1.396 1.00 77.62 317 ILE A N 1
ATOM 2568 C CA . ILE A 1 317 ? 5.731 4.948 2.554 1.00 77.62 317 ILE A CA 1
ATOM 2569 C C . ILE A 1 317 ? 6.988 5.796 2.797 1.00 77.62 317 ILE A C 1
ATOM 2571 O O . ILE A 1 317 ? 7.328 6.101 3.938 1.00 77.62 317 ILE A O 1
ATOM 2575 N N . ILE A 1 318 ? 7.671 6.217 1.730 1.00 78.25 318 ILE A N 1
ATOM 2576 C CA . ILE A 1 318 ? 9.000 6.837 1.819 1.00 78.25 318 ILE A CA 1
ATOM 2577 C C . ILE A 1 318 ? 8.909 8.344 2.009 1.00 78.25 318 ILE A C 1
ATOM 2579 O O . ILE A 1 318 ? 9.582 8.912 2.866 1.00 78.25 318 ILE A O 1
ATOM 2583 N N . CYS A 1 319 ? 8.122 9.008 1.164 1.00 69.00 319 CYS A N 1
ATOM 2584 C CA . CYS A 1 319 ? 8.108 10.464 1.077 1.00 69.00 319 CYS A CA 1
ATOM 2585 C C . CYS A 1 319 ? 6.954 11.088 1.846 1.00 69.00 319 CYS A C 1
ATOM 2587 O O . CYS A 1 319 ? 6.903 12.315 1.918 1.00 69.00 319 CYS A O 1
ATOM 2589 N N . LEU A 1 320 ? 6.037 10.268 2.381 1.00 66.88 320 LEU A N 1
ATOM 2590 C CA . LEU A 1 320 ? 4.715 10.723 2.782 1.00 66.88 320 LEU A CA 1
ATOM 2591 C C . LEU A 1 320 ? 4.157 11.612 1.669 1.00 66.88 320 LEU A C 1
ATOM 2593 O O . LEU A 1 320 ? 3.968 12.798 1.889 1.00 66.88 320 LEU A O 1
ATOM 2597 N N . GLY A 1 321 ? 3.983 11.074 0.456 1.00 66.31 321 GLY A N 1
ATOM 2598 C CA . GLY A 1 321 ? 3.375 11.802 -0.663 1.00 66.31 321 GLY A CA 1
ATOM 2599 C C . GLY A 1 321 ? 4.339 12.281 -1.752 1.00 66.31 321 GLY A C 1
ATOM 2600 O O . GLY A 1 321 ? 5.260 11.539 -2.091 1.00 66.31 321 GLY A O 1
ATOM 2601 N N . PRO A 1 322 ? 4.113 13.465 -2.372 1.00 53.03 322 PRO A N 1
ATOM 2602 C CA . PRO A 1 322 ? 4.709 13.801 -3.659 1.00 53.03 322 PRO A CA 1
ATOM 2603 C C . PRO A 1 322 ? 6.239 13.783 -3.595 1.00 53.03 322 PRO A C 1
ATOM 2605 O O . PRO A 1 322 ? 6.889 14.564 -2.890 1.00 53.03 322 PRO A O 1
ATOM 2608 N N . SER A 1 323 ? 6.820 12.883 -4.385 1.00 52.28 323 SER A N 1
ATOM 2609 C CA . SER A 1 323 ? 8.264 12.682 -4.506 1.00 52.28 323 SER A CA 1
ATOM 2610 C C . SER A 1 323 ? 8.905 13.501 -5.612 1.00 52.28 323 SER A C 1
ATOM 2612 O O . SER A 1 323 ? 10.077 13.283 -5.938 1.00 52.28 323 SER A O 1
ATOM 2614 N N . GLU A 1 324 ? 8.159 14.457 -6.171 1.00 57.00 324 GLU A N 1
ATOM 2615 C CA . GLU A 1 324 ? 8.646 15.349 -7.210 1.00 57.0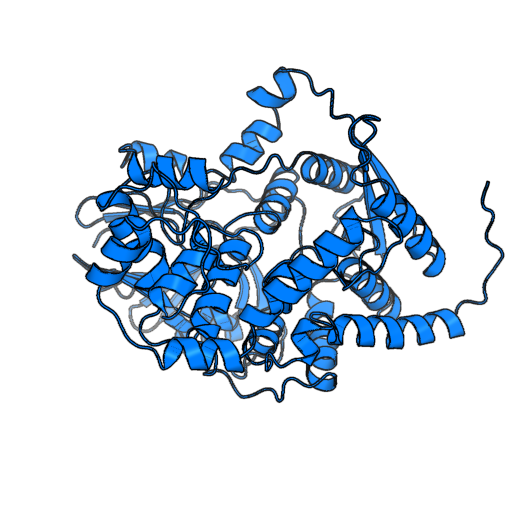0 324 GLU A CA 1
ATOM 2616 C C . GLU A 1 324 ? 9.997 15.930 -6.789 1.00 57.00 324 GLU A C 1
ATOM 2618 O O . GLU A 1 324 ? 10.155 16.529 -5.711 1.00 57.00 324 GLU A O 1
ATOM 2623 N N . LYS A 1 325 ? 11.005 15.695 -7.633 1.00 54.81 325 LYS A N 1
ATOM 2624 C CA . LYS A 1 325 ? 12.307 16.333 -7.478 1.00 54.81 325 LYS A CA 1
ATOM 2625 C C . LYS A 1 325 ? 12.107 17.843 -7.584 1.00 54.81 325 LYS A C 1
ATOM 2627 O O . LYS A 1 325 ? 11.217 18.306 -8.294 1.00 54.81 325 LYS A O 1
ATOM 2632 N N . LEU A 1 326 ? 12.984 18.607 -6.937 1.00 51.38 326 LEU A N 1
ATOM 2633 C CA . LEU A 1 326 ? 13.227 19.984 -7.360 1.00 51.38 326 LEU A CA 1
ATOM 2634 C C . LEU A 1 326 ? 13.737 19.921 -8.801 1.00 51.38 326 LEU A C 1
ATOM 2636 O O . LEU A 1 326 ? 14.914 19.663 -9.042 1.00 51.38 326 LEU A O 1
ATOM 2640 N N . ASN A 1 327 ? 12.817 20.032 -9.752 1.00 46.03 327 ASN A N 1
ATOM 2641 C CA . ASN A 1 327 ? 13.123 19.937 -11.161 1.00 46.03 327 ASN A CA 1
ATOM 2642 C C . ASN A 1 327 ? 13.084 21.356 -11.716 1.00 46.03 327 ASN A C 1
ATOM 2644 O O . ASN A 1 327 ? 12.014 21.913 -11.955 1.00 46.03 327 ASN A O 1
ATOM 2648 N N . PHE A 1 328 ? 14.258 21.949 -11.921 1.00 50.47 328 PHE A N 1
ATOM 2649 C CA . PHE A 1 328 ? 14.405 23.226 -12.622 1.00 50.47 328 PHE A CA 1
ATOM 2650 C C . PHE A 1 328 ? 14.253 23.030 -14.137 1.00 50.47 328 PHE A C 1
ATOM 2652 O O . PHE A 1 328 ? 15.060 23.515 -14.925 1.00 50.47 328 PHE A O 1
ATOM 2659 N N . SER A 1 329 ? 13.251 22.252 -14.561 1.00 47.16 329 SER A N 1
ATOM 2660 C CA . SER A 1 329 ? 12.932 22.123 -15.981 1.00 47.16 329 SER A CA 1
ATOM 2661 C C . SER A 1 329 ? 12.634 23.514 -16.543 1.00 47.16 329 SER A C 1
ATOM 2663 O O . SER A 1 329 ? 11.998 24.306 -15.856 1.00 47.16 329 SER A O 1
ATOM 2665 N N . LEU A 1 330 ? 12.997 23.789 -17.795 1.00 48.06 330 LEU A N 1
ATOM 2666 C CA . LEU A 1 330 ? 12.764 25.085 -18.456 1.00 48.06 330 LEU A CA 1
ATOM 2667 C C . LEU A 1 330 ? 11.280 25.504 -18.543 1.00 48.06 330 LEU A C 1
ATOM 2669 O O . LEU A 1 330 ? 10.984 26.640 -18.901 1.00 48.06 330 LEU A O 1
ATOM 2673 N N . SER A 1 331 ? 10.335 24.618 -18.209 1.00 61.19 331 SER A N 1
ATOM 2674 C CA . SER A 1 331 ? 8.918 24.971 -18.130 1.00 61.19 331 SER A CA 1
ATOM 2675 C C . SER A 1 331 ? 8.569 25.601 -16.775 1.00 61.19 331 SER A C 1
ATOM 2677 O O . SER A 1 331 ? 8.813 25.028 -15.711 1.00 61.19 331 SER A O 1
ATOM 2679 N N . PHE A 1 332 ? 7.911 26.762 -16.811 1.00 65.62 332 PHE A N 1
ATOM 2680 C CA . PHE A 1 332 ? 7.426 27.472 -15.621 1.00 65.62 332 PHE A CA 1
ATOM 2681 C C . PHE A 1 332 ? 6.538 26.588 -14.722 1.00 65.62 332 PHE A C 1
ATOM 2683 O O . PHE A 1 332 ? 6.642 26.630 -13.498 1.00 65.62 332 PHE A O 1
ATOM 2690 N N . ARG A 1 333 ? 5.713 25.714 -15.324 1.00 62.22 333 ARG A N 1
ATOM 2691 C CA . ARG A 1 333 ? 4.865 24.757 -14.592 1.00 62.22 333 ARG A CA 1
ATOM 2692 C C . ARG A 1 333 ? 5.681 23.711 -13.825 1.00 62.22 333 ARG A C 1
ATOM 2694 O O . ARG A 1 333 ? 5.357 23.437 -12.673 1.00 62.22 333 ARG A O 1
ATOM 2701 N N . GLY A 1 334 ? 6.745 23.167 -14.420 1.00 64.25 334 GLY A N 1
ATOM 2702 C CA . GLY A 1 334 ? 7.615 22.195 -13.751 1.00 64.25 334 GLY A CA 1
ATOM 2703 C C . GLY A 1 334 ? 8.374 22.797 -12.566 1.00 64.25 334 GLY A C 1
ATOM 2704 O O . GLY A 1 334 ? 8.451 22.174 -11.508 1.00 64.25 334 GLY A O 1
ATOM 2705 N N . ILE A 1 335 ? 8.843 24.044 -12.703 1.00 68.62 335 ILE A N 1
ATOM 2706 C CA . ILE A 1 335 ? 9.493 24.786 -11.610 1.00 68.62 335 ILE A CA 1
ATOM 2707 C C . ILE A 1 335 ? 8.516 25.005 -10.452 1.00 68.62 335 ILE A C 1
ATOM 2709 O O . ILE A 1 335 ? 8.845 24.701 -9.305 1.00 68.62 335 ILE A O 1
ATOM 2713 N N . LEU A 1 336 ? 7.301 25.487 -10.737 1.00 70.25 336 LEU A N 1
ATOM 2714 C CA . LEU A 1 336 ? 6.279 25.711 -9.711 1.00 70.25 336 LEU A CA 1
ATOM 2715 C C . LEU A 1 336 ? 5.894 24.421 -8.980 1.00 70.25 336 LEU A C 1
ATOM 2717 O O . LEU A 1 336 ? 5.755 24.440 -7.756 1.00 70.25 336 LEU A O 1
ATOM 2721 N N . SER A 1 337 ? 5.757 23.306 -9.703 1.00 66.81 337 SER A N 1
ATOM 2722 C CA . SER A 1 337 ? 5.454 22.002 -9.100 1.00 66.81 337 SER A CA 1
ATOM 2723 C C . SER A 1 337 ? 6.585 21.532 -8.181 1.00 66.81 337 SER A C 1
ATOM 2725 O O . SER A 1 337 ? 6.351 21.229 -7.010 1.00 66.81 337 SER A O 1
ATOM 2727 N N . GLY A 1 338 ? 7.837 21.620 -8.648 1.00 69.69 338 GLY A N 1
ATOM 2728 C CA . GLY A 1 338 ? 9.015 21.289 -7.844 1.00 69.69 338 GLY A CA 1
ATOM 2729 C C . GLY A 1 338 ? 9.154 22.156 -6.587 1.00 69.69 338 GLY A C 1
ATOM 2730 O O . GLY A 1 338 ? 9.437 21.632 -5.507 1.00 69.69 338 GLY A O 1
ATOM 2731 N N . ILE A 1 339 ? 8.905 23.468 -6.693 1.00 75.19 339 ILE A N 1
ATOM 2732 C CA . ILE A 1 339 ? 8.896 24.392 -5.547 1.00 75.19 339 ILE A CA 1
ATOM 2733 C C . ILE A 1 339 ? 7.780 24.019 -4.569 1.00 75.19 339 ILE A C 1
ATOM 2735 O O . ILE A 1 339 ? 8.029 23.928 -3.367 1.00 75.19 339 ILE A O 1
ATOM 2739 N N . LYS A 1 340 ? 6.565 23.755 -5.061 1.00 73.75 340 LYS A N 1
ATOM 2740 C CA . LYS A 1 340 ? 5.435 23.335 -4.225 1.00 73.75 340 LYS A CA 1
ATOM 2741 C C . LYS A 1 340 ? 5.755 22.041 -3.478 1.00 73.75 340 LYS A C 1
ATOM 2743 O O . LYS A 1 340 ? 5.518 21.975 -2.273 1.00 73.75 340 LYS A O 1
ATOM 2748 N N . GLY A 1 341 ? 6.329 21.044 -4.153 1.00 73.06 341 GLY A N 1
ATOM 2749 C CA . GLY A 1 341 ? 6.762 19.789 -3.536 1.00 73.06 341 GLY A CA 1
ATOM 2750 C C . GLY A 1 341 ? 7.826 20.007 -2.458 1.00 73.06 341 GLY A C 1
ATOM 2751 O O . GLY A 1 341 ? 7.709 19.479 -1.353 1.00 73.06 341 GLY A O 1
ATOM 2752 N N . PHE A 1 342 ? 8.828 20.846 -2.731 1.00 77.75 342 PHE A N 1
ATOM 2753 C CA . PHE A 1 342 ? 9.855 21.205 -1.752 1.00 77.75 342 PHE A CA 1
ATOM 2754 C C . PHE A 1 342 ? 9.280 21.914 -0.521 1.00 77.75 342 PHE A C 1
ATOM 2756 O O . PHE A 1 342 ? 9.529 21.470 0.598 1.00 77.75 342 PHE A O 1
ATOM 2763 N N . ILE A 1 343 ? 8.474 22.963 -0.717 1.00 77.75 343 ILE A N 1
ATOM 2764 C CA . ILE A 1 343 ? 7.815 23.705 0.370 1.00 77.75 343 ILE A CA 1
ATOM 2765 C C . ILE A 1 343 ? 6.962 22.758 1.212 1.00 77.75 343 ILE A C 1
ATOM 2767 O O . ILE A 1 343 ? 7.025 22.792 2.437 1.00 77.75 343 ILE A O 1
ATOM 2771 N N . SER A 1 344 ? 6.208 21.873 0.566 1.00 76.06 344 SER A N 1
ATOM 2772 C CA . SER A 1 344 ? 5.367 20.899 1.262 1.00 76.06 344 SER A CA 1
ATOM 2773 C C . SER A 1 344 ? 6.192 19.964 2.150 1.00 76.06 344 SER A C 1
ATOM 2775 O O . SER A 1 344 ? 5.825 19.720 3.295 1.00 76.06 344 SER A O 1
ATOM 2777 N N . ARG A 1 345 ? 7.369 19.519 1.689 1.00 78.81 345 ARG A N 1
ATOM 2778 C CA . ARG A 1 345 ? 8.287 18.711 2.508 1.00 78.81 345 ARG A CA 1
ATOM 2779 C C . ARG A 1 345 ? 8.935 19.486 3.659 1.00 78.81 345 ARG A C 1
ATOM 2781 O O . ARG A 1 345 ? 9.308 18.856 4.646 1.00 78.81 345 ARG A O 1
ATOM 2788 N N . LEU A 1 346 ? 9.049 20.817 3.591 1.00 81.38 346 LEU A N 1
ATOM 2789 C CA . LEU A 1 346 ? 9.530 21.618 4.730 1.00 81.38 346 LEU A CA 1
ATOM 2790 C C . LEU A 1 346 ? 8.590 21.515 5.938 1.00 81.38 346 LEU A C 1
ATOM 2792 O O . LEU A 1 346 ? 9.057 21.486 7.076 1.00 81.38 346 LEU A O 1
ATOM 2796 N N . PHE A 1 347 ? 7.285 21.385 5.694 1.00 78.56 347 PHE A N 1
ATOM 2797 C CA . PHE A 1 347 ? 6.288 21.160 6.742 1.00 78.56 347 PHE A CA 1
ATOM 2798 C C . PHE A 1 347 ? 6.355 19.751 7.350 1.00 78.56 347 PHE A C 1
ATOM 2800 O O . PHE A 1 347 ? 5.824 19.532 8.432 1.00 78.56 347 PHE A O 1
ATOM 2807 N N . LEU A 1 348 ? 7.043 18.808 6.699 1.00 79.50 348 LEU A N 1
ATOM 2808 C CA . LEU A 1 348 ? 7.232 17.434 7.181 1.00 79.50 348 LEU A CA 1
ATOM 2809 C C . LEU A 1 348 ? 8.514 17.244 7.999 1.00 79.50 348 LEU A C 1
ATOM 2811 O O . LEU A 1 348 ? 8.814 16.130 8.428 1.00 79.50 348 LEU A O 1
ATOM 2815 N N . LEU A 1 349 ? 9.300 18.306 8.188 1.00 84.31 349 LEU A N 1
ATOM 2816 C CA . LEU A 1 349 ? 10.551 18.230 8.931 1.00 84.31 349 LEU A CA 1
ATOM 2817 C C . LEU A 1 349 ? 10.297 18.060 10.429 1.00 84.31 349 LEU A C 1
ATOM 2819 O O . LEU A 1 349 ? 9.505 18.795 11.019 1.00 84.31 349 LEU A O 1
ATOM 2823 N N . ASP A 1 350 ? 11.095 17.212 11.084 1.00 85.00 350 ASP A N 1
ATOM 2824 C CA . ASP A 1 350 ? 10.981 16.944 12.529 1.00 85.00 350 ASP A CA 1
ATOM 2825 C C . ASP A 1 350 ? 11.114 18.217 13.381 1.00 85.00 350 ASP A C 1
ATOM 2827 O O . ASP A 1 350 ? 10.608 18.306 14.500 1.00 85.00 350 ASP A O 1
ATOM 2831 N N . ARG A 1 351 ? 11.830 19.233 12.878 1.00 85.19 351 ARG A N 1
ATOM 2832 C CA . ARG A 1 351 ? 11.940 20.540 13.541 1.00 85.19 351 ARG A CA 1
ATOM 2833 C C . ARG A 1 351 ? 10.613 21.302 13.524 1.00 85.19 351 ARG A C 1
ATOM 2835 O O . ARG A 1 351 ? 10.257 21.883 14.543 1.00 85.19 351 ARG A O 1
ATOM 2842 N N . TYR A 1 352 ? 9.909 21.302 12.394 1.00 82.88 352 TYR A N 1
ATOM 2843 C CA . TYR A 1 352 ? 8.625 21.987 12.275 1.00 82.88 352 TYR A CA 1
ATOM 2844 C C . TYR A 1 352 ? 7.534 21.237 13.047 1.00 82.88 352 TYR A C 1
ATOM 2846 O O . TYR A 1 352 ? 6.828 21.855 13.838 1.00 82.88 352 TYR A O 1
ATOM 2854 N N . CYS A 1 353 ? 7.474 19.905 12.932 1.00 83.50 353 CYS A N 1
ATOM 2855 C CA . CYS A 1 353 ? 6.540 19.084 13.709 1.00 83.50 353 CYS A CA 1
ATOM 2856 C C . CYS A 1 353 ? 6.681 19.328 15.221 1.00 83.50 353 CYS A C 1
ATOM 2858 O O . CYS A 1 353 ? 5.684 19.564 15.894 1.00 83.50 353 CYS A O 1
ATOM 2860 N N . ARG A 1 354 ? 7.917 19.379 15.745 1.00 84.81 354 ARG A N 1
ATOM 2861 C CA . ARG A 1 354 ? 8.164 19.696 17.164 1.00 84.81 354 ARG A CA 1
ATOM 2862 C C . ARG A 1 354 ? 7.704 21.097 17.560 1.00 84.81 354 ARG A C 1
ATOM 2864 O O . ARG A 1 354 ? 7.129 21.250 18.629 1.00 84.81 354 ARG A O 1
ATOM 2871 N N . PHE A 1 355 ? 7.933 22.103 16.712 1.00 83.81 355 PHE A N 1
ATOM 2872 C CA . PHE A 1 355 ? 7.433 23.462 16.953 1.00 83.81 355 PHE A CA 1
ATOM 2873 C C . PHE A 1 355 ? 5.902 23.479 17.084 1.00 83.81 355 PHE A C 1
ATOM 2875 O O . PHE A 1 355 ? 5.358 24.106 17.992 1.00 83.81 355 PHE A O 1
ATOM 2882 N N . VAL A 1 356 ? 5.207 22.751 16.211 1.00 81.00 356 VAL A N 1
ATOM 2883 C CA . VAL A 1 356 ? 3.745 22.628 16.247 1.00 81.00 356 VAL A CA 1
ATOM 2884 C C . VAL A 1 356 ? 3.269 21.848 17.483 1.00 81.00 356 VAL A C 1
ATOM 2886 O O . VAL A 1 356 ? 2.296 22.259 18.109 1.00 81.00 356 VAL A O 1
ATOM 2889 N N . ASP A 1 357 ? 3.965 20.775 17.879 1.00 80.25 357 ASP A N 1
ATOM 2890 C CA . ASP A 1 357 ? 3.653 19.992 19.088 1.00 80.25 357 ASP A CA 1
ATOM 2891 C C . ASP A 1 357 ? 3.793 20.807 20.383 1.00 80.25 357 ASP A C 1
ATOM 2893 O O . ASP A 1 357 ? 2.999 20.645 21.311 1.00 80.25 357 ASP A O 1
ATOM 2897 N N . THR A 1 358 ? 4.792 21.694 20.463 1.00 79.50 358 THR A N 1
ATOM 2898 C CA . THR A 1 358 ? 5.005 22.548 21.645 1.00 79.50 358 THR A CA 1
ATOM 2899 C C . THR A 1 358 ? 3.961 23.654 21.780 1.00 79.50 358 THR A C 1
ATOM 2901 O O . THR A 1 358 ? 3.652 24.075 22.893 1.00 79.50 358 THR A O 1
ATOM 2904 N N . ASN A 1 359 ? 3.368 24.094 20.667 1.00 72.75 359 ASN A N 1
ATOM 2905 C CA . ASN A 1 359 ? 2.308 25.098 20.649 1.00 72.75 359 ASN A CA 1
ATOM 2906 C C . ASN A 1 359 ? 0.941 24.436 20.887 1.00 72.75 359 ASN A C 1
ATOM 2908 O O . ASN A 1 359 ? 0.091 24.366 19.998 1.00 72.75 359 ASN A O 1
ATOM 2912 N N . LYS A 1 360 ? 0.735 23.942 22.114 1.00 59.50 360 LYS A N 1
ATOM 2913 C CA . LYS A 1 360 ? -0.482 23.245 22.569 1.00 59.50 360 LYS A CA 1
ATOM 2914 C C . LYS A 1 360 ? -1.716 24.147 22.738 1.00 59.50 360 LYS A C 1
ATOM 2916 O O . LYS A 1 360 ? -2.612 23.774 23.484 1.00 59.50 360 LYS A O 1
ATOM 2921 N N . GLU A 1 361 ? -1.802 25.323 22.114 1.00 56.28 361 GLU A N 1
ATOM 2922 C CA . GLU A 1 361 ? -3.050 26.098 22.187 1.00 56.28 361 GLU A CA 1
ATOM 2923 C C . GLU A 1 361 ? -4.175 25.304 21.497 1.00 56.28 361 GLU A C 1
ATOM 2925 O O . GLU A 1 361 ? -4.254 25.230 20.274 1.00 56.28 361 GLU A O 1
ATOM 2930 N N . THR A 1 362 ? -4.999 24.653 22.319 1.00 51.41 362 THR A N 1
ATOM 2931 C CA . THR A 1 362 ? -5.986 23.621 21.968 1.00 51.41 362 THR A CA 1
ATOM 2932 C C . THR A 1 362 ? -7.413 24.150 21.868 1.00 51.41 362 THR A C 1
ATOM 2934 O O . THR A 1 362 ? -8.333 23.361 21.655 1.00 51.41 362 THR A O 1
ATOM 2937 N N . SER A 1 363 ? -7.656 25.456 22.035 1.00 52.62 363 SER A N 1
ATOM 2938 C CA . SER A 1 363 ? -9.039 25.930 22.081 1.00 52.62 363 SER A CA 1
ATOM 2939 C C . SER A 1 363 ? -9.681 25.899 20.688 1.00 52.62 363 SER A C 1
ATOM 2941 O O . SER A 1 363 ? -9.308 26.636 19.772 1.00 52.62 363 SER A O 1
ATOM 2943 N N . LEU A 1 364 ? -10.708 25.053 20.551 1.00 53.00 364 LEU A N 1
ATOM 2944 C CA . LEU A 1 364 ? -11.667 25.049 19.438 1.00 53.00 364 LEU A CA 1
ATOM 2945 C C . LEU A 1 364 ? -12.176 26.472 19.127 1.00 53.00 364 LEU A C 1
ATOM 2947 O O . LEU A 1 364 ? -12.466 26.795 17.979 1.00 53.00 364 LEU A O 1
ATOM 2951 N N . THR A 1 365 ? -12.217 27.347 20.135 1.00 51.62 365 THR A N 1
ATOM 2952 C CA . THR A 1 365 ? -12.618 28.756 20.057 1.00 51.62 365 THR A CA 1
ATOM 2953 C C . THR A 1 365 ? -11.729 29.601 19.133 1.00 51.62 365 THR A C 1
ATOM 2955 O O . THR A 1 365 ? -12.262 30.374 18.342 1.00 51.62 365 THR A O 1
ATOM 2958 N N . LYS A 1 366 ? -10.397 29.425 19.131 1.00 54.50 366 LYS A N 1
ATOM 2959 C CA . LYS A 1 366 ? -9.513 30.160 18.197 1.00 54.50 366 LYS A CA 1
ATOM 2960 C C . LYS A 1 366 ? -9.610 29.639 16.763 1.00 54.50 366 LYS A C 1
ATOM 2962 O O . LYS A 1 366 ? -9.497 30.421 15.823 1.00 54.50 366 LYS A O 1
ATOM 2967 N N . LEU A 1 367 ? -9.878 28.343 16.574 1.00 54.62 367 LEU A N 1
ATOM 2968 C CA . LEU A 1 367 ? -10.149 27.780 15.247 1.00 54.62 367 LEU A CA 1
ATOM 2969 C C . LEU A 1 367 ? -11.440 28.378 14.652 1.00 54.62 367 LEU A C 1
ATOM 2971 O O . LEU A 1 367 ? -11.477 28.699 13.463 1.00 54.62 367 LEU A O 1
ATOM 2975 N N . LYS A 1 368 ? -12.462 28.611 15.491 1.00 56.41 368 LYS A N 1
ATOM 2976 C CA . LYS A 1 368 ? -13.701 29.320 15.120 1.00 56.41 368 LYS A CA 1
ATOM 2977 C C . LYS A 1 368 ? -13.437 30.773 14.705 1.00 56.41 368 LYS A C 1
ATOM 2979 O O . LYS A 1 368 ? -13.920 31.205 13.658 1.00 56.41 368 LYS A O 1
ATOM 2984 N N . GLU A 1 369 ? -12.628 31.519 15.458 1.00 56.19 369 GLU A N 1
ATOM 2985 C CA . GLU A 1 369 ? -12.216 32.890 15.095 1.00 56.19 369 GLU A CA 1
ATOM 2986 C C . GLU A 1 369 ? -11.379 32.924 13.803 1.00 56.19 369 GLU A C 1
ATOM 2988 O O . GLU A 1 369 ? -11.517 33.817 12.966 1.00 56.19 369 GLU A O 1
ATOM 2993 N N . TYR A 1 370 ? -10.536 31.913 13.596 1.00 52.81 370 TYR A N 1
ATOM 2994 C CA . TYR A 1 370 ? -9.677 31.804 12.423 1.00 52.81 370 TYR A CA 1
ATOM 2995 C C . TYR A 1 370 ? -10.464 31.515 11.136 1.00 52.81 370 TYR A C 1
ATOM 2997 O O . TYR A 1 370 ? -10.242 32.178 10.122 1.00 52.81 370 TYR A O 1
ATOM 3005 N N . LEU A 1 371 ? -11.406 30.564 11.175 1.00 54.38 371 LEU A N 1
ATOM 3006 C CA . LEU A 1 371 ? -12.248 30.205 10.024 1.00 54.38 371 LEU A CA 1
ATOM 3007 C C . LEU A 1 371 ? -13.303 31.276 9.705 1.00 54.38 371 LEU A C 1
ATOM 3009 O O . LEU A 1 371 ? -13.652 31.472 8.539 1.00 54.38 371 LEU A O 1
ATOM 3013 N N . SER A 1 372 ? -13.767 32.021 10.711 1.00 55.09 372 SER A N 1
ATOM 3014 C CA . SER A 1 372 ? -14.640 33.187 10.506 1.00 55.09 372 SER A CA 1
ATOM 3015 C C . SER A 1 372 ? -13.873 34.420 9.984 1.00 55.09 372 SER A C 1
ATOM 3017 O O . SER A 1 372 ? -14.435 35.239 9.246 1.00 55.09 372 SER A O 1
ATOM 3019 N N . GLY A 1 373 ? -12.564 34.518 10.252 1.00 53.75 373 GLY A N 1
ATOM 3020 C CA . GLY A 1 373 ? -11.670 35.612 9.852 1.00 53.75 373 GLY A CA 1
ATOM 3021 C C . GLY A 1 373 ? -11.386 35.761 8.343 1.00 53.75 373 GLY A C 1
ATOM 3022 O O . GLY A 1 373 ? -11.587 34.868 7.524 1.00 53.75 373 GLY A O 1
ATOM 3023 N N . LYS A 1 374 ? -10.922 36.951 7.934 1.00 46.53 374 LYS A N 1
ATOM 3024 C CA . LYS A 1 374 ? -10.686 37.389 6.533 1.00 46.53 374 LYS A CA 1
ATOM 3025 C C . LYS A 1 374 ? -9.426 36.809 5.849 1.00 46.53 374 LYS A C 1
ATOM 3027 O O . LYS A 1 374 ? -9.042 37.302 4.791 1.00 46.53 374 LYS A O 1
ATOM 3032 N N . ARG A 1 375 ? -8.732 35.816 6.418 1.00 47.72 375 ARG A N 1
ATOM 3033 C CA . ARG A 1 375 ? -7.483 35.298 5.819 1.00 47.72 375 ARG A CA 1
ATOM 3034 C C . ARG A 1 375 ? -7.769 34.151 4.851 1.00 47.72 375 ARG A C 1
ATOM 3036 O O . ARG A 1 375 ? -8.295 33.122 5.245 1.00 47.72 375 ARG A O 1
ATOM 3043 N N . LEU A 1 376 ? -7.394 34.343 3.585 1.00 48.44 376 LEU A N 1
ATOM 3044 C CA . LEU A 1 376 ? -7.526 33.337 2.523 1.00 48.44 376 LEU A CA 1
ATOM 3045 C C . LEU A 1 376 ? -6.521 32.177 2.653 1.00 48.44 376 LEU A C 1
ATOM 3047 O O . LEU A 1 376 ? -6.785 31.101 2.125 1.00 48.44 376 LEU A O 1
ATOM 3051 N N . ILE A 1 377 ? -5.373 32.406 3.307 1.00 56.75 377 ILE A N 1
ATOM 3052 C CA . ILE A 1 377 ? -4.234 31.481 3.421 1.00 56.75 377 ILE A CA 1
ATOM 3053 C C . ILE A 1 377 ? -3.499 31.786 4.737 1.00 56.75 377 ILE A C 1
ATOM 3055 O O . ILE A 1 377 ? -3.184 32.948 5.007 1.00 56.75 377 ILE A O 1
ATOM 3059 N N . GLY A 1 378 ? -3.167 30.775 5.542 1.00 62.78 378 GLY A N 1
ATOM 3060 C CA . GLY A 1 378 ? -2.269 30.952 6.685 1.00 62.78 378 GLY A CA 1
ATOM 3061 C C . GLY A 1 378 ? -1.506 29.686 7.065 1.00 62.78 378 GLY A C 1
ATOM 3062 O O . GLY A 1 378 ? -1.918 28.577 6.738 1.00 62.78 378 GLY A O 1
ATOM 3063 N N . ILE A 1 379 ? -0.359 29.885 7.724 1.00 68.62 379 ILE A N 1
ATOM 3064 C CA . ILE A 1 379 ? 0.503 28.811 8.230 1.00 68.62 379 ILE A CA 1
ATOM 3065 C C . ILE A 1 379 ? -0.072 28.319 9.567 1.00 68.62 379 ILE A C 1
ATOM 3067 O O . ILE A 1 379 ? -0.308 29.165 10.438 1.00 68.62 379 ILE A O 1
ATOM 3071 N N . PRO A 1 380 ? -0.267 27.002 9.754 1.00 72.12 380 PRO A N 1
ATOM 3072 C CA . PRO A 1 380 ? -0.753 26.448 11.008 1.00 72.12 380 PRO A CA 1
ATOM 3073 C C . PRO A 1 380 ? 0.177 26.764 12.169 1.00 72.12 380 PRO A C 1
ATOM 3075 O O . PRO A 1 380 ? 1.404 26.677 12.041 1.00 72.12 380 PRO A O 1
ATOM 3078 N N . LYS A 1 381 ? -0.415 27.116 13.307 1.00 72.12 381 LYS A N 1
ATOM 3079 C CA . LYS A 1 381 ? 0.329 27.503 14.512 1.00 72.12 381 LYS A CA 1
ATOM 3080 C C . LYS A 1 381 ? 0.301 26.450 15.606 1.00 72.12 381 LYS A C 1
ATOM 3082 O O . LYS A 1 381 ? 1.204 26.423 16.434 1.00 72.12 381 LYS A O 1
ATOM 3087 N N . ASN A 1 382 ? -0.716 25.597 15.602 1.00 76.88 382 ASN A N 1
ATOM 3088 C CA . ASN A 1 382 ? -0.904 24.537 16.581 1.00 76.88 382 ASN A CA 1
ATOM 3089 C C . ASN A 1 382 ? -1.176 23.198 15.888 1.00 76.88 382 ASN A C 1
ATOM 3091 O O . ASN A 1 382 ? -1.415 23.110 14.679 1.00 76.88 382 ASN A O 1
ATOM 3095 N N . ARG A 1 383 ? -1.123 22.139 16.691 1.00 77.38 383 ARG A N 1
ATOM 3096 C CA . ARG A 1 383 ? -1.306 20.753 16.259 1.00 77.38 383 ARG A CA 1
ATOM 3097 C C . ARG A 1 383 ? -2.622 20.503 15.524 1.00 77.38 383 ARG A C 1
ATOM 3099 O O . ARG A 1 383 ? -2.619 19.792 14.521 1.00 77.38 383 ARG A O 1
ATOM 3106 N N . ILE A 1 384 ? -3.728 21.071 16.005 1.00 73.62 384 ILE A N 1
ATOM 3107 C CA . ILE A 1 384 ? -5.059 20.847 15.426 1.00 73.62 384 ILE A CA 1
ATOM 3108 C C . ILE A 1 384 ? -5.137 21.493 14.042 1.00 73.62 384 ILE A C 1
ATOM 3110 O O . ILE A 1 384 ? -5.462 20.813 13.072 1.00 73.62 384 ILE A O 1
ATOM 3114 N N . GLU A 1 385 ? -4.760 22.770 13.924 1.00 70.38 385 GLU A N 1
ATOM 3115 C CA . GLU A 1 385 ? -4.710 23.485 12.642 1.00 70.38 385 GLU A CA 1
ATOM 3116 C C . GLU A 1 385 ? -3.833 22.761 11.622 1.00 70.38 385 GLU A C 1
ATOM 3118 O O . GLU A 1 385 ? -4.183 22.682 10.447 1.00 70.38 385 GLU A O 1
ATOM 3123 N N . PHE A 1 386 ? -2.696 22.220 12.062 1.00 74.50 386 PHE A N 1
ATOM 3124 C CA . PHE A 1 386 ? -1.760 21.549 11.173 1.00 74.50 386 PHE A CA 1
ATOM 3125 C C . PHE A 1 386 ? -2.322 20.229 10.639 1.00 74.50 386 PHE A C 1
ATOM 3127 O O . PHE A 1 386 ? -2.336 20.008 9.426 1.00 74.50 386 PHE A O 1
ATOM 3134 N N . LEU A 1 387 ? -2.840 19.375 11.527 1.00 73.44 387 LEU A N 1
ATOM 3135 C CA . LEU A 1 387 ? -3.426 18.092 11.140 1.00 73.44 387 LEU A CA 1
ATOM 3136 C C . LEU A 1 387 ? -4.696 18.281 10.300 1.00 73.44 387 LEU A C 1
ATOM 3138 O O . LEU A 1 387 ? -4.862 17.588 9.296 1.00 73.44 387 LEU A O 1
ATOM 3142 N N . LEU A 1 388 ? -5.556 19.247 10.639 1.00 70.44 388 LEU A N 1
ATOM 3143 C CA . LEU A 1 388 ? -6.719 19.600 9.818 1.00 70.44 388 LEU A CA 1
ATOM 3144 C C . LEU A 1 388 ? -6.291 20.187 8.469 1.00 70.44 388 LEU A C 1
ATOM 3146 O O . LEU A 1 388 ? -6.805 19.773 7.436 1.00 70.44 388 LEU A O 1
ATOM 3150 N N . GLY A 1 389 ? -5.308 21.090 8.453 1.00 69.31 389 GLY A N 1
ATOM 3151 C CA . GLY A 1 389 ? -4.717 21.665 7.244 1.00 69.31 389 GLY A CA 1
ATOM 3152 C C . GLY A 1 389 ? -4.309 20.595 6.231 1.00 69.31 389 GLY A C 1
ATOM 3153 O O . GLY A 1 389 ? -4.707 20.630 5.065 1.00 69.31 389 GLY A O 1
ATOM 3154 N N . ILE A 1 390 ? -3.552 19.604 6.700 1.00 69.50 390 ILE A N 1
ATOM 3155 C CA . ILE A 1 390 ? -3.045 18.512 5.864 1.00 69.50 390 ILE A CA 1
ATOM 3156 C C . ILE A 1 390 ? -4.159 17.558 5.460 1.00 69.50 390 ILE A C 1
ATOM 3158 O O . ILE A 1 390 ? -4.286 17.245 4.278 1.00 69.50 390 ILE A O 1
ATOM 3162 N N . ASN A 1 391 ? -4.963 17.092 6.414 1.00 68.25 391 ASN A N 1
ATOM 3163 C CA . ASN A 1 391 ? -5.953 16.060 6.132 1.00 68.25 391 ASN A CA 1
ATOM 3164 C C . ASN A 1 391 ? -7.156 16.607 5.350 1.00 68.25 391 ASN A C 1
ATOM 3166 O O . ASN A 1 391 ? -7.743 15.862 4.573 1.00 68.25 391 ASN A O 1
ATOM 3170 N N . LEU A 1 392 ? -7.506 17.897 5.465 1.00 64.38 392 LEU A N 1
ATOM 3171 C CA . LEU A 1 392 ? -8.713 18.486 4.859 1.00 64.38 392 LEU A CA 1
ATOM 3172 C C . LEU A 1 392 ? -8.468 19.313 3.601 1.00 64.38 392 LEU A C 1
ATOM 3174 O O . LEU A 1 392 ? -9.261 19.228 2.664 1.00 64.38 392 LEU A O 1
ATOM 3178 N N . PHE A 1 393 ? -7.376 20.063 3.527 1.00 57.66 393 PHE A N 1
ATOM 3179 C CA . PHE A 1 393 ? -7.215 21.059 2.464 1.00 57.66 393 PHE A CA 1
ATOM 3180 C C . PHE A 1 393 ? -6.088 20.729 1.489 1.00 57.66 393 PHE A C 1
ATOM 3182 O O . PHE A 1 393 ? -5.952 21.392 0.463 1.00 57.66 393 PHE A O 1
ATOM 3189 N N . SER A 1 394 ? -5.303 19.681 1.764 1.00 60.41 394 SER A N 1
ATOM 3190 C CA . SER A 1 394 ? -4.097 19.406 0.994 1.00 60.41 394 SER A CA 1
ATOM 3191 C C . SER A 1 394 ? -3.934 17.957 0.563 1.00 60.41 394 SER A C 1
ATOM 3193 O O . SER A 1 394 ? -3.596 17.077 1.351 1.00 60.41 394 SER A O 1
ATOM 3195 N N . ASN A 1 395 ? -4.019 17.724 -0.745 1.00 55.78 395 ASN A N 1
ATOM 3196 C CA . ASN A 1 395 ? -3.544 16.468 -1.333 1.00 55.78 395 ASN A CA 1
ATOM 3197 C C . ASN A 1 395 ? -2.004 16.378 -1.308 1.00 55.78 395 ASN A C 1
ATOM 3199 O O . ASN A 1 395 ? -1.443 15.291 -1.379 1.00 55.78 395 ASN A O 1
ATOM 3203 N N . GLY A 1 396 ? -1.321 17.520 -1.161 1.00 58.94 396 GLY A N 1
ATOM 3204 C CA . GLY A 1 396 ? 0.126 17.654 -1.299 1.00 58.94 396 GLY A CA 1
ATOM 3205 C C . GLY A 1 396 ? 0.855 18.140 -0.052 1.00 58.94 396 GLY A C 1
ATOM 3206 O O . GLY A 1 396 ? 1.949 18.645 -0.217 1.00 58.94 396 GLY A O 1
ATOM 3207 N N . TYR A 1 397 ? 0.311 17.984 1.164 1.00 62.69 397 TYR A N 1
ATOM 3208 C CA . TYR A 1 397 ? 1.006 18.298 2.438 1.00 62.69 397 TYR A CA 1
ATOM 3209 C C . TYR A 1 397 ? 1.314 19.768 2.686 1.00 62.69 397 TYR A C 1
ATOM 3211 O O . TYR A 1 397 ? 2.007 20.111 3.636 1.00 62.69 397 TYR A O 1
ATOM 3219 N N . LEU A 1 398 ? 0.777 20.642 1.850 1.00 61.81 398 LEU A N 1
ATOM 3220 C CA . LEU A 1 398 ? 0.801 22.074 2.051 1.00 61.81 398 LEU A CA 1
ATOM 3221 C C . LEU A 1 398 ? -0.357 22.426 2.989 1.00 61.81 398 LEU A C 1
ATOM 3223 O O . LEU A 1 398 ? -1.499 22.388 2.529 1.00 61.81 398 LEU A O 1
ATOM 3227 N N . PRO A 1 399 ? -0.122 22.713 4.278 1.00 58.94 399 PRO A N 1
ATOM 3228 C CA . PRO A 1 399 ? -1.191 22.807 5.257 1.00 58.94 399 PRO A CA 1
ATOM 3229 C C . PRO A 1 399 ? -1.840 24.197 5.197 1.00 58.94 399 PRO A C 1
ATOM 3231 O O . PRO A 1 399 ? -1.806 24.961 6.154 1.00 58.94 399 PRO A O 1
ATOM 3234 N N . ILE A 1 400 ? -2.369 24.567 4.032 1.00 57.12 400 ILE A N 1
ATOM 3235 C CA . ILE A 1 400 ? -3.050 25.842 3.833 1.00 57.12 400 ILE A CA 1
ATOM 3236 C C . ILE A 1 400 ? -4.515 25.641 4.168 1.00 57.12 400 ILE A C 1
ATOM 3238 O O . ILE A 1 400 ? -5.221 24.899 3.491 1.00 57.12 400 ILE A O 1
ATOM 3242 N N . ILE A 1 401 ? -4.976 26.348 5.189 1.00 58.84 401 ILE A N 1
ATOM 3243 C CA . ILE A 1 401 ? -6.398 26.460 5.482 1.00 58.84 401 ILE A CA 1
ATOM 3244 C C . ILE A 1 401 ? -6.952 27.537 4.547 1.00 58.84 401 ILE A C 1
ATOM 3246 O O . ILE A 1 401 ? -6.677 28.724 4.722 1.00 58.84 401 ILE A O 1
ATOM 3250 N N . THR A 1 402 ? -7.684 27.118 3.518 1.00 55.03 402 THR A N 1
ATOM 3251 C CA . THR A 1 402 ? -8.448 28.039 2.669 1.00 55.03 402 THR A CA 1
ATOM 3252 C C . THR A 1 402 ? -9.812 28.278 3.289 1.00 55.03 402 THR A C 1
ATOM 3254 O O . THR A 1 402 ? -10.457 27.323 3.730 1.00 55.03 402 THR A O 1
ATOM 3257 N N . LYS A 1 403 ? -10.292 29.524 3.268 1.00 56.72 403 LYS A N 1
ATOM 3258 C CA . LYS A 1 403 ? -11.660 29.833 3.683 1.00 56.72 403 LYS A CA 1
ATOM 3259 C C . LYS A 1 403 ? -12.627 29.094 2.758 1.00 56.72 403 LYS A C 1
ATOM 3261 O O . LYS A 1 403 ? -12.737 29.437 1.584 1.00 56.72 403 LYS A O 1
ATOM 3266 N N . LYS A 1 404 ? -13.286 28.058 3.271 1.00 55.62 404 LYS A N 1
ATOM 3267 C CA . LYS A 1 404 ? -14.367 27.381 2.562 1.00 55.62 404 LYS A CA 1
ATOM 3268 C C . LYS A 1 404 ? -15.668 27.791 3.232 1.00 55.62 404 LYS A C 1
ATOM 3270 O O . LYS A 1 404 ? -15.860 27.493 4.405 1.00 55.62 404 LYS A O 1
ATOM 3275 N N . SER A 1 405 ? -16.520 28.501 2.496 1.00 54.47 405 SER A N 1
ATOM 3276 C CA . SER A 1 405 ? -17.852 28.941 2.939 1.00 54.47 405 SER A CA 1
ATOM 3277 C C . SER A 1 405 ? -18.761 27.787 3.372 1.00 54.47 405 SER A C 1
ATOM 3279 O O . SER A 1 405 ? -19.748 28.025 4.054 1.00 54.47 405 SER A O 1
ATOM 3281 N N . ASP A 1 406 ? -18.401 26.552 3.011 1.00 55.94 406 ASP A N 1
ATOM 3282 C CA . ASP A 1 406 ? -19.278 25.380 3.077 1.00 55.94 406 ASP A CA 1
ATOM 3283 C C . ASP A 1 406 ? -18.922 24.411 4.225 1.00 55.94 406 ASP A C 1
ATOM 3285 O O . ASP A 1 406 ? -19.431 23.289 4.273 1.00 55.94 406 ASP A O 1
ATOM 3289 N N . ILE A 1 407 ? -18.005 24.797 5.124 1.00 65.12 407 ILE A N 1
ATOM 3290 C CA . ILE A 1 407 ? -17.631 24.004 6.307 1.00 65.12 407 ILE A CA 1
ATOM 3291 C C . ILE A 1 407 ? -18.351 24.587 7.523 1.00 65.12 407 ILE A C 1
ATOM 3293 O O . ILE A 1 407 ? -17.899 25.567 8.114 1.00 65.12 407 ILE A O 1
ATOM 3297 N N . ASP A 1 408 ? -19.481 23.981 7.878 1.00 72.38 408 ASP A N 1
ATOM 3298 C CA . ASP A 1 408 ? -20.211 24.289 9.108 1.00 72.38 408 ASP A CA 1
ATOM 3299 C C . ASP A 1 408 ? -19.551 23.649 10.352 1.00 72.38 408 ASP A C 1
ATOM 3301 O O . ASP A 1 408 ? -18.651 22.807 10.258 1.00 72.38 408 ASP A O 1
ATOM 3305 N N . GLU A 1 409 ? -19.983 24.072 11.545 1.00 67.19 409 GLU A N 1
ATOM 3306 C CA . GLU A 1 409 ? -19.404 23.639 12.825 1.00 67.19 409 GLU A CA 1
ATOM 3307 C C . GLU A 1 409 ? -19.576 22.135 13.088 1.00 67.19 409 GLU A C 1
ATOM 3309 O O . GLU A 1 409 ? -18.671 21.489 13.629 1.00 67.19 409 GLU A O 1
ATOM 3314 N N . SER A 1 410 ? -20.711 21.562 12.680 1.00 71.88 410 SER A N 1
ATOM 3315 C CA . SER A 1 410 ? -20.985 20.136 12.864 1.00 71.88 410 SER A CA 1
ATOM 3316 C C . SER A 1 410 ? -20.046 19.287 12.002 1.00 71.88 410 SER A C 1
ATOM 3318 O O . SER A 1 410 ? -19.449 18.323 12.488 1.00 71.88 410 SER A O 1
ATOM 3320 N N . PHE A 1 411 ? -19.810 19.724 10.761 1.00 73.88 411 PHE A N 1
ATOM 3321 C CA . PHE A 1 411 ? -18.868 19.106 9.839 1.00 73.88 411 PHE A CA 1
ATOM 3322 C C . PHE A 1 411 ? -17.440 19.176 10.363 1.00 73.88 411 PHE A C 1
ATOM 3324 O O . PHE A 1 411 ? -16.741 18.166 10.387 1.00 73.88 411 PHE A O 1
ATOM 3331 N N . LEU A 1 412 ? -17.014 20.332 10.869 1.00 69.94 412 LEU A N 1
ATOM 3332 C CA . LEU A 1 412 ? -15.686 20.482 11.458 1.00 69.94 412 LEU A CA 1
ATOM 3333 C C . LEU A 1 412 ? -15.482 19.585 12.688 1.00 69.94 412 LEU A C 1
ATOM 3335 O O . LEU A 1 412 ? -14.453 18.917 12.794 1.00 69.94 412 LEU A O 1
ATOM 3339 N N . THR A 1 413 ? -16.459 19.543 13.595 1.00 72.44 413 THR A N 1
ATOM 3340 C CA . THR A 1 413 ? -16.398 18.717 14.812 1.00 72.44 413 THR A CA 1
ATOM 3341 C C . THR A 1 413 ? -16.275 17.238 14.463 1.00 72.44 413 THR A C 1
ATOM 3343 O O . THR A 1 413 ? -15.426 16.528 15.002 1.00 72.44 413 THR A O 1
ATOM 3346 N N . HIS A 1 414 ? -17.061 16.785 13.490 1.00 74.94 414 HIS A N 1
ATOM 3347 C CA . HIS A 1 414 ? -16.983 15.420 12.999 1.00 74.94 414 HIS A CA 1
ATOM 3348 C C . HIS A 1 414 ? -15.637 15.095 12.344 1.00 74.94 414 HIS A C 1
ATOM 3350 O O . HIS A 1 414 ? -15.064 14.037 12.599 1.00 74.94 414 HIS A O 1
ATOM 3356 N N . LEU A 1 415 ? -15.089 16.011 11.542 1.00 71.06 415 LEU A N 1
ATOM 3357 C CA . LEU A 1 415 ? -13.771 15.841 10.930 1.00 71.06 415 LEU A CA 1
ATOM 3358 C C . LEU A 1 415 ? -12.660 15.748 11.982 1.00 71.06 415 LEU A C 1
ATOM 3360 O O . LEU A 1 415 ? -11.759 14.922 11.845 1.00 71.06 415 LEU A O 1
ATOM 3364 N N . ILE A 1 416 ? -12.730 16.544 13.051 1.00 71.31 416 ILE A N 1
ATOM 3365 C CA . ILE A 1 416 ? -11.815 16.410 14.192 1.00 71.31 416 ILE A CA 1
ATOM 3366 C C . ILE A 1 416 ? -11.953 15.008 14.799 1.00 71.31 416 ILE A C 1
ATOM 3368 O O . ILE A 1 416 ? -10.947 14.320 14.960 1.00 71.31 416 ILE A O 1
ATOM 3372 N N . GLY A 1 417 ? -13.178 14.535 15.039 1.00 70.88 417 GLY A N 1
ATOM 3373 C CA . GLY A 1 417 ? -13.422 13.168 15.510 1.00 70.88 417 GLY A CA 1
ATOM 3374 C C . GLY A 1 417 ? -12.797 12.093 14.612 1.00 70.88 417 GLY A C 1
ATOM 3375 O O . GLY A 1 417 ? -12.129 11.185 15.100 1.00 70.88 417 GLY A O 1
ATOM 3376 N N . CYS A 1 418 ? -12.937 12.233 13.292 1.00 69.12 418 CYS A N 1
ATOM 3377 C CA . CYS A 1 418 ? -12.432 11.264 12.318 1.00 69.12 418 CYS A CA 1
ATOM 3378 C C . CYS A 1 418 ? -10.903 11.235 12.202 1.00 69.12 418 CYS A C 1
ATOM 3380 O O . CYS A 1 418 ? -10.320 10.170 12.009 1.00 69.12 418 CYS A O 1
ATOM 3382 N N . TYR A 1 419 ? -10.251 12.400 12.252 1.00 67.06 419 TYR A N 1
ATOM 3383 C CA . TYR A 1 419 ? -8.834 12.536 11.892 1.00 67.06 419 TYR A CA 1
ATOM 3384 C C . TYR A 1 419 ? -7.894 12.780 13.084 1.00 67.06 419 TYR A C 1
ATOM 3386 O O . TYR A 1 419 ? -6.687 12.594 12.930 1.00 67.06 419 TYR A O 1
ATOM 3394 N N . TYR A 1 420 ? -8.399 13.217 14.244 1.00 66.00 420 TYR A N 1
ATOM 3395 C CA . TYR A 1 420 ? -7.569 13.688 15.363 1.00 66.00 420 TYR A CA 1
ATOM 3396 C C . TYR A 1 420 ? -7.544 12.745 16.573 1.00 66.00 420 TYR A C 1
ATOM 3398 O O . TYR A 1 420 ? -6.464 12.412 17.062 1.00 66.00 420 TYR A O 1
ATOM 3406 N N . GLN A 1 421 ? -8.715 12.294 17.032 1.00 61.50 421 GLN A N 1
ATOM 3407 C CA . GLN A 1 421 ? -8.873 11.494 18.259 1.00 61.50 421 GLN A CA 1
ATOM 3408 C C . GLN A 1 421 ? -7.984 10.237 18.359 1.00 61.50 421 GLN A C 1
ATOM 3410 O O . GLN A 1 421 ? -7.513 9.949 19.457 1.00 61.50 421 GLN A O 1
ATOM 3415 N N . PRO A 1 422 ? -7.658 9.502 17.273 1.00 58.75 422 PRO A N 1
ATOM 3416 C CA . PRO A 1 422 ? -6.851 8.288 17.394 1.00 58.75 422 PRO A CA 1
ATOM 3417 C C . PRO A 1 422 ? -5.394 8.527 17.809 1.00 58.75 422 PRO A C 1
ATOM 3419 O O . PRO A 1 422 ? -4.664 7.554 18.005 1.00 58.75 422 PRO A O 1
ATOM 3422 N N . TYR A 1 423 ? -4.943 9.788 17.874 1.00 64.44 423 TYR A N 1
ATOM 3423 C CA . TYR A 1 423 ? -3.522 10.105 17.954 1.00 64.44 423 TYR A CA 1
ATOM 3424 C C . TYR A 1 423 ? -3.092 11.041 19.076 1.00 64.44 423 TYR A C 1
ATOM 3426 O O . TYR A 1 423 ? -1.986 11.576 19.015 1.00 64.44 423 TYR A O 1
ATOM 3434 N N . GLU A 1 424 ? -3.914 11.257 20.097 1.00 65.81 424 GLU A N 1
ATOM 3435 C CA . GLU A 1 424 ? -3.625 12.247 21.147 1.00 65.81 424 GLU A CA 1
ATOM 3436 C C . GLU A 1 424 ? -2.259 12.040 21.832 1.00 65.81 424 GLU A C 1
ATOM 3438 O O . GLU A 1 424 ? -1.594 13.017 22.174 1.00 65.81 424 GLU A O 1
ATOM 3443 N N . ASN A 1 425 ? -1.783 10.792 21.915 1.00 73.88 425 ASN A N 1
ATOM 3444 C CA . ASN A 1 425 ? -0.502 10.443 22.539 1.00 73.88 425 ASN A CA 1
ATOM 3445 C C . ASN A 1 425 ? 0.714 10.443 21.593 1.00 73.88 425 ASN A C 1
ATOM 3447 O O . ASN A 1 425 ? 1.846 10.351 22.062 1.00 73.88 425 ASN A O 1
ATOM 3451 N N . PHE A 1 426 ? 0.523 10.541 20.275 1.00 75.50 426 PHE A N 1
ATOM 3452 C CA . PHE A 1 426 ? 1.638 10.532 19.317 1.00 75.50 426 PHE A CA 1
ATOM 3453 C C . PHE A 1 426 ? 2.218 11.930 19.110 1.00 75.50 426 PHE A C 1
ATOM 3455 O O . PHE A 1 426 ? 1.544 12.921 19.379 1.00 75.50 426 PHE A O 1
ATOM 3462 N N . SER A 1 427 ? 3.435 12.063 18.578 1.00 80.06 427 SER A N 1
ATOM 3463 C CA . SER A 1 427 ? 3.886 13.368 18.068 1.00 80.06 427 SER A CA 1
ATOM 3464 C C . SER A 1 427 ? 3.088 13.771 16.816 1.00 80.06 427 SER A C 1
ATOM 3466 O O . SER A 1 427 ? 2.445 12.934 16.171 1.00 80.06 427 SER A O 1
ATOM 3468 N N . VAL A 1 428 ? 3.135 15.043 16.415 1.00 79.44 428 VAL A N 1
ATOM 3469 C CA . VAL A 1 428 ? 2.603 15.492 15.114 1.00 79.44 428 VAL A CA 1
ATOM 3470 C C . VAL A 1 428 ? 3.239 14.705 13.967 1.00 79.44 428 VAL A C 1
ATOM 3472 O O . VAL A 1 428 ? 2.546 14.323 13.028 1.00 79.44 428 VAL A O 1
ATOM 3475 N N . SER A 1 429 ? 4.547 14.437 14.050 1.00 79.38 429 SER A N 1
ATOM 3476 C CA . SER A 1 429 ? 5.295 13.723 13.005 1.00 79.38 429 SER A CA 1
ATOM 3477 C C . SER A 1 429 ? 4.797 12.284 12.830 1.00 79.38 429 SER A C 1
ATOM 3479 O O . SER A 1 429 ? 4.652 11.805 11.701 1.00 79.38 429 SER A O 1
ATOM 3481 N N . ASP A 1 430 ? 4.498 11.623 13.947 1.00 78.44 430 ASP A N 1
ATOM 3482 C CA . ASP A 1 430 ? 3.981 10.255 14.004 1.00 78.44 430 ASP A CA 1
ATOM 3483 C C . ASP A 1 430 ? 2.527 10.196 13.536 1.00 78.44 430 ASP A C 1
ATOM 3485 O O . ASP A 1 430 ? 2.186 9.390 12.674 1.00 78.44 430 ASP A O 1
ATOM 3489 N N . SER A 1 431 ? 1.691 11.119 14.023 1.00 78.50 431 SER A N 1
ATOM 3490 C CA . SER A 1 431 ? 0.281 11.240 13.624 1.00 78.50 431 SER A CA 1
ATOM 3491 C C . SER A 1 431 ? 0.140 11.436 12.112 1.00 78.50 431 SER A C 1
ATOM 3493 O O . SER A 1 431 ? -0.732 10.859 11.468 1.00 78.50 431 SER A O 1
ATOM 3495 N N . LEU A 1 432 ? 1.024 12.242 11.523 1.00 76.88 432 LEU A N 1
ATOM 3496 C CA . LEU A 1 432 ? 1.033 12.536 10.093 1.00 76.88 432 LEU A CA 1
ATOM 3497 C C . LEU A 1 432 ? 1.508 11.332 9.274 1.00 76.88 432 LEU A C 1
ATOM 3499 O O . LEU A 1 432 ? 0.909 11.018 8.244 1.00 76.88 432 LEU A O 1
ATOM 3503 N N . TYR A 1 433 ? 2.541 10.633 9.749 1.00 78.12 433 TYR A N 1
ATOM 3504 C CA . TYR A 1 433 ? 3.015 9.401 9.124 1.00 78.12 433 TYR A CA 1
ATOM 3505 C C . TYR A 1 433 ? 1.928 8.320 9.125 1.00 78.12 433 TYR A C 1
ATOM 3507 O O . TYR A 1 433 ? 1.612 7.774 8.069 1.00 78.12 433 TYR A O 1
ATOM 3515 N N . LEU A 1 434 ? 1.287 8.089 10.275 1.00 76.62 434 LEU A N 1
ATOM 3516 C CA . LEU A 1 434 ? 0.192 7.129 10.423 1.00 76.62 434 LEU A CA 1
ATOM 3517 C C . LEU A 1 434 ? -1.031 7.505 9.579 1.00 76.62 434 LEU A C 1
ATOM 3519 O O . LEU A 1 434 ? -1.543 6.658 8.852 1.00 76.62 434 LEU A O 1
ATOM 3523 N N . SER A 1 435 ? -1.457 8.774 9.594 1.00 74.88 435 SER A N 1
ATOM 3524 C CA . SER A 1 435 ? -2.580 9.251 8.766 1.00 74.88 435 SER A CA 1
ATOM 3525 C C . SER A 1 435 ? -2.349 8.980 7.275 1.00 74.88 435 SER A C 1
ATOM 3527 O O . SER A 1 435 ? -3.260 8.606 6.535 1.00 74.88 435 SER A O 1
ATOM 3529 N N . LYS A 1 436 ? -1.111 9.130 6.803 1.00 75.56 436 LYS A N 1
ATOM 3530 C CA . LYS A 1 436 ? -0.792 8.917 5.389 1.00 75.56 436 LYS A CA 1
ATOM 3531 C C . LYS A 1 436 ? -0.563 7.493 4.997 1.00 75.56 436 LYS A C 1
ATOM 3533 O O . LYS A 1 436 ? -0.987 7.123 3.904 1.00 75.56 436 LYS A O 1
ATOM 3538 N N . LEU A 1 437 ? 0.042 6.713 5.879 1.00 75.25 437 LEU A N 1
ATOM 3539 C CA . LEU A 1 437 ? -0.011 5.278 5.738 1.00 75.25 437 LEU A CA 1
ATOM 3540 C C . LEU A 1 437 ? -1.473 4.851 5.594 1.00 75.25 437 LEU A C 1
ATOM 3542 O O . LEU A 1 437 ? -1.808 4.185 4.632 1.00 75.25 437 LEU A O 1
ATOM 3546 N N . GLN A 1 438 ? -2.371 5.317 6.457 1.00 73.31 438 GLN A N 1
ATOM 3547 C CA . GLN A 1 438 ? -3.782 4.945 6.381 1.00 73.31 438 GLN A CA 1
ATOM 3548 C C . GLN A 1 438 ? -4.462 5.382 5.098 1.00 73.31 438 GLN A C 1
ATOM 3550 O O . GLN A 1 438 ? -5.184 4.577 4.516 1.00 73.31 438 GLN A O 1
ATOM 3555 N N . PHE A 1 439 ? -4.241 6.620 4.651 1.00 74.94 439 PHE A N 1
ATOM 3556 C CA . PHE A 1 439 ? -4.726 7.071 3.350 1.00 74.94 439 PHE A CA 1
ATOM 3557 C C . PHE A 1 439 ? -4.256 6.119 2.247 1.00 74.94 439 PHE A C 1
ATOM 3559 O O . PHE A 1 439 ? -5.054 5.685 1.428 1.00 74.94 439 PHE A O 1
ATOM 3566 N N . PHE A 1 440 ? -2.981 5.749 2.261 1.00 74.50 440 PHE A N 1
ATOM 3567 C CA . PHE A 1 440 ? -2.387 4.890 1.253 1.00 74.50 440 PHE A CA 1
ATOM 3568 C C . PHE A 1 440 ? -2.887 3.437 1.309 1.00 74.50 440 PHE A C 1
ATOM 3570 O O . PHE A 1 440 ? -3.311 2.884 0.300 1.00 74.50 440 PHE A O 1
ATOM 3577 N N . LEU A 1 441 ? -2.891 2.823 2.490 1.00 72.81 441 LEU A N 1
ATOM 3578 C CA . LEU A 1 441 ? -3.351 1.450 2.689 1.00 72.81 441 LEU A CA 1
ATOM 3579 C C . LEU A 1 441 ? -4.834 1.298 2.353 1.00 72.81 441 LEU A C 1
ATOM 3581 O O . LEU A 1 441 ? -5.263 0.282 1.817 1.00 72.81 441 LEU A O 1
ATOM 3585 N N . ASN A 1 442 ? -5.632 2.323 2.647 1.00 69.56 442 ASN A N 1
ATOM 3586 C CA . ASN A 1 442 ? -7.081 2.221 2.566 1.00 69.56 442 ASN A CA 1
ATOM 3587 C C . ASN A 1 442 ? -7.691 2.983 1.403 1.00 69.56 442 ASN A C 1
ATOM 3589 O O . ASN A 1 442 ? -8.906 2.945 1.289 1.00 69.56 442 ASN A O 1
ATOM 3593 N N . SER A 1 443 ? -6.922 3.695 0.584 1.00 73.06 443 SER A N 1
ATOM 3594 C CA . SER A 1 443 ? -7.469 4.448 -0.542 1.00 73.06 443 SER A CA 1
ATOM 3595 C C . SER A 1 443 ? -6.418 4.760 -1.607 1.00 73.06 443 SER A C 1
ATOM 3597 O O . SER A 1 443 ? -5.245 4.414 -1.480 1.00 73.06 443 SER A O 1
ATOM 3599 N N . GLY A 1 444 ? -6.860 5.416 -2.679 1.00 75.88 444 GLY A N 1
ATOM 3600 C CA . GLY A 1 444 ? -5.989 5.882 -3.749 1.00 75.88 444 GLY A CA 1
ATOM 3601 C C . GLY A 1 444 ? -5.382 4.752 -4.576 1.00 75.88 444 GLY A C 1
ATOM 3602 O O . GLY A 1 444 ? -5.945 3.667 -4.719 1.00 75.88 444 GLY A O 1
ATOM 3603 N N . ASP A 1 445 ? -4.219 5.052 -5.127 1.00 79.06 445 ASP A N 1
ATOM 3604 C CA . ASP A 1 445 ? -3.497 4.267 -6.121 1.00 79.06 445 ASP A CA 1
ATOM 3605 C C . ASP A 1 445 ? -3.246 2.805 -5.727 1.00 79.06 445 ASP A C 1
ATOM 3607 O O . ASP A 1 445 ? -3.449 1.895 -6.525 1.00 79.06 445 ASP A O 1
ATOM 3611 N N . HIS A 1 446 ? -2.868 2.557 -4.474 1.00 82.62 446 HIS A N 1
ATOM 3612 C CA . HIS A 1 446 ? -2.631 1.205 -3.970 1.00 82.62 446 HIS A CA 1
ATOM 3613 C C . HIS A 1 446 ? -3.865 0.319 -4.061 1.00 82.62 446 HIS A C 1
ATOM 3615 O O . HIS A 1 446 ? -3.787 -0.811 -4.547 1.00 82.62 446 HIS A O 1
ATOM 3621 N N . ARG A 1 447 ? -5.014 0.836 -3.614 1.00 85.38 447 ARG A N 1
ATOM 3622 C CA . ARG A 1 447 ? -6.248 0.056 -3.634 1.00 85.38 447 ARG A CA 1
ATOM 3623 C C . ARG A 1 447 ? -6.677 -0.223 -5.070 1.00 85.38 447 ARG A C 1
ATOM 3625 O O . ARG A 1 447 ? -7.168 -1.311 -5.339 1.00 85.38 447 ARG A O 1
ATOM 3632 N N . VAL A 1 448 ? -6.436 0.718 -5.980 1.00 87.94 448 VAL A N 1
ATOM 3633 C CA . VAL A 1 448 ? -6.694 0.547 -7.414 1.00 87.94 448 VAL A CA 1
ATOM 3634 C C . VAL A 1 448 ? -5.845 -0.582 -7.982 1.00 87.94 448 VAL A C 1
ATOM 3636 O O . VAL A 1 448 ? -6.388 -1.452 -8.656 1.00 87.94 448 VAL A O 1
ATOM 3639 N N . VAL A 1 449 ? -4.544 -0.617 -7.681 1.00 90.25 449 VAL A N 1
ATOM 3640 C CA . VAL A 1 449 ? -3.659 -1.717 -8.092 1.00 90.25 449 VAL A CA 1
ATOM 3641 C C . VAL A 1 449 ? -4.172 -3.046 -7.547 1.00 90.25 449 VAL A C 1
ATOM 3643 O O . VAL A 1 449 ? -4.397 -3.963 -8.328 1.00 90.25 449 VAL A O 1
ATOM 3646 N N . LEU A 1 450 ? -4.443 -3.153 -6.246 1.00 89.25 450 LEU A N 1
ATOM 3647 C CA . LEU A 1 450 ? -4.923 -4.410 -5.667 1.00 89.25 450 LEU A CA 1
ATOM 3648 C C . LEU A 1 450 ? -6.263 -4.865 -6.266 1.00 89.25 450 LEU A C 1
ATOM 3650 O O . LEU A 1 450 ? -6.373 -5.994 -6.733 1.00 89.25 450 LEU A O 1
ATOM 3654 N N . ALA A 1 451 ? -7.261 -3.979 -6.303 1.00 89.19 451 ALA A N 1
ATOM 3655 C CA . ALA A 1 451 ? -8.608 -4.317 -6.755 1.00 89.19 451 ALA A CA 1
ATOM 3656 C C . ALA A 1 451 ? -8.656 -4.652 -8.254 1.00 89.19 451 ALA A C 1
ATOM 3658 O O . ALA A 1 451 ? -9.424 -5.513 -8.669 1.00 89.19 451 ALA A O 1
ATOM 3659 N N . THR A 1 452 ? -7.838 -3.998 -9.083 1.00 91.50 452 THR A N 1
ATOM 3660 C CA . THR A 1 452 ? -7.759 -4.337 -10.514 1.00 91.50 452 THR A CA 1
ATOM 3661 C C . THR A 1 452 ? -7.129 -5.704 -10.743 1.00 91.50 452 THR A C 1
ATOM 3663 O O . THR A 1 452 ? -7.663 -6.462 -11.542 1.00 91.50 452 THR A O 1
ATOM 3666 N N . HIS A 1 453 ? -6.050 -6.053 -10.038 1.00 92.38 453 HIS A N 1
ATOM 3667 C CA . HIS A 1 453 ? -5.425 -7.375 -10.157 1.00 92.38 453 HIS A CA 1
ATOM 3668 C C . HIS A 1 453 ? -6.326 -8.489 -9.624 1.00 92.38 453 HIS A C 1
ATOM 3670 O O . HIS A 1 453 ? -6.424 -9.543 -10.250 1.00 92.38 453 HIS A O 1
ATOM 3676 N N . GLU A 1 454 ? -7.055 -8.228 -8.535 1.00 88.31 454 GLU A N 1
ATOM 3677 C CA . GLU A 1 454 ? -8.063 -9.141 -7.987 1.00 88.31 454 GLU A CA 1
ATOM 3678 C C . GLU A 1 454 ? -9.133 -9.495 -9.035 1.00 88.31 454 GLU A C 1
ATOM 3680 O O . GLU A 1 454 ? -9.468 -10.667 -9.205 1.00 88.31 454 GLU A O 1
ATOM 3685 N N . LEU A 1 455 ? -9.602 -8.518 -9.824 1.00 89.62 455 LEU A N 1
ATOM 3686 C CA . LEU A 1 455 ? -10.577 -8.752 -10.900 1.00 89.62 455 LEU A CA 1
ATOM 3687 C C . LEU A 1 455 ? -10.074 -9.665 -12.028 1.00 89.62 455 LEU A C 1
ATOM 3689 O O . LEU A 1 455 ? -10.907 -10.165 -12.793 1.00 89.62 455 LEU A O 1
ATOM 3693 N N . TYR A 1 456 ? -8.761 -9.847 -12.161 1.00 90.62 456 TYR A N 1
ATOM 3694 C CA . TYR A 1 456 ? -8.124 -10.705 -13.165 1.00 90.62 456 TYR A CA 1
ATOM 3695 C C . TYR A 1 456 ? -7.391 -11.898 -12.552 1.00 90.62 456 TYR A C 1
ATOM 3697 O O . TYR A 1 456 ? -6.600 -12.533 -13.246 1.00 90.62 456 TYR A O 1
ATOM 3705 N N . SER A 1 457 ? -7.642 -12.219 -11.277 1.00 89.81 457 SER A N 1
ATOM 3706 C CA . SER A 1 457 ? -7.043 -13.402 -10.645 1.00 89.81 457 SER A CA 1
ATOM 3707 C C . SER A 1 457 ? -5.511 -13.354 -10.594 1.00 89.81 457 SER A C 1
ATOM 3709 O O . SER A 1 457 ? -4.854 -14.393 -10.642 1.00 89.81 457 SER A O 1
ATOM 3711 N N . LEU A 1 458 ? -4.932 -12.151 -10.560 1.00 91.81 458 LEU A N 1
ATOM 3712 C CA . LEU A 1 458 ? -3.489 -11.958 -10.615 1.00 91.81 458 LEU A CA 1
ATOM 3713 C C . LEU A 1 458 ? -2.885 -11.859 -9.217 1.00 91.81 458 LEU A C 1
ATOM 3715 O O . LEU A 1 458 ? -3.308 -11.033 -8.404 1.00 91.81 458 LEU A O 1
ATOM 3719 N N . ASP A 1 459 ? -1.819 -12.625 -8.982 1.00 91.00 459 ASP A N 1
ATOM 3720 C CA . ASP A 1 459 ? -0.969 -12.439 -7.811 1.00 91.00 459 ASP A CA 1
ATOM 3721 C C . ASP A 1 459 ? -0.227 -11.111 -7.947 1.00 91.00 459 ASP A C 1
ATOM 3723 O O . ASP A 1 459 ? 0.644 -10.958 -8.805 1.00 91.00 459 ASP A O 1
ATOM 3727 N N . VAL A 1 460 ? -0.556 -10.149 -7.088 1.00 92.12 460 VAL A N 1
ATOM 3728 C CA . VAL A 1 460 ? 0.118 -8.852 -7.046 1.00 92.12 460 VAL A CA 1
ATOM 3729 C C . VAL A 1 460 ? 0.929 -8.695 -5.767 1.00 92.12 460 VAL A C 1
ATOM 3731 O O . VAL A 1 460 ? 0.475 -8.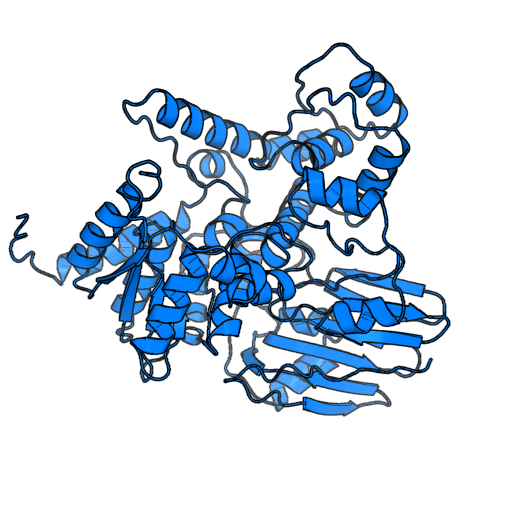970 -4.650 1.00 92.12 460 VAL A O 1
ATOM 3734 N N . VAL A 1 461 ? 2.162 -8.228 -5.928 1.00 91.75 461 VAL A N 1
ATOM 3735 C CA . VAL A 1 461 ? 3.073 -7.915 -4.831 1.00 91.75 461 VAL A CA 1
ATOM 3736 C C . VAL A 1 461 ? 3.504 -6.458 -4.901 1.00 91.75 461 VAL A C 1
ATOM 3738 O O . VAL A 1 461 ? 3.733 -5.886 -5.967 1.00 91.75 461 VAL A O 1
ATOM 3741 N N . LEU A 1 462 ? 3.639 -5.863 -3.719 1.00 91.00 462 LEU A N 1
ATOM 3742 C CA . LEU A 1 462 ? 3.994 -4.464 -3.527 1.00 91.00 462 LEU A CA 1
ATOM 3743 C C . LEU A 1 462 ? 5.231 -4.389 -2.623 1.00 91.00 462 LEU A C 1
ATOM 3745 O O . LEU A 1 462 ? 5.090 -4.124 -1.434 1.00 91.00 462 LEU A O 1
ATOM 3749 N N . PRO A 1 463 ? 6.456 -4.624 -3.125 1.00 90.88 463 PRO A N 1
ATOM 3750 C CA . PRO A 1 463 ? 7.613 -4.922 -2.268 1.00 90.88 463 PRO A CA 1
ATOM 3751 C C . PRO A 1 463 ? 7.984 -3.836 -1.241 1.00 90.88 463 PRO A C 1
ATOM 3753 O O . PRO A 1 463 ? 8.516 -4.135 -0.172 1.00 90.88 463 PRO A O 1
ATOM 3756 N N . TYR A 1 464 ? 7.686 -2.562 -1.526 1.00 90.00 464 TYR A N 1
ATOM 3757 C CA . TYR A 1 464 ? 7.918 -1.463 -0.573 1.00 90.00 464 TYR A CA 1
ATOM 3758 C C . TYR A 1 464 ? 6.942 -1.456 0.614 1.00 90.00 464 TYR A C 1
ATOM 3760 O O . TYR A 1 464 ? 7.215 -0.813 1.623 1.00 90.00 464 TYR A O 1
ATOM 3768 N N . SER A 1 465 ? 5.843 -2.197 0.502 1.00 86.12 465 SER A N 1
ATOM 3769 C CA . SER A 1 465 ? 4.808 -2.432 1.497 1.00 86.12 465 SER A CA 1
ATOM 3770 C C . SER A 1 465 ? 5.177 -3.719 2.212 1.00 86.12 465 SER A C 1
ATOM 3772 O O . SER A 1 465 ? 4.422 -4.673 2.181 1.00 86.12 465 SER A O 1
ATOM 3774 N N . SER A 1 466 ? 6.370 -3.771 2.792 1.00 87.31 466 SER A N 1
ATOM 3775 C CA . SER A 1 466 ? 6.732 -4.821 3.740 1.00 87.31 466 SER A CA 1
ATOM 3776 C C . SER A 1 466 ? 6.825 -4.207 5.125 1.00 87.31 466 SER A C 1
ATOM 3778 O O . SER A 1 466 ? 7.183 -3.028 5.267 1.00 87.31 466 SER A O 1
ATOM 3780 N N . ILE A 1 467 ? 6.506 -4.980 6.162 1.00 86.12 467 ILE A N 1
ATOM 3781 C CA . ILE A 1 467 ? 6.507 -4.461 7.538 1.00 86.12 467 ILE A CA 1
ATOM 3782 C C . ILE A 1 467 ? 7.897 -3.919 7.917 1.00 86.12 467 ILE A C 1
ATOM 3784 O O . ILE A 1 467 ? 8.001 -2.858 8.537 1.00 86.12 467 ILE A O 1
ATOM 3788 N N . ALA A 1 468 ? 8.973 -4.581 7.477 1.00 87.25 468 ALA A N 1
ATOM 3789 C CA . ALA A 1 468 ? 10.345 -4.119 7.700 1.00 87.25 468 ALA A CA 1
ATOM 3790 C C . ALA A 1 468 ? 10.634 -2.763 7.031 1.00 87.25 468 ALA A C 1
ATOM 3792 O O . ALA A 1 468 ? 11.219 -1.874 7.656 1.00 87.25 468 ALA A O 1
ATOM 3793 N N . MET A 1 469 ? 10.197 -2.573 5.781 1.00 88.25 469 MET A N 1
ATOM 3794 C CA . MET A 1 469 ? 10.374 -1.308 5.062 1.00 88.25 469 MET A CA 1
ATOM 3795 C C . MET A 1 469 ? 9.613 -0.173 5.745 1.00 88.25 469 MET A C 1
ATOM 3797 O O . MET A 1 469 ? 10.129 0.931 5.929 1.00 88.25 469 MET A O 1
ATOM 3801 N N . PHE A 1 470 ? 8.396 -0.470 6.182 1.00 84.31 470 PHE A N 1
ATOM 3802 C CA . PHE A 1 470 ? 7.567 0.468 6.909 1.00 84.31 470 PHE A CA 1
ATOM 3803 C C . PHE A 1 470 ? 8.190 0.878 8.256 1.00 84.31 470 PHE A C 1
ATOM 3805 O O . PHE A 1 470 ? 8.291 2.073 8.543 1.00 84.31 470 PHE A O 1
ATOM 3812 N N . ARG A 1 471 ? 8.681 -0.083 9.052 1.00 82.88 471 ARG A N 1
ATOM 3813 C CA . ARG A 1 471 ? 9.409 0.185 10.308 1.00 82.88 471 ARG A CA 1
ATOM 3814 C C . ARG A 1 471 ? 10.654 1.040 10.066 1.00 82.88 471 ARG A C 1
ATOM 3816 O O . ARG A 1 471 ? 10.914 1.983 10.812 1.00 82.88 471 ARG A O 1
ATOM 3823 N N . PHE A 1 472 ? 11.398 0.758 8.997 1.00 86.75 472 PHE A N 1
ATOM 3824 C CA . PHE A 1 472 ? 12.575 1.538 8.623 1.00 86.75 472 PHE A CA 1
ATOM 3825 C C . PHE A 1 472 ? 12.237 3.006 8.329 1.00 86.75 472 PHE A C 1
ATOM 3827 O O . PHE A 1 472 ? 12.881 3.905 8.877 1.00 86.75 472 PHE A O 1
ATOM 3834 N N . PHE A 1 473 ? 11.225 3.273 7.497 1.00 84.81 473 PHE A N 1
ATOM 3835 C CA . PHE A 1 473 ? 10.866 4.647 7.129 1.00 84.81 473 PHE A CA 1
ATOM 3836 C C . PHE A 1 473 ? 10.159 5.416 8.245 1.00 84.81 473 PHE A C 1
ATOM 3838 O O . PHE A 1 473 ? 10.389 6.621 8.374 1.00 84.81 473 PHE A O 1
ATOM 3845 N N . ALA A 1 474 ? 9.392 4.735 9.100 1.00 79.62 474 ALA A N 1
ATOM 3846 C CA . ALA A 1 474 ? 8.811 5.336 10.298 1.00 79.62 474 ALA A CA 1
ATOM 3847 C C . ALA A 1 474 ? 9.890 5.915 11.227 1.00 79.62 474 ALA A C 1
ATOM 3849 O O . ALA A 1 474 ? 9.705 6.984 11.802 1.00 79.62 474 ALA A O 1
ATOM 3850 N N . ASN A 1 475 ? 11.038 5.237 11.314 1.00 78.69 475 ASN A N 1
ATOM 3851 C CA . ASN A 1 475 ? 12.155 5.601 12.186 1.00 78.69 475 ASN A CA 1
ATOM 3852 C C . ASN A 1 475 ? 13.190 6.535 11.522 1.00 78.69 475 ASN A C 1
ATOM 3854 O O . ASN A 1 475 ? 14.148 6.978 12.163 1.00 78.69 475 ASN A O 1
ATOM 3858 N N . CYS A 1 476 ? 13.036 6.861 10.235 1.00 81.56 476 CYS A N 1
ATOM 3859 C CA . CYS A 1 476 ? 13.960 7.751 9.537 1.00 81.56 476 CYS A CA 1
ATOM 3860 C C . CYS A 1 476 ? 13.762 9.217 9.950 1.00 81.56 476 CYS A C 1
ATOM 3862 O O . CYS A 1 476 ? 12.693 9.793 9.756 1.00 81.56 476 CYS A O 1
ATOM 3864 N N . LYS A 1 477 ? 14.839 9.872 10.410 1.00 81.31 477 LYS A N 1
ATOM 3865 C CA . LYS A 1 477 ? 14.829 11.315 10.709 1.00 81.31 477 LYS A CA 1
ATOM 3866 C C . LYS A 1 477 ? 14.516 12.150 9.464 1.00 81.31 477 LYS A C 1
ATOM 3868 O O . LYS A 1 477 ? 15.223 12.066 8.450 1.00 81.31 477 LYS A O 1
ATOM 3873 N N . ARG A 1 478 ? 13.532 13.042 9.574 1.00 82.50 478 ARG A N 1
ATOM 3874 C CA . ARG A 1 478 ? 13.094 13.966 8.515 1.00 82.50 478 ARG A CA 1
ATOM 3875 C C . ARG A 1 478 ? 13.806 15.304 8.682 1.00 82.50 478 ARG A C 1
ATOM 3877 O O . ARG A 1 478 ? 13.257 16.295 9.160 1.00 82.50 478 ARG A O 1
ATOM 3884 N N . GLY A 1 479 ? 15.089 15.307 8.322 1.00 84.75 479 GLY A N 1
ATOM 3885 C CA . GLY A 1 479 ? 15.929 16.509 8.275 1.00 84.75 479 GLY A CA 1
ATOM 3886 C C . GLY A 1 479 ? 15.885 17.220 6.919 1.00 84.75 479 GLY A C 1
ATOM 3887 O O . GLY A 1 479 ? 15.232 16.770 5.987 1.00 84.75 479 GLY A O 1
ATOM 3888 N N . PHE A 1 480 ? 16.642 18.306 6.759 1.00 84.06 480 PHE A N 1
ATOM 3889 C CA . PHE A 1 480 ? 16.664 19.089 5.511 1.00 84.06 480 PHE A CA 1
ATOM 3890 C C . PHE A 1 480 ? 16.999 18.252 4.259 1.00 84.06 480 PHE A C 1
ATOM 3892 O O . PHE A 1 480 ? 16.427 18.460 3.191 1.00 84.06 480 PHE A O 1
ATOM 3899 N N . GLN A 1 481 ? 17.845 17.226 4.410 1.00 82.25 481 GLN A N 1
ATOM 3900 C CA . GLN A 1 481 ? 18.161 16.289 3.330 1.00 82.25 481 G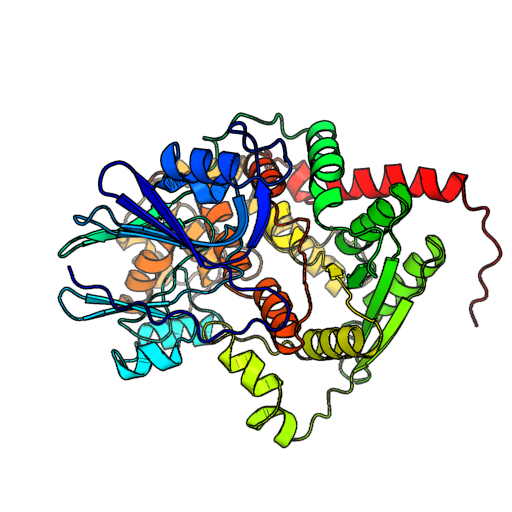LN A CA 1
ATOM 3901 C C . GLN A 1 481 ? 16.927 15.537 2.802 1.00 82.25 481 GLN A C 1
ATOM 3903 O O . GLN A 1 481 ? 16.890 15.199 1.624 1.00 82.25 481 GLN A O 1
ATOM 3908 N N . PHE A 1 482 ? 15.920 15.287 3.646 1.00 81.19 482 PHE A N 1
ATOM 3909 C CA . PHE A 1 482 ? 14.643 14.702 3.231 1.00 81.19 482 PHE A CA 1
ATOM 3910 C C . PHE A 1 482 ? 13.850 15.669 2.341 1.00 81.19 482 PHE A C 1
ATOM 3912 O O . PHE A 1 482 ? 13.326 15.261 1.309 1.00 81.19 482 PHE A O 1
ATOM 3919 N N . ALA A 1 483 ? 13.827 16.963 2.676 1.00 79.06 483 ALA A N 1
ATOM 3920 C CA . ALA A 1 483 ? 13.152 17.969 1.854 1.00 79.06 483 ALA A CA 1
ATOM 3921 C C . ALA A 1 483 ? 13.793 18.118 0.464 1.00 79.06 483 ALA A C 1
ATOM 3923 O O . ALA A 1 483 ? 13.076 18.240 -0.533 1.00 79.06 483 ALA A O 1
ATOM 3924 N N . ILE A 1 484 ? 15.127 18.045 0.386 1.00 80.50 484 ILE A N 1
ATOM 3925 C CA . ILE A 1 484 ? 15.858 18.054 -0.890 1.00 80.50 484 ILE A CA 1
ATOM 3926 C C . ILE A 1 484 ? 15.633 16.744 -1.654 1.00 80.50 484 ILE A C 1
ATOM 3928 O O . ILE A 1 484 ? 15.386 16.757 -2.860 1.00 80.50 484 ILE A O 1
ATOM 3932 N N . ASN A 1 485 ? 15.752 15.608 -0.964 1.00 80.81 485 ASN A N 1
ATOM 3933 C CA . ASN A 1 485 ? 15.797 14.292 -1.582 1.00 80.81 485 ASN A CA 1
ATOM 3934 C C . ASN A 1 485 ? 15.108 13.220 -0.720 1.00 80.81 485 ASN A C 1
ATOM 3936 O O . ASN A 1 485 ? 15.766 12.427 -0.038 1.00 80.81 485 ASN A O 1
ATOM 3940 N N . GLY A 1 486 ? 13.777 13.168 -0.800 1.00 79.00 486 GLY A N 1
ATOM 3941 C CA . GLY A 1 486 ? 12.958 12.212 -0.046 1.00 79.00 486 GLY A CA 1
ATOM 3942 C C . GLY A 1 486 ? 13.289 10.746 -0.352 1.00 79.00 486 GLY A C 1
ATOM 3943 O O . GLY A 1 486 ? 13.270 9.911 0.543 1.00 79.00 486 GLY A O 1
ATOM 3944 N N . LYS A 1 487 ? 13.721 10.441 -1.586 1.00 87.62 487 LYS A N 1
ATOM 3945 C CA . LYS A 1 487 ? 14.066 9.079 -2.042 1.00 87.62 487 LYS A CA 1
ATOM 3946 C C . LYS A 1 487 ? 15.573 8.795 -2.083 1.00 87.62 487 LYS A C 1
ATOM 3948 O O . LYS A 1 487 ? 16.031 7.984 -2.889 1.00 87.62 487 LYS A O 1
ATOM 3953 N N . LYS A 1 488 ? 16.373 9.451 -1.234 1.00 88.50 488 LYS A N 1
ATOM 3954 C CA . LYS A 1 488 ? 17.848 9.343 -1.260 1.00 88.50 488 LYS A CA 1
ATOM 3955 C C . LYS A 1 488 ? 18.373 7.899 -1.214 1.00 88.50 488 LYS A C 1
ATOM 3957 O O . LYS A 1 488 ? 19.359 7.599 -1.881 1.00 88.50 488 LYS A O 1
ATOM 3962 N N . TYR A 1 489 ? 17.720 7.009 -0.461 1.00 91.88 489 TYR A N 1
ATOM 3963 C CA . TYR A 1 489 ? 18.152 5.614 -0.340 1.00 91.88 489 TYR A CA 1
ATOM 3964 C C . TYR A 1 489 ? 17.889 4.818 -1.623 1.00 91.88 489 TYR A C 1
ATOM 3966 O O . TYR A 1 489 ? 18.794 4.145 -2.105 1.00 91.88 489 TYR A O 1
ATOM 3974 N N . LEU A 1 490 ? 16.716 4.991 -2.243 1.00 92.69 490 LEU A N 1
ATOM 3975 C CA . LEU A 1 490 ? 16.379 4.352 -3.520 1.00 92.69 490 LEU A CA 1
ATOM 3976 C C . LEU A 1 490 ? 17.305 4.844 -4.632 1.00 92.69 490 LEU A C 1
ATOM 3978 O O . LEU A 1 490 ? 17.799 4.052 -5.422 1.00 92.69 490 LEU A O 1
ATOM 3982 N N . GLN A 1 491 ? 17.591 6.149 -4.670 1.00 92.00 491 GLN A N 1
ATOM 3983 C CA . GLN A 1 491 ? 18.513 6.723 -5.655 1.00 92.00 491 GLN A CA 1
ATOM 3984 C C . GLN A 1 491 ? 19.926 6.172 -5.515 1.00 92.00 491 GLN A C 1
ATOM 3986 O O . GLN A 1 491 ? 20.586 5.925 -6.523 1.00 92.00 491 GLN A O 1
ATOM 3991 N N . ARG A 1 492 ? 20.400 6.007 -4.276 1.00 94.44 492 ARG A N 1
ATOM 3992 C CA . ARG A 1 492 ? 21.717 5.431 -4.023 1.00 94.44 492 ARG A CA 1
ATOM 3993 C C . ARG A 1 492 ? 21.763 3.957 -4.426 1.00 94.44 492 ARG A C 1
ATOM 3995 O O . ARG A 1 492 ? 22.713 3.584 -5.100 1.00 94.44 492 ARG A O 1
ATOM 4002 N N . TYR A 1 493 ? 20.730 3.178 -4.102 1.00 94.94 493 TYR A N 1
ATOM 4003 C CA . TYR A 1 493 ? 20.619 1.779 -4.527 1.00 94.94 493 TYR A CA 1
ATOM 4004 C C . TYR A 1 493 ? 20.627 1.655 -6.048 1.00 94.94 493 TYR A C 1
ATOM 4006 O O . TYR A 1 493 ? 21.455 0.947 -6.605 1.00 94.94 493 TYR A O 1
ATOM 4014 N N . VAL A 1 494 ? 19.773 2.419 -6.735 1.00 94.00 494 VAL A N 1
ATOM 4015 C CA . VAL A 1 494 ? 19.721 2.432 -8.202 1.00 94.00 494 VAL A CA 1
ATOM 4016 C C . VAL A 1 494 ? 21.068 2.803 -8.809 1.00 94.00 494 VAL A C 1
ATOM 4018 O O . VAL A 1 494 ? 21.475 2.165 -9.767 1.00 94.00 494 VAL A O 1
ATOM 4021 N N . ARG A 1 495 ? 21.779 3.793 -8.257 1.00 93.38 495 ARG A N 1
ATOM 4022 C CA . ARG A 1 495 ? 23.116 4.164 -8.741 1.00 93.38 495 ARG A CA 1
ATOM 4023 C C . ARG A 1 495 ? 24.116 3.022 -8.573 1.00 93.38 495 ARG A C 1
ATOM 4025 O O . ARG A 1 495 ? 24.738 2.634 -9.549 1.00 93.38 495 ARG A O 1
ATOM 4032 N N . GLU A 1 496 ? 24.232 2.474 -7.362 1.00 94.12 496 GLU A N 1
ATOM 4033 C CA . GLU A 1 496 ? 25.174 1.388 -7.066 1.00 94.12 496 GLU A CA 1
ATOM 4034 C C . GLU A 1 496 ? 24.932 0.165 -7.961 1.00 94.12 496 GLU A C 1
ATOM 4036 O O . GLU A 1 496 ? 25.882 -0.377 -8.518 1.00 94.12 496 GLU A O 1
ATOM 4041 N N . GLU A 1 497 ? 23.677 -0.252 -8.139 1.00 91.88 497 GLU A N 1
ATOM 4042 C CA . GLU A 1 497 ? 23.360 -1.446 -8.931 1.00 91.88 497 GLU A CA 1
ATOM 4043 C C . GLU A 1 497 ? 23.392 -1.182 -10.448 1.00 91.88 497 GLU A C 1
ATOM 4045 O O . GLU A 1 497 ? 23.783 -2.057 -11.220 1.00 91.88 497 GLU A O 1
ATOM 4050 N N . ASN A 1 498 ? 23.045 0.028 -10.902 1.00 87.69 498 ASN A N 1
ATOM 4051 C CA . ASN A 1 498 ? 23.154 0.397 -12.315 1.00 87.69 498 ASN A CA 1
ATOM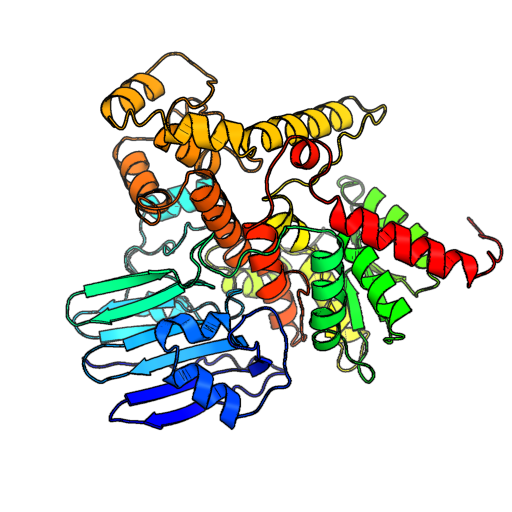 4052 C C . ASN A 1 498 ? 24.617 0.484 -12.768 1.00 87.69 498 ASN A C 1
ATOM 4054 O O . ASN A 1 498 ? 24.954 -0.055 -13.819 1.00 87.69 498 ASN A O 1
ATOM 4058 N N . ASP A 1 499 ? 25.496 1.078 -11.955 1.00 86.12 499 ASP A N 1
ATOM 4059 C CA . ASP A 1 499 ? 26.935 1.153 -12.243 1.00 86.12 499 ASP A CA 1
ATOM 4060 C C . ASP A 1 499 ? 27.564 -0.251 -12.345 1.00 86.12 499 ASP A C 1
ATOM 4062 O O . ASP A 1 499 ? 28.524 -0.464 -13.089 1.00 86.12 499 ASP A O 1
ATOM 4066 N N . LEU A 1 500 ? 27.033 -1.230 -11.602 1.00 78.81 500 LEU A N 1
ATOM 4067 C CA . LEU A 1 500 ? 27.448 -2.631 -11.699 1.00 78.81 500 LEU A CA 1
ATOM 4068 C C . LEU A 1 500 ? 26.948 -3.289 -12.990 1.00 78.81 500 LEU A C 1
ATOM 4070 O O . LEU A 1 500 ? 27.704 -4.021 -13.623 1.00 78.81 500 LEU A O 1
ATOM 4074 N N . ILE A 1 501 ? 25.708 -3.019 -13.402 1.00 72.31 501 ILE A N 1
ATOM 4075 C CA . ILE A 1 501 ? 25.128 -3.580 -14.631 1.00 72.31 501 ILE A CA 1
ATOM 4076 C C . ILE A 1 501 ? 25.797 -2.997 -15.882 1.00 72.31 501 ILE A C 1
ATOM 4078 O O . ILE A 1 501 ? 26.142 -3.756 -16.787 1.00 72.31 501 ILE A O 1
ATOM 4082 N N . GLU A 1 502 ? 26.060 -1.689 -15.925 1.00 75.50 502 GLU A N 1
ATOM 4083 C CA . GLU A 1 502 ? 26.736 -1.036 -17.059 1.00 75.50 502 GLU A CA 1
ATOM 4084 C C . GLU A 1 502 ? 28.170 -1.541 -17.266 1.00 75.50 502 GLU A C 1
ATOM 4086 O O . GLU A 1 502 ? 28.629 -1.656 -18.399 1.00 75.50 502 GLU A O 1
ATOM 4091 N N . LYS A 1 503 ? 28.870 -1.934 -16.194 1.00 69.00 503 LYS A N 1
ATOM 4092 C CA . LYS A 1 503 ? 30.194 -2.574 -16.302 1.00 69.00 503 LYS A CA 1
ATOM 4093 C C . LYS A 1 503 ? 30.145 -3.971 -16.926 1.00 69.00 503 LYS A C 1
ATOM 4095 O O . LYS A 1 503 ? 31.158 -4.433 -17.444 1.00 69.00 503 LYS A O 1
ATOM 4100 N N . VAL A 1 504 ? 29.001 -4.651 -16.858 1.00 59.84 504 VAL A N 1
ATOM 4101 C CA . VAL A 1 504 ? 28.815 -6.024 -17.358 1.00 59.84 504 VAL A CA 1
ATOM 4102 C C . VAL A 1 504 ? 28.224 -6.031 -18.772 1.00 59.84 504 VAL A C 1
ATOM 4104 O O . VAL A 1 504 ? 28.528 -6.923 -19.564 1.00 59.84 504 VAL A O 1
ATOM 4107 N N . VAL A 1 505 ? 27.401 -5.037 -19.116 1.00 56.97 505 VAL A N 1
ATOM 4108 C CA . VAL A 1 505 ? 26.721 -4.928 -20.413 1.00 56.97 505 VAL A CA 1
ATOM 4109 C C . VAL A 1 505 ? 27.433 -3.884 -21.279 1.00 56.97 505 VAL A C 1
ATOM 4111 O O . VAL A 1 505 ? 27.168 -2.692 -21.182 1.00 56.97 505 VAL A O 1
ATOM 4114 N N . SER A 1 506 ? 28.338 -4.328 -22.157 1.00 46.91 506 SER A N 1
ATOM 4115 C CA . SER A 1 506 ? 28.925 -3.455 -23.187 1.00 46.91 506 SER A CA 1
ATOM 4116 C C . SER A 1 506 ? 27.808 -2.861 -24.068 1.00 46.91 506 SER A C 1
ATOM 4118 O O . SER A 1 506 ? 26.960 -3.623 -24.550 1.00 46.91 506 SER A O 1
ATOM 4120 N N . PRO A 1 507 ? 27.763 -1.533 -24.292 1.00 48.16 507 PRO A N 1
ATOM 4121 C CA . PRO A 1 507 ? 26.671 -0.904 -25.021 1.00 48.16 507 PRO A CA 1
ATOM 4122 C C . PRO A 1 507 ? 26.756 -1.269 -26.506 1.00 48.16 507 PRO A C 1
ATOM 4124 O O . PRO A 1 507 ? 27.554 -0.714 -27.257 1.00 48.16 507 PRO A O 1
ATOM 4127 N N . LYS A 1 508 ? 25.911 -2.202 -26.954 1.00 47.50 508 LYS A N 1
ATOM 4128 C CA . LYS A 1 508 ? 25.650 -2.392 -28.384 1.00 47.50 508 LYS A CA 1
ATOM 4129 C C . LYS A 1 508 ? 24.614 -1.360 -28.832 1.00 47.50 508 LYS A C 1
ATOM 4131 O O . LYS A 1 508 ? 23.492 -1.345 -28.341 1.00 47.50 508 LYS A O 1
ATOM 4136 N N . ASN A 1 509 ? 25.072 -0.489 -29.728 1.00 43.22 509 ASN A N 1
ATOM 4137 C CA . ASN A 1 509 ? 24.391 0.558 -30.493 1.00 43.22 509 ASN A CA 1
ATOM 4138 C C . ASN A 1 509 ? 22.856 0.618 -30.395 1.00 43.22 509 ASN A C 1
ATOM 4140 O O . ASN A 1 509 ? 22.145 -0.295 -30.804 1.00 43.22 509 ASN A O 1
ATOM 4144 N N . PHE A 1 510 ? 22.380 1.774 -29.936 1.00 39.91 510 PHE A N 1
ATOM 4145 C CA . PHE A 1 510 ? 20.992 2.229 -29.943 1.00 39.91 510 PHE A CA 1
ATOM 4146 C C . PHE A 1 510 ? 20.545 2.510 -31.395 1.00 39.91 510 PHE A C 1
ATOM 4148 O O . PHE A 1 510 ? 21.117 3.406 -32.019 1.00 39.91 510 PHE A O 1
ATOM 4155 N N . PRO A 1 511 ? 19.536 1.827 -31.966 1.00 38.56 511 PRO A N 1
ATOM 4156 C CA . PRO A 1 511 ? 18.871 2.304 -33.166 1.00 38.56 511 PRO A CA 1
ATOM 4157 C C . PRO A 1 511 ? 17.635 3.094 -32.728 1.00 38.56 511 PRO A C 1
ATOM 4159 O O . PRO A 1 511 ? 16.597 2.516 -32.419 1.00 38.56 511 PRO A O 1
ATOM 4162 N N . ILE A 1 512 ? 17.745 4.422 -32.660 1.00 37.16 512 ILE A N 1
ATOM 4163 C CA . ILE A 1 512 ? 16.548 5.272 -32.686 1.00 37.16 512 ILE A CA 1
ATOM 4164 C C . ILE A 1 512 ? 16.161 5.392 -34.159 1.00 37.16 512 ILE A C 1
ATOM 4166 O O . ILE A 1 512 ? 16.914 5.976 -34.939 1.00 37.16 512 ILE A O 1
ATOM 4170 N N . ARG A 1 513 ? 15.025 4.814 -34.543 1.00 31.14 513 ARG A N 1
ATOM 4171 C CA . ARG A 1 513 ? 14.266 5.252 -35.715 1.00 31.14 513 ARG A CA 1
ATOM 4172 C C . ARG A 1 513 ? 12.924 5.766 -35.244 1.00 31.14 513 ARG A C 1
ATOM 4174 O O . ARG A 1 513 ? 12.329 5.080 -34.383 1.00 31.14 513 ARG A O 1
#

InterPro domains:
  IPR014729 Rossmann-like alpha/beta/alpha sandwich fold [G3DSA:3.40.50.620] (194-330)
  IPR029055 Nucleophile aminohydrolases, N-terminal [SSF56235] (40-164)

Foldseek 3Di:
DDEDEPDEPDPLQAWPQDFDWDDDDQKIKTKTFDFLFWADPLLQFTDHDDPVVLVVLCVPVVFLSLSGTAGFIWMWMCSVQKIKIATHLLCLQKKKWFDDQLYIYIYSFVVVVCVVFVAFDPLQVVVCVQPQFGFQFDARGPGMTIHHRQWMWMDGRVDIDIGRSDDQPPRDFDVLDLVLVVVSCLRQVVSLADQVFEEEEAAQLDLQSLLNVLSCVVVVHHYAYEYEDEPDPVCCPRVVSVVSRVVSCVLLVHHYDYQYDYPPDDPCCCPPHVQVVLCSSQSRGRDSLRRLLSRLVCCLVPTDQYEYEYAPCCQCLQQVHDQLACDPPVDPVSNVVNVLLLVLLVCLAPVNLVQQDVQPPPDPVVVVVVLVDPDQWDDDRHLQLQQCQPVRPDPRNPSTDGNDPPQDPVSSVVVCVRQPVVDPPHGSNRSSSVSSSRCSSRYDDNSSNSSSNSSSSHNYDHSCPRSNNNSSSSSNHSHSVCSNGSPVSSVVSSVVSSVVSCVVDPDDDDDDD

Mean predicted aligned error: 8.81 Å